Protein AF-A0AAW2BG87-F1 (afdb_monomer_lite)

Foldseek 3Di:
DVVVVVVVVDVVPDPQEEEEQADDDLVPLDQNHQEYEYAYEPPGDADPAAHQHPNHAYYHYHEEDQDDDLRHCQNVLNYAYYHYHYENHAEDHQSVCNNCNHQYYAYHYARHAYYYAVQSNLNHAEYHDNYANHQDPDHRLLNNLNHAYDECQRVPPNPQDDDAPSLVSNPNHNYYHYHPPHADYANLLVVLCVVCQVCCVVLFDLLAQPPRPPRDVVLNVLVVLLLVLLLVVDDDPDHWFKDFADDDLLQQPAALVLLLVLCVVSVPDPVSSVNVSRNAQVDWDWDQDPNDTDDTDRRRDGGDPPRNNSRVSSRSSVRVVVVVVVVCVVVVVDPFGASDPPADTHQRQYRPGGGMDIHHDDDDDDDDDDDDDDDPPDDDPVQQCDPVVSNHVVNHDPVVVLLVVLLVVLVCLVVVCPRNSSSRCCNNQVDPVQVPDPDNPPDDDGPSVVSNVSSVVVNQVVDADDDDPPDPDDQQQGRHDPVGRVVVVD

InterPro domains:
  IPR000477 Reverse transcriptase domain [PF00078] (190-329)
  IPR032675 Leucine-rich repeat domain superfamily [G3DSA:3.80.10.10] (19-191)

Sequence (490 aa):
MHDLIRDMALQIAGAKFLVLEDVPNEEEWGNDVEKVSLMFEYNSKFPNVSPKCPKLSTLLLRGYVNIILDSFFVHLHGLTVLHVDCREFESLPNSVSDLKHLTSLRLNNYDLKCVPSLAKLTALRSSDLSVYSLKEIRHGLEMLVNLKYLNVDSFIMDQEKMPPGILPKLCQLQVLKLPFFLLDVNGEEMVLVARIRPFLDKLVSPLQTTFVLGRKGIDNAIIVQEIVHSISKARGIEGFMAIKIDLEKAYDKLEWGFIRERLLGFKFPMDLVEIIMSCISTVSTSILFNGGMLEPINPSRGIRQRDPLSPYIFILCMEFLGQLIEGKCSKKLWNLVKASRTGPSFFIFSSQMTSCCLLKPIKLIALPSVRTSRKMHWVDWQKVTRPRKEGGLGLQSARGRNSFLLAKLNWRFHSEKETLWARVLRNKYCNLRRPNSVNSDKLPCSRVWKGMRKGQEVFNAGTKWAIGTDSNLSFWTDNWSPQGPIRDLV

Radius of gyration: 33.9 Å; chains: 1; bounding box: 80×73×97 Å

pLDDT: mean 74.14, std 14.93, range [26.0, 95.31]

Organism: NCBI:txid425828

Structure (mmCIF, N/CA/C/O backbone):
data_AF-A0AAW2BG87-F1
#
_entry.id   AF-A0AAW2BG87-F1
#
loop_
_atom_site.group_PDB
_atom_site.id
_atom_site.type_symbol
_atom_site.label_atom_id
_atom_site.label_alt_id
_atom_site.label_comp_id
_atom_site.label_asym_id
_atom_site.label_entity_id
_atom_site.label_seq_id
_atom_site.pdbx_PDB_ins_code
_atom_site.Cartn_x
_atom_site.Cartn_y
_atom_site.Cartn_z
_atom_site.occupancy
_atom_site.B_iso_or_equiv
_atom_site.auth_seq_id
_atom_site.auth_comp_id
_atom_site.auth_asym_id
_atom_site.auth_atom_id
_atom_site.pdbx_PDB_model_num
ATOM 1 N N . MET A 1 1 ? 36.417 -24.965 -32.673 1.00 35.06 1 MET A N 1
ATOM 2 C CA . MET A 1 1 ? 35.495 -25.595 -31.690 1.00 35.06 1 MET A CA 1
ATOM 3 C C . MET A 1 1 ? 34.056 -25.157 -31.933 1.00 35.06 1 MET A C 1
ATOM 5 O O . MET A 1 1 ? 33.209 -26.029 -32.044 1.00 35.06 1 MET A O 1
ATOM 9 N N . HIS A 1 2 ? 33.782 -23.852 -32.062 1.00 35.41 2 HIS A N 1
ATOM 10 C CA . HIS A 1 2 ? 32.441 -23.337 -32.374 1.00 35.41 2 HIS A CA 1
ATOM 11 C C . HIS A 1 2 ? 31.862 -23.939 -33.672 1.00 35.41 2 HIS A C 1
ATOM 13 O O . HIS A 1 2 ? 30.740 -24.432 -33.667 1.00 35.41 2 HIS A O 1
ATOM 19 N N . ASP A 1 3 ? 32.666 -24.016 -34.735 1.00 38.78 3 ASP A N 1
ATOM 20 C CA . ASP A 1 3 ? 32.246 -24.540 -36.049 1.00 38.78 3 ASP A CA 1
ATOM 21 C C . ASP A 1 3 ? 32.020 -26.057 -36.034 1.00 38.78 3 ASP A C 1
ATOM 23 O O . ASP A 1 3 ? 31.066 -26.567 -36.598 1.00 38.78 3 ASP A O 1
ATOM 27 N N . LEU A 1 4 ? 32.808 -26.789 -35.247 1.00 41.47 4 LEU A N 1
ATOM 28 C CA . LEU A 1 4 ? 32.642 -28.236 -35.083 1.00 41.47 4 LEU A CA 1
ATOM 29 C C . LEU A 1 4 ? 31.333 -28.577 -34.335 1.00 41.47 4 LEU A C 1
ATOM 31 O O . LEU A 1 4 ? 30.666 -29.555 -34.656 1.00 41.47 4 LEU A O 1
ATOM 35 N N . ILE A 1 5 ? 30.921 -27.731 -33.381 1.00 47.94 5 ILE A N 1
ATOM 36 C CA . ILE A 1 5 ? 29.623 -27.842 -32.690 1.00 47.94 5 ILE A CA 1
ATOM 37 C C . ILE A 1 5 ? 28.468 -27.403 -33.610 1.00 47.94 5 ILE A C 1
ATOM 39 O O . ILE A 1 5 ? 27.408 -28.028 -33.592 1.00 47.94 5 ILE A O 1
ATOM 43 N N . ARG A 1 6 ? 28.672 -26.360 -34.426 1.00 51.56 6 ARG A N 1
ATOM 44 C CA . ARG A 1 6 ? 27.742 -25.886 -35.468 1.00 51.56 6 ARG A CA 1
ATOM 45 C C . ARG A 1 6 ? 27.433 -26.993 -36.475 1.00 51.56 6 ARG A C 1
ATOM 47 O O . ARG A 1 6 ? 26.264 -27.302 -36.690 1.00 51.56 6 ARG A O 1
ATOM 54 N N . ASP A 1 7 ? 28.460 -27.637 -37.013 1.00 48.69 7 ASP A N 1
ATOM 55 C CA . ASP A 1 7 ? 28.320 -28.645 -38.062 1.00 48.69 7 ASP A CA 1
ATOM 56 C C . ASP A 1 7 ? 27.701 -29.947 -37.514 1.00 48.69 7 ASP A C 1
ATOM 58 O O . ASP A 1 7 ? 26.828 -30.539 -38.152 1.00 48.69 7 ASP A O 1
ATOM 62 N N . MET A 1 8 ? 28.033 -30.337 -36.274 1.00 50.31 8 MET A N 1
ATOM 63 C CA . MET A 1 8 ? 27.322 -31.412 -35.564 1.00 50.31 8 MET A CA 1
ATOM 64 C C . MET A 1 8 ? 25.843 -31.071 -35.314 1.00 50.31 8 MET A C 1
ATOM 66 O O . MET A 1 8 ? 24.976 -31.927 -35.489 1.00 50.31 8 MET A O 1
ATOM 70 N N . ALA A 1 9 ? 25.523 -29.831 -34.928 1.00 51.03 9 ALA A N 1
ATOM 71 C CA . ALA A 1 9 ? 24.139 -29.405 -34.722 1.00 51.03 9 ALA A CA 1
ATOM 72 C C . ALA A 1 9 ? 23.332 -29.395 -36.033 1.00 51.03 9 ALA A C 1
ATOM 74 O O . ALA A 1 9 ? 22.166 -29.787 -36.025 1.00 51.03 9 ALA A O 1
ATOM 75 N N . LEU A 1 10 ? 23.951 -29.015 -37.155 1.00 55.44 10 LEU A N 1
ATOM 76 C CA . LEU A 1 10 ? 23.355 -29.082 -38.494 1.00 55.44 10 LEU A CA 1
ATOM 77 C C . LEU A 1 10 ? 23.057 -30.527 -38.919 1.00 55.44 10 LEU A C 1
ATOM 79 O O . LEU A 1 10 ? 21.939 -30.813 -39.351 1.00 55.44 10 LEU A O 1
ATOM 83 N N . GLN A 1 11 ? 24.002 -31.455 -38.724 1.00 55.38 11 GLN A N 1
ATOM 84 C CA . GLN A 1 11 ? 23.784 -32.881 -39.013 1.00 55.38 11 GLN A CA 1
ATOM 85 C C . GLN A 1 11 ? 22.639 -33.491 -38.187 1.00 55.38 11 GLN A C 1
ATOM 87 O O . GLN A 1 11 ? 21.894 -34.325 -38.697 1.00 55.38 11 GLN A O 1
ATOM 92 N N . ILE A 1 12 ? 22.465 -33.061 -36.933 1.00 53.78 12 ILE A N 1
ATOM 93 C CA . ILE A 1 12 ? 21.375 -33.522 -36.056 1.00 53.78 12 ILE A CA 1
ATOM 94 C C . ILE A 1 12 ? 20.021 -32.896 -36.444 1.00 53.78 12 ILE A C 1
ATOM 96 O O . ILE A 1 12 ? 18.975 -33.514 -36.246 1.00 53.78 12 ILE A O 1
ATOM 100 N N . ALA A 1 13 ? 20.019 -31.671 -36.976 1.00 55.84 13 ALA A N 1
ATOM 101 C CA . ALA A 1 13 ? 18.804 -30.894 -37.217 1.00 55.84 13 ALA A CA 1
ATOM 102 C C . ALA A 1 13 ? 18.203 -31.052 -38.632 1.00 55.84 13 ALA A C 1
ATOM 104 O O . ALA A 1 13 ? 17.005 -30.810 -38.818 1.00 55.84 13 ALA A O 1
ATOM 105 N N . GLY A 1 14 ? 19.006 -31.477 -39.613 1.00 60.50 14 GLY A N 1
ATOM 106 C CA . GLY A 1 14 ? 18.575 -31.744 -40.989 1.00 60.50 14 GLY A CA 1
ATOM 107 C C . GLY A 1 14 ? 18.039 -30.512 -41.734 1.00 60.50 14 GLY A C 1
ATOM 108 O O . GLY A 1 14 ? 18.256 -29.372 -41.330 1.00 60.50 14 GLY A O 1
ATOM 109 N N . ALA A 1 15 ? 17.274 -30.740 -42.809 1.00 58.34 15 ALA A N 1
ATOM 110 C CA . ALA A 1 15 ? 16.773 -29.707 -43.736 1.00 58.34 15 ALA A CA 1
ATOM 111 C C . ALA A 1 15 ? 15.856 -28.620 -43.119 1.00 58.34 15 ALA A C 1
ATOM 113 O O . ALA A 1 15 ? 15.406 -27.712 -43.815 1.00 58.34 15 ALA A O 1
ATOM 114 N N . LYS A 1 16 ? 15.573 -28.693 -41.814 1.00 66.50 16 LYS A N 1
ATOM 115 C CA . LYS A 1 16 ? 14.814 -27.687 -41.061 1.00 66.50 16 LYS A CA 1
ATOM 116 C C . LYS A 1 16 ? 15.665 -26.494 -40.619 1.00 66.50 16 LYS A C 1
ATOM 118 O O . LYS A 1 16 ? 15.099 -25.467 -40.246 1.00 66.50 16 LYS A O 1
ATOM 123 N N . PHE A 1 17 ? 16.992 -26.631 -40.609 1.00 69.25 17 PHE A N 1
ATOM 124 C CA . PHE A 1 17 ? 17.923 -25.613 -40.128 1.00 69.25 17 PHE A CA 1
ATOM 125 C C . PHE A 1 17 ? 18.980 -25.332 -41.197 1.00 69.25 17 PHE A C 1
ATOM 127 O O . PHE A 1 17 ? 19.719 -26.232 -41.584 1.00 69.25 17 PHE A O 1
ATOM 134 N N . LEU A 1 18 ? 19.082 -24.077 -41.636 1.00 71.06 18 LEU A N 1
ATOM 135 C CA . LEU A 1 18 ? 20.166 -23.610 -42.503 1.00 71.06 18 LEU A CA 1
ATOM 136 C C . LEU A 1 18 ? 21.077 -22.659 -41.725 1.00 71.06 18 LEU A C 1
ATOM 138 O O . LEU A 1 18 ? 20.605 -21.724 -41.077 1.00 71.06 18 LEU A O 1
ATOM 142 N N . VAL A 1 19 ? 22.386 -22.881 -41.809 1.00 67.31 19 VAL A N 1
ATOM 143 C CA . VAL A 1 19 ? 23.411 -21.913 -41.404 1.00 67.31 19 VAL A CA 1
ATOM 144 C C . VAL A 1 19 ? 24.293 -21.701 -42.621 1.00 67.31 19 VAL A C 1
ATOM 146 O O . VAL A 1 19 ? 24.824 -22.675 -43.147 1.00 67.31 19 VAL A O 1
ATOM 149 N N . LEU A 1 20 ? 24.389 -20.462 -43.095 1.00 69.69 20 LEU A N 1
ATOM 150 C CA . LEU A 1 20 ? 25.066 -20.127 -44.345 1.00 69.69 20 LEU A CA 1
ATOM 151 C C . LEU A 1 20 ? 25.922 -18.871 -44.158 1.00 69.69 20 LEU A C 1
ATOM 153 O O . LEU A 1 20 ? 25.544 -17.952 -43.426 1.00 69.69 20 LEU A O 1
ATOM 157 N N . GLU A 1 21 ? 27.078 -18.867 -44.812 1.00 61.84 21 GLU A N 1
ATOM 158 C CA . GLU A 1 21 ? 28.066 -17.776 -44.788 1.00 61.84 21 GLU A CA 1
ATOM 159 C C . GLU A 1 21 ? 27.736 -16.689 -45.842 1.00 61.84 21 GLU A C 1
ATOM 161 O O . GLU A 1 21 ? 28.238 -15.574 -45.778 1.00 61.84 21 GLU A O 1
ATOM 166 N N . ASP A 1 22 ? 26.779 -16.970 -46.733 1.00 59.66 22 ASP A N 1
ATOM 167 C CA . ASP A 1 22 ? 26.162 -16.019 -47.663 1.00 59.66 22 ASP A CA 1
ATOM 168 C C . ASP A 1 22 ? 24.656 -16.310 -47.812 1.00 59.66 22 ASP A C 1
ATOM 170 O O . ASP A 1 22 ? 24.156 -17.343 -47.353 1.00 59.66 22 ASP A O 1
ATOM 174 N N . VAL A 1 23 ? 23.901 -15.406 -48.449 1.00 60.41 23 VAL A N 1
ATOM 175 C CA . VAL A 1 23 ? 22.483 -15.672 -48.749 1.00 60.41 23 VAL A CA 1
ATOM 176 C C . VAL A 1 23 ? 22.335 -16.550 -49.994 1.00 60.41 23 VAL A C 1
ATOM 178 O O . VAL A 1 23 ? 22.821 -16.164 -51.056 1.00 60.41 23 VAL A O 1
ATOM 181 N N . PRO A 1 24 ? 21.592 -17.670 -49.900 1.00 62.31 24 PRO A N 1
ATOM 182 C CA . PRO A 1 24 ? 21.330 -18.530 -51.043 1.00 62.31 24 PRO A CA 1
ATOM 183 C C . PRO A 1 24 ? 20.380 -17.869 -52.056 1.00 62.31 24 PRO A C 1
ATOM 185 O O . PRO A 1 24 ? 19.548 -17.022 -51.698 1.00 62.31 24 PRO A O 1
ATOM 188 N N . ASN A 1 25 ? 20.478 -18.277 -53.324 1.00 59.84 25 ASN A N 1
ATOM 189 C CA . ASN A 1 25 ? 19.586 -17.810 -54.397 1.00 59.84 25 ASN A CA 1
ATOM 190 C C . ASN A 1 25 ? 18.133 -18.261 -54.145 1.00 59.84 25 ASN A C 1
ATOM 192 O O . ASN A 1 25 ? 17.908 -19.209 -53.396 1.00 59.84 25 ASN A O 1
ATOM 196 N N . GLU A 1 26 ? 17.125 -17.632 -54.779 1.00 57.22 26 GLU A N 1
ATOM 197 C CA . GLU A 1 26 ? 15.695 -17.961 -54.544 1.00 57.22 26 GLU A CA 1
ATOM 198 C C . GLU A 1 26 ? 15.377 -19.470 -54.637 1.00 57.22 26 GLU A C 1
ATOM 200 O O . GLU A 1 26 ? 14.505 -19.947 -53.915 1.00 57.22 26 GLU A O 1
ATOM 205 N N . GLU A 1 27 ? 16.091 -20.215 -55.485 1.00 54.69 27 GLU A N 1
ATOM 206 C CA . GLU A 1 27 ? 15.895 -21.653 -55.733 1.00 54.69 27 GLU A CA 1
ATOM 207 C C . GLU A 1 27 ? 16.450 -22.573 -54.625 1.00 54.69 27 GLU A C 1
ATOM 209 O O . GLU A 1 27 ? 16.054 -23.732 -54.522 1.00 54.69 27 GLU A O 1
ATOM 214 N N . GLU A 1 28 ? 17.341 -22.068 -53.770 1.00 58.22 28 GLU A N 1
ATOM 215 C CA . GLU A 1 28 ? 18.035 -22.824 -52.713 1.00 58.22 28 GLU A CA 1
ATOM 216 C C . GLU A 1 28 ? 17.338 -22.714 -51.338 1.00 58.22 28 GLU A C 1
ATOM 218 O O . GLU A 1 28 ? 17.640 -23.462 -50.403 1.00 58.22 28 GLU A O 1
ATOM 223 N N . TRP A 1 29 ? 16.360 -21.813 -51.198 1.00 66.25 29 TRP A N 1
ATOM 224 C CA . TRP A 1 29 ? 15.546 -21.668 -49.988 1.00 66.25 29 TRP A CA 1
ATOM 225 C C . TRP A 1 29 ? 14.469 -22.767 -49.910 1.00 66.25 29 TRP A C 1
ATOM 227 O O . TRP A 1 29 ? 13.334 -22.599 -50.353 1.00 66.25 29 TRP A O 1
ATOM 237 N N . GLY A 1 30 ? 14.824 -23.915 -49.328 1.00 64.56 30 GLY A N 1
ATOM 238 C CA . GLY A 1 30 ? 13.937 -25.080 -49.230 1.00 64.56 30 GLY A CA 1
ATOM 239 C C . GLY A 1 30 ? 12.599 -24.828 -48.506 1.00 64.56 30 GLY A C 1
ATOM 240 O O . GLY A 1 30 ? 12.542 -24.211 -47.441 1.00 64.56 30 GLY A O 1
ATOM 241 N N . ASN A 1 31 ? 11.514 -25.406 -49.035 1.00 68.06 31 ASN A N 1
ATOM 242 C CA . ASN A 1 31 ? 10.141 -25.258 -48.512 1.00 68.06 31 ASN A CA 1
ATOM 243 C C . ASN A 1 31 ? 9.938 -25.732 -47.054 1.00 68.06 31 ASN A C 1
ATOM 245 O O . ASN A 1 31 ? 8.962 -25.341 -46.407 1.00 68.06 31 ASN A O 1
ATOM 249 N N . ASP A 1 32 ? 10.831 -26.588 -46.545 1.00 75.81 32 ASP A N 1
ATOM 250 C CA . ASP A 1 32 ? 10.759 -27.204 -45.213 1.00 75.81 32 ASP A CA 1
ATOM 251 C C . ASP A 1 32 ? 11.631 -26.526 -44.141 1.00 75.81 32 ASP A C 1
ATOM 253 O O . ASP A 1 32 ? 11.670 -26.980 -42.995 1.00 75.81 32 ASP A O 1
ATOM 257 N N . VAL A 1 33 ? 12.299 -25.422 -44.484 1.00 78.75 33 VAL A N 1
ATOM 258 C CA . VAL A 1 33 ? 13.199 -24.709 -43.572 1.00 78.75 33 VAL A CA 1
ATOM 259 C C . VAL A 1 33 ? 12.407 -23.979 -42.478 1.00 78.75 33 VAL A C 1
ATOM 261 O O . VAL A 1 33 ? 11.607 -23.082 -42.746 1.00 78.75 33 VAL A O 1
ATOM 264 N N . GLU A 1 34 ? 12.669 -24.336 -41.218 1.00 82.25 34 GLU A N 1
ATOM 265 C CA . GLU A 1 34 ? 12.030 -23.756 -40.031 1.00 82.25 34 GLU A CA 1
ATOM 266 C C . GLU A 1 34 ? 12.879 -22.660 -39.372 1.00 82.25 34 GLU A C 1
ATOM 268 O O . GLU A 1 34 ? 12.316 -21.751 -38.748 1.00 82.25 34 GLU A O 1
ATOM 273 N N . LYS A 1 35 ? 14.217 -22.739 -39.469 1.00 82.31 35 LYS A N 1
ATOM 274 C CA . LYS A 1 35 ? 15.156 -21.778 -38.861 1.00 82.31 35 LYS A CA 1
ATOM 275 C C . LYS A 1 35 ? 16.377 -21.513 -39.742 1.00 82.31 35 LYS A C 1
ATOM 277 O O . LYS A 1 35 ? 16.942 -22.439 -40.314 1.00 82.31 35 LYS A O 1
ATOM 282 N N . VAL A 1 36 ? 16.810 -20.256 -39.802 1.00 84.19 36 VAL A N 1
ATOM 283 C CA . VAL A 1 36 ? 17.936 -19.806 -40.637 1.00 84.19 36 VAL A CA 1
ATOM 284 C C . VAL A 1 36 ? 18.891 -18.932 -39.826 1.00 84.19 36 VAL A C 1
ATOM 286 O O . VAL A 1 36 ? 18.448 -18.083 -39.052 1.00 84.19 36 VAL A O 1
ATOM 289 N N . SER A 1 37 ? 20.195 -19.116 -40.027 1.00 82.56 37 SER A N 1
ATOM 290 C CA . SER A 1 37 ? 21.252 -18.217 -39.563 1.00 82.56 37 SER A CA 1
ATOM 291 C C . SER A 1 37 ? 22.141 -17.816 -40.736 1.00 82.56 37 SER A C 1
ATOM 293 O O . SER A 1 37 ? 22.777 -18.673 -41.338 1.00 82.56 37 SER A O 1
ATOM 295 N N . LEU A 1 38 ? 22.221 -16.522 -41.024 1.00 81.75 38 LEU A N 1
ATOM 296 C CA . LEU A 1 38 ? 23.085 -15.953 -42.058 1.00 81.75 38 LEU A CA 1
ATOM 297 C C . LEU A 1 38 ? 24.262 -15.249 -41.376 1.00 81.75 38 LEU A C 1
ATOM 299 O O . LEU A 1 38 ? 24.041 -14.463 -40.450 1.00 81.75 38 LEU A O 1
ATOM 303 N N . MET A 1 39 ? 25.491 -15.562 -41.784 1.00 79.50 39 MET A N 1
ATOM 304 C CA . MET A 1 39 ? 26.729 -15.021 -41.210 1.00 79.50 39 MET A CA 1
ATOM 305 C C . MET A 1 39 ? 27.550 -14.309 -42.287 1.00 79.50 39 MET A C 1
ATOM 307 O O . MET A 1 39 ? 28.399 -14.922 -42.912 1.00 79.50 39 MET A O 1
ATOM 311 N N . PHE A 1 40 ? 27.296 -13.017 -42.487 1.00 75.81 40 PHE A N 1
ATOM 312 C CA . PHE A 1 40 ? 27.909 -12.223 -43.551 1.00 75.81 40 PHE A CA 1
ATOM 313 C C . PHE A 1 40 ? 29.355 -11.824 -43.228 1.00 75.81 40 PHE A C 1
ATOM 315 O O . PHE A 1 40 ? 29.617 -11.151 -42.224 1.00 75.81 40 PHE A O 1
ATOM 322 N N . GLU A 1 41 ? 30.288 -12.164 -44.113 1.00 75.00 41 GLU A N 1
ATOM 323 C CA . GLU A 1 41 ? 31.662 -11.660 -44.059 1.00 75.00 41 GLU A CA 1
ATOM 324 C C . GLU A 1 41 ? 31.774 -10.208 -44.563 1.00 75.00 41 GLU A C 1
ATOM 326 O O . GLU A 1 41 ? 30.844 -9.636 -45.141 1.00 75.00 41 GLU A O 1
ATOM 331 N N . TYR A 1 42 ? 32.932 -9.586 -44.348 1.00 65.25 42 TYR A N 1
ATOM 332 C CA . TYR A 1 42 ? 33.195 -8.208 -44.762 1.00 65.25 42 TYR A CA 1
ATOM 333 C C . TYR A 1 42 ? 33.137 -8.056 -46.298 1.00 65.25 42 TYR A C 1
ATOM 335 O O . TYR A 1 42 ? 33.801 -8.793 -47.022 1.00 65.25 42 TYR A O 1
ATOM 343 N N . ASN A 1 43 ? 32.378 -7.068 -46.792 1.00 64.31 43 ASN A N 1
ATOM 344 C CA . ASN A 1 43 ? 32.010 -6.845 -48.207 1.00 64.31 43 ASN A CA 1
ATOM 345 C C . ASN A 1 43 ? 30.994 -7.827 -48.840 1.00 64.31 43 ASN A C 1
ATOM 347 O O . ASN A 1 43 ? 30.766 -7.745 -50.052 1.00 64.31 43 ASN A O 1
ATOM 351 N N . SER A 1 44 ? 30.342 -8.707 -48.071 1.00 66.94 44 SER A N 1
ATOM 352 C CA . SER A 1 44 ? 29.283 -9.586 -48.606 1.00 66.94 44 SER A CA 1
ATOM 353 C C . SER A 1 44 ? 28.087 -8.777 -49.129 1.00 66.94 44 SER A C 1
ATOM 355 O O . SER A 1 44 ? 27.684 -7.771 -48.536 1.00 66.94 44 SER A O 1
ATOM 357 N N . LYS A 1 45 ? 27.484 -9.204 -50.245 1.00 63.72 45 LYS A N 1
ATOM 358 C CA . LYS A 1 45 ? 26.314 -8.518 -50.819 1.00 63.72 45 LYS A CA 1
ATOM 359 C C . LYS A 1 45 ? 25.032 -9.007 -50.154 1.00 63.72 45 LYS A C 1
ATOM 361 O O . LYS A 1 45 ? 24.641 -10.156 -50.326 1.00 63.72 45 LYS A O 1
ATOM 366 N N . PHE A 1 46 ? 24.330 -8.110 -49.465 1.00 70.38 46 PHE A N 1
ATOM 367 C CA . PHE A 1 46 ? 22.999 -8.422 -48.950 1.00 70.38 46 PHE A CA 1
ATOM 368 C C . PHE A 1 46 ? 22.005 -8.657 -50.113 1.00 70.38 46 PHE A C 1
ATOM 370 O O . PHE A 1 46 ? 22.051 -7.923 -51.104 1.00 70.38 46 PHE A O 1
ATOM 377 N 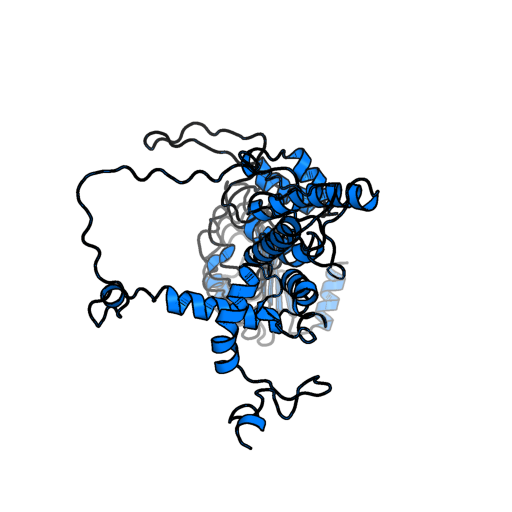N . PRO A 1 47 ? 21.108 -9.658 -50.032 1.00 67.81 47 PRO A N 1
ATOM 378 C CA . PRO A 1 47 ? 20.146 -9.980 -51.088 1.00 67.81 47 PRO A CA 1
ATOM 379 C C . PRO A 1 47 ? 19.126 -8.865 -51.345 1.00 67.81 47 PRO A C 1
ATOM 381 O O . PRO A 1 47 ? 18.571 -8.263 -50.425 1.00 67.81 47 PRO A O 1
ATOM 384 N N . ASN A 1 48 ? 18.772 -8.685 -52.618 1.00 65.44 48 ASN A N 1
ATOM 385 C CA . ASN A 1 48 ? 17.724 -7.744 -53.031 1.00 65.44 48 ASN A CA 1
ATOM 386 C C . ASN A 1 48 ? 16.306 -8.347 -52.994 1.00 65.44 48 ASN A C 1
ATOM 388 O O . ASN A 1 48 ? 15.323 -7.610 -53.111 1.00 65.44 48 ASN A O 1
ATOM 392 N N . VAL A 1 49 ? 16.187 -9.672 -52.857 1.00 69.06 49 VAL A N 1
ATOM 393 C CA . VAL A 1 49 ? 14.936 -10.433 -53.008 1.00 69.06 49 VAL A CA 1
ATOM 394 C C . VAL A 1 49 ? 14.556 -11.128 -51.697 1.00 69.06 49 VAL A C 1
ATOM 396 O O . VAL A 1 49 ? 15.418 -11.553 -50.931 1.00 69.06 49 VAL A O 1
ATOM 399 N N . SER A 1 50 ? 13.252 -11.215 -51.424 1.00 75.75 50 SER A N 1
ATOM 400 C CA . SER A 1 50 ? 12.699 -11.799 -50.198 1.00 75.75 50 SER A CA 1
ATOM 401 C C . SER A 1 50 ? 12.458 -13.303 -50.331 1.00 75.75 50 SER A C 1
ATOM 403 O O . SER A 1 50 ? 11.681 -13.694 -51.210 1.00 75.75 50 SER A O 1
ATOM 405 N N . PRO A 1 51 ? 13.036 -14.137 -49.450 1.00 76.00 51 PRO A N 1
ATOM 406 C CA . PRO A 1 51 ? 12.917 -15.586 -49.541 1.00 76.00 51 PRO A CA 1
ATOM 407 C C . PRO A 1 51 ? 11.499 -16.080 -49.241 1.00 76.00 51 PRO A C 1
ATOM 409 O O . PRO A 1 51 ? 10.865 -15.692 -48.257 1.00 76.00 51 PRO A O 1
ATOM 412 N N . LYS A 1 52 ? 11.002 -16.983 -50.089 1.00 75.50 52 LYS A N 1
ATOM 413 C CA . LYS A 1 52 ? 9.633 -17.517 -50.035 1.00 75.50 52 LYS A CA 1
ATOM 414 C C . LYS A 1 52 ? 9.548 -18.772 -49.155 1.00 75.50 52 LYS A C 1
ATOM 416 O O . LYS A 1 52 ? 9.177 -19.840 -49.626 1.00 75.50 52 LYS A O 1
ATOM 421 N N . CYS A 1 53 ? 9.866 -18.637 -47.866 1.00 78.25 53 CYS A N 1
ATOM 422 C CA . CYS A 1 53 ? 9.863 -19.754 -46.909 1.00 78.25 53 CYS A CA 1
ATOM 423 C C . CYS A 1 53 ? 8.617 -19.756 -46.006 1.00 78.25 53 CYS A C 1
ATOM 425 O O . CYS A 1 53 ? 8.636 -19.119 -44.949 1.00 78.25 53 CYS A O 1
ATOM 427 N N . PRO A 1 54 ? 7.542 -20.500 -46.338 1.00 76.12 54 PRO A N 1
ATOM 428 C CA . PRO A 1 54 ? 6.286 -20.449 -45.582 1.00 76.12 54 PRO A CA 1
ATOM 429 C C . PRO A 1 54 ? 6.390 -21.017 -44.156 1.00 76.12 54 PRO A C 1
ATOM 431 O O . PRO A 1 54 ? 5.557 -20.692 -43.312 1.00 76.12 54 PRO A O 1
ATOM 434 N N . LYS A 1 55 ? 7.395 -21.860 -43.874 1.00 81.62 55 LYS A N 1
ATOM 435 C CA . LYS A 1 55 ? 7.631 -22.475 -42.554 1.00 81.62 55 LYS A CA 1
ATOM 436 C C . LYS A 1 55 ? 8.691 -21.757 -41.708 1.00 81.62 55 LYS A C 1
ATOM 438 O O . LYS A 1 55 ? 8.918 -22.163 -40.567 1.00 81.62 55 LYS A O 1
ATOM 443 N N . LEU A 1 56 ? 9.320 -20.692 -42.220 1.00 84.81 56 LEU A N 1
ATOM 444 C CA . LEU A 1 56 ? 10.411 -20.019 -41.514 1.00 84.81 56 LEU A CA 1
ATOM 445 C C . LEU A 1 56 ? 9.896 -19.301 -40.261 1.00 84.81 56 LEU A C 1
ATOM 447 O O . LEU A 1 56 ? 9.188 -18.300 -40.331 1.00 84.81 56 LEU A O 1
ATOM 451 N N . SER A 1 57 ? 10.306 -19.808 -39.102 1.00 88.25 57 SER A N 1
ATOM 452 C CA . SER A 1 57 ? 9.887 -19.328 -37.782 1.00 88.25 57 SE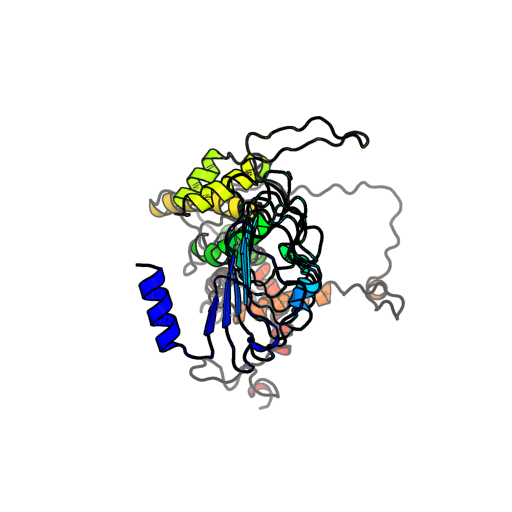R A CA 1
ATOM 453 C C . SER A 1 57 ? 10.953 -18.497 -37.065 1.00 88.25 57 SER A C 1
ATOM 455 O O . SER A 1 57 ? 10.610 -17.662 -36.228 1.00 88.25 57 SER A O 1
ATOM 457 N N . THR A 1 58 ? 12.235 -18.732 -37.364 1.00 86.38 58 THR A N 1
ATOM 458 C CA . THR A 1 58 ? 13.391 -18.098 -36.712 1.00 86.38 58 THR A CA 1
ATOM 459 C C . THR A 1 58 ? 14.409 -17.658 -37.756 1.00 86.38 58 THR A C 1
ATOM 461 O O . THR A 1 58 ? 14.846 -18.478 -38.559 1.00 86.38 58 THR A O 1
ATOM 464 N N . LEU A 1 59 ? 14.836 -16.399 -37.696 1.00 87.88 59 LEU A N 1
ATOM 465 C CA . LEU A 1 59 ? 15.892 -15.849 -38.542 1.00 87.88 59 LEU A CA 1
ATOM 466 C C . LEU A 1 59 ? 16.931 -15.133 -37.676 1.00 87.88 59 LEU A C 1
ATOM 468 O O . LEU A 1 59 ? 16.590 -14.261 -36.873 1.00 87.88 59 LEU A O 1
ATOM 472 N N . LEU A 1 60 ? 18.194 -15.511 -37.846 1.00 85.62 60 LEU A N 1
ATOM 473 C CA . LEU A 1 60 ? 19.352 -14.881 -37.222 1.00 85.62 60 LEU A CA 1
ATOM 474 C C . LEU A 1 60 ? 20.211 -14.260 -38.333 1.00 85.62 60 LEU A C 1
ATOM 476 O O . LEU A 1 60 ? 20.610 -14.960 -39.259 1.00 85.62 60 LEU A O 1
ATOM 480 N N . LEU A 1 61 ? 20.492 -12.963 -38.246 1.00 84.88 61 LEU A N 1
ATOM 481 C CA . LEU A 1 61 ? 21.409 -12.242 -39.129 1.00 84.88 61 LEU A CA 1
ATOM 482 C C . LEU A 1 61 ? 22.628 -11.830 -38.304 1.00 84.88 61 LEU A C 1
ATOM 484 O O . LEU A 1 61 ? 22.464 -11.232 -37.239 1.00 84.88 61 LEU A O 1
ATOM 488 N N . ARG A 1 62 ? 23.830 -12.164 -38.770 1.00 82.75 62 ARG A N 1
ATOM 489 C CA . ARG A 1 62 ? 25.106 -11.887 -38.099 1.00 82.75 62 ARG A CA 1
ATOM 490 C C . ARG A 1 62 ? 26.157 -11.397 -39.080 1.00 82.75 62 ARG A C 1
ATOM 492 O O . ARG A 1 62 ? 26.106 -11.764 -40.246 1.00 82.75 62 ARG A O 1
ATOM 499 N N . GLY A 1 63 ? 27.142 -10.649 -38.583 1.00 80.62 63 GLY A N 1
ATOM 500 C CA . GLY A 1 63 ? 28.343 -10.295 -39.347 1.00 80.62 63 GLY A CA 1
ATOM 501 C C . GLY A 1 63 ? 28.377 -8.836 -39.800 1.00 80.62 63 GLY A C 1
ATOM 502 O O . GLY A 1 63 ? 28.066 -7.947 -39.011 1.00 80.62 63 GLY A O 1
ATOM 503 N N . TYR A 1 64 ? 28.783 -8.577 -41.040 1.00 75.44 64 TYR A N 1
ATOM 504 C CA . TYR A 1 64 ? 29.000 -7.227 -41.575 1.00 75.44 64 TYR A CA 1
ATOM 505 C C . TYR A 1 64 ? 28.020 -6.951 -42.718 1.00 75.44 64 TYR A C 1
ATOM 507 O O . TYR A 1 64 ? 28.055 -7.626 -43.743 1.00 75.44 64 TYR A O 1
ATOM 515 N N . VAL A 1 65 ? 27.107 -5.992 -42.532 1.00 75.25 65 VAL A N 1
ATOM 516 C CA . VAL A 1 65 ? 26.062 -5.663 -43.516 1.00 75.25 65 VAL A CA 1
ATOM 517 C C . VAL A 1 65 ? 25.795 -4.168 -43.468 1.00 75.25 65 VAL A C 1
ATOM 519 O O . VAL A 1 65 ? 25.371 -3.672 -42.437 1.00 75.25 65 VAL A O 1
ATOM 522 N N . ASN A 1 66 ? 25.943 -3.464 -44.589 1.00 73.25 66 ASN A N 1
ATOM 523 C CA . ASN A 1 66 ? 25.768 -2.005 -44.610 1.00 73.25 66 ASN A CA 1
ATOM 524 C C . ASN A 1 66 ? 24.295 -1.600 -44.803 1.00 73.25 66 ASN A C 1
ATOM 526 O O . ASN A 1 66 ? 23.827 -0.612 -44.239 1.00 73.25 66 ASN A O 1
ATOM 530 N N . ILE A 1 67 ? 23.546 -2.361 -45.611 1.00 75.50 67 ILE A N 1
ATOM 531 C CA . ILE A 1 67 ? 22.147 -2.078 -45.962 1.00 75.50 67 ILE A CA 1
ATOM 532 C C . ILE A 1 67 ? 21.355 -3.386 -45.974 1.00 75.50 67 ILE A C 1
ATOM 534 O O . ILE A 1 67 ? 21.729 -4.336 -46.658 1.00 75.50 67 ILE A O 1
ATOM 538 N N . ILE A 1 68 ? 20.225 -3.402 -45.264 1.00 79.19 68 ILE A N 1
ATOM 539 C CA . ILE A 1 68 ? 19.198 -4.445 -45.364 1.00 79.19 68 ILE A CA 1
ATOM 540 C C . ILE A 1 68 ? 18.027 -3.836 -46.136 1.00 79.19 68 ILE A C 1
ATOM 542 O O . ILE A 1 68 ? 17.430 -2.859 -45.686 1.00 79.19 68 ILE A O 1
ATOM 546 N N . LEU A 1 69 ? 17.712 -4.379 -47.311 1.00 80.06 69 LEU A N 1
ATOM 547 C CA . LEU A 1 69 ? 16.693 -3.802 -48.189 1.00 80.06 69 LEU A CA 1
ATOM 548 C C . LEU A 1 69 ? 15.268 -4.059 -47.686 1.00 80.06 69 LEU A C 1
ATOM 550 O O . LEU A 1 69 ? 14.949 -5.138 -47.186 1.00 80.06 69 LEU A O 1
ATOM 554 N N . ASP A 1 70 ? 14.389 -3.074 -47.891 1.00 80.38 70 ASP A N 1
ATOM 555 C CA . ASP A 1 70 ? 12.992 -3.122 -47.437 1.00 80.38 70 ASP A CA 1
ATOM 556 C C . ASP A 1 70 ? 12.206 -4.288 -48.053 1.00 80.38 70 ASP A C 1
ATOM 558 O O . ASP A 1 70 ? 11.342 -4.871 -47.398 1.00 80.38 70 ASP A O 1
ATOM 562 N N . SER A 1 71 ? 12.577 -4.708 -49.267 1.00 81.56 71 SER A N 1
ATOM 563 C CA . SER A 1 71 ? 12.025 -5.891 -49.926 1.00 81.56 71 SER A CA 1
ATOM 564 C C . SER A 1 71 ? 12.194 -7.167 -49.097 1.00 81.56 71 SER A C 1
ATOM 566 O O . SER A 1 71 ? 11.290 -7.993 -49.107 1.00 81.56 71 SER A O 1
ATOM 568 N N . PHE A 1 72 ? 13.295 -7.342 -48.355 1.00 84.12 72 PHE A N 1
ATOM 569 C CA . PHE A 1 72 ? 13.742 -8.649 -47.853 1.00 84.12 72 PHE A CA 1
ATOM 570 C C . PHE A 1 72 ? 12.758 -9.367 -46.911 1.00 84.12 72 PHE A C 1
ATOM 572 O O . PHE A 1 72 ? 12.618 -10.588 -46.997 1.00 84.12 72 PHE A O 1
ATOM 579 N N . PHE A 1 73 ? 12.025 -8.653 -46.051 1.00 86.25 73 PHE A N 1
ATOM 580 C CA . PHE A 1 73 ? 11.089 -9.286 -45.104 1.00 86.25 73 PHE A CA 1
ATOM 581 C C . PHE A 1 73 ? 9.665 -9.485 -45.652 1.00 86.25 73 PHE A C 1
ATOM 583 O O . PHE A 1 73 ? 8.830 -10.060 -44.954 1.00 86.25 73 PHE A O 1
ATOM 590 N N . VAL A 1 74 ? 9.372 -9.043 -46.882 1.00 84.69 74 VAL A N 1
ATOM 591 C CA . VAL A 1 74 ? 7.998 -8.971 -47.418 1.00 84.69 74 VAL A CA 1
ATOM 592 C C . VAL A 1 74 ? 7.274 -10.322 -47.425 1.00 84.69 74 VAL A C 1
ATOM 594 O O . VAL A 1 74 ? 6.100 -10.354 -47.078 1.00 84.69 74 VAL A O 1
ATOM 597 N N . HIS A 1 75 ? 7.940 -11.437 -47.743 1.00 84.19 75 HIS A N 1
ATOM 598 C CA . HIS A 1 75 ? 7.306 -12.767 -47.758 1.00 84.19 75 HIS A CA 1
ATOM 599 C C . HIS A 1 75 ? 7.390 -13.531 -46.420 1.00 84.19 75 HIS A C 1
ATOM 601 O O . HIS A 1 75 ? 6.839 -14.625 -46.300 1.00 84.19 75 HIS A O 1
ATOM 607 N N . LEU A 1 76 ? 8.038 -12.976 -45.388 1.00 84.00 76 LEU A N 1
ATOM 608 C CA . LEU A 1 76 ? 8.381 -13.691 -44.147 1.00 84.00 76 LEU A CA 1
ATOM 609 C C . LEU A 1 76 ? 7.313 -13.603 -43.040 1.00 84.00 76 LEU A C 1
ATOM 611 O O . LEU A 1 76 ? 7.629 -13.616 -41.853 1.00 84.00 76 LEU A O 1
ATOM 615 N N . HIS A 1 77 ? 6.028 -13.547 -43.398 1.00 83.00 77 HIS A N 1
ATOM 616 C CA . HIS A 1 77 ? 4.931 -13.326 -42.441 1.00 83.00 77 HIS A CA 1
ATOM 617 C C . HIS A 1 77 ? 4.828 -14.366 -41.304 1.00 83.00 77 HIS A C 1
ATOM 619 O O . HIS A 1 77 ? 4.281 -14.049 -40.248 1.00 83.00 77 HIS A O 1
ATOM 625 N N . GLY A 1 78 ? 5.348 -15.585 -41.497 1.00 83.31 78 GLY A N 1
ATOM 626 C CA . GLY A 1 78 ? 5.383 -16.645 -40.479 1.00 83.31 78 GLY A CA 1
ATOM 627 C C . GLY A 1 78 ? 6.442 -16.464 -39.381 1.00 83.31 78 GLY A C 1
ATOM 628 O O . GLY A 1 78 ? 6.471 -17.250 -38.433 1.00 83.31 78 GLY A O 1
ATOM 629 N N . LEU A 1 79 ? 7.307 -15.447 -39.481 1.00 89.62 79 LEU A N 1
ATOM 630 C CA . LEU A 1 79 ? 8.454 -15.291 -38.592 1.00 89.62 79 LEU A CA 1
ATOM 631 C C . LEU A 1 79 ? 8.037 -14.965 -37.146 1.00 89.62 79 LEU A C 1
ATOM 633 O O . LEU A 1 79 ? 7.310 -14.009 -36.879 1.00 89.62 79 LEU A O 1
ATOM 637 N N . THR A 1 80 ? 8.558 -15.743 -36.194 1.00 89.69 80 THR A N 1
ATOM 638 C CA . THR A 1 80 ? 8.268 -15.622 -34.752 1.00 89.69 80 THR A CA 1
ATOM 639 C C . THR A 1 80 ? 9.456 -15.130 -33.924 1.00 89.69 80 THR A C 1
ATOM 641 O O . THR A 1 80 ? 9.251 -14.593 -32.830 1.00 89.69 80 THR A O 1
ATOM 644 N N . VAL A 1 81 ? 10.681 -15.284 -34.432 1.00 88.62 81 VAL A N 1
ATOM 645 C CA . VAL A 1 81 ? 11.933 -14.859 -33.793 1.00 88.62 81 VAL A CA 1
ATOM 646 C C . VAL A 1 81 ? 12.834 -14.204 -34.839 1.00 88.62 81 VAL A C 1
ATOM 648 O O . VAL A 1 81 ? 13.161 -14.829 -35.847 1.00 88.62 81 VAL A O 1
ATOM 651 N N . LEU A 1 82 ? 13.263 -12.970 -34.572 1.00 91.06 82 LEU A N 1
ATOM 652 C CA . LEU A 1 82 ? 14.231 -12.232 -35.381 1.00 91.06 82 LEU A CA 1
ATOM 653 C C . LEU A 1 82 ? 15.376 -11.750 -34.488 1.00 91.06 82 LEU A C 1
ATOM 655 O O . LEU A 1 82 ? 15.151 -11.048 -33.501 1.00 91.06 82 LEU A O 1
ATOM 659 N N . HIS A 1 83 ? 16.601 -12.115 -34.849 1.00 88.44 83 HIS A N 1
ATOM 660 C CA . HIS A 1 83 ? 17.822 -11.625 -34.220 1.00 88.44 83 HIS A CA 1
ATOM 661 C C . HIS A 1 83 ? 18.688 -10.962 -35.289 1.00 88.44 83 HIS A C 1
ATOM 663 O O . HIS A 1 83 ? 19.012 -11.603 -36.284 1.00 88.44 83 HIS A O 1
ATOM 669 N N . VAL A 1 84 ? 19.058 -9.700 -35.086 1.00 85.69 84 VAL A N 1
ATOM 670 C CA . VAL A 1 84 ? 19.991 -8.965 -35.945 1.00 85.69 84 VAL A CA 1
ATOM 671 C C . VAL A 1 84 ? 21.179 -8.536 -35.093 1.00 85.69 84 VAL A C 1
ATOM 673 O O . VAL A 1 84 ? 21.021 -7.797 -34.124 1.00 85.69 84 VAL A O 1
ATOM 676 N N . ASP A 1 85 ? 22.347 -9.050 -35.450 1.00 82.62 85 ASP A N 1
ATOM 677 C CA . ASP A 1 85 ? 23.628 -8.963 -34.741 1.00 82.62 85 ASP A CA 1
ATOM 678 C C . ASP A 1 85 ? 24.721 -8.656 -35.785 1.00 82.62 85 ASP A C 1
ATOM 680 O O . ASP A 1 85 ? 25.712 -9.372 -35.949 1.00 82.62 85 ASP A O 1
ATOM 684 N N . CYS A 1 86 ? 24.440 -7.626 -36.591 1.00 77.75 86 CYS A N 1
ATOM 685 C CA . CYS A 1 86 ? 25.290 -7.135 -37.674 1.00 77.75 86 CYS A CA 1
ATOM 686 C C . CYS A 1 86 ? 26.053 -5.876 -37.235 1.00 77.75 86 CYS A C 1
ATOM 688 O O . CYS A 1 86 ? 25.622 -5.179 -36.318 1.00 77.75 86 CYS A O 1
ATOM 690 N N . ARG A 1 87 ? 27.141 -5.534 -37.925 1.00 74.12 87 ARG A N 1
ATOM 691 C CA . ARG A 1 87 ? 27.888 -4.264 -37.810 1.00 74.12 87 ARG A CA 1
ATOM 692 C C . ARG A 1 87 ? 27.694 -3.414 -39.069 1.00 74.12 87 ARG A C 1
ATOM 694 O O . ARG A 1 87 ? 27.312 -3.972 -40.094 1.00 74.12 87 ARG A O 1
ATOM 701 N N . GLU A 1 88 ? 27.938 -2.104 -38.976 1.00 72.62 88 GLU A N 1
ATOM 702 C CA . GLU A 1 88 ? 27.919 -1.130 -40.094 1.00 72.62 88 GLU A CA 1
ATOM 703 C C . GLU A 1 88 ? 26.533 -0.821 -40.707 1.00 72.62 88 GLU A C 1
ATOM 705 O O . GLU A 1 88 ? 26.406 0.056 -41.562 1.00 72.62 88 GLU A O 1
ATOM 710 N N . PHE A 1 89 ? 25.464 -1.465 -40.228 1.00 78.75 89 PHE A N 1
ATOM 711 C CA . PHE A 1 89 ? 24.088 -1.236 -40.687 1.00 78.75 89 PHE A CA 1
ATOM 712 C C . PHE A 1 89 ? 23.385 -0.098 -39.925 1.00 78.75 89 PHE A C 1
ATOM 714 O O . PHE A 1 89 ? 23.241 -0.147 -38.703 1.00 78.75 89 PHE A O 1
ATOM 721 N N . GLU A 1 90 ? 22.907 0.919 -40.653 1.00 73.50 90 GLU A N 1
ATOM 722 C CA . GLU A 1 90 ? 22.380 2.155 -40.045 1.00 73.50 90 GLU A CA 1
ATOM 723 C C . GLU A 1 90 ? 20.859 2.187 -39.795 1.00 73.50 90 GLU A C 1
ATOM 725 O O . GLU A 1 90 ? 20.393 3.003 -38.994 1.00 73.50 90 GLU A O 1
ATOM 730 N N . SER A 1 91 ? 20.050 1.372 -40.485 1.00 78.25 91 SER A N 1
ATOM 731 C CA . SER A 1 91 ? 18.578 1.441 -40.381 1.00 78.25 91 SER A CA 1
ATOM 732 C C . SER A 1 91 ? 17.871 0.113 -40.662 1.00 78.25 91 SER A C 1
ATOM 734 O O . SER A 1 91 ? 18.086 -0.510 -41.699 1.00 78.25 91 SER A O 1
ATOM 736 N N . LEU A 1 92 ? 16.993 -0.310 -39.742 1.00 84.94 92 LEU A N 1
ATOM 737 C CA . LEU A 1 92 ? 16.162 -1.509 -39.904 1.00 84.94 92 LEU A CA 1
ATOM 738 C C . LEU A 1 92 ? 14.969 -1.210 -40.840 1.00 84.94 92 LEU A C 1
ATOM 740 O O . LEU A 1 92 ? 14.290 -0.203 -40.628 1.00 84.94 92 LEU A O 1
ATOM 744 N N . PRO A 1 93 ? 14.681 -2.057 -41.848 1.00 85.00 93 PRO A N 1
ATOM 745 C CA . PRO A 1 93 ? 13.627 -1.791 -42.826 1.00 85.00 93 PRO A CA 1
ATOM 746 C C . PRO A 1 93 ? 12.208 -1.833 -42.247 1.00 85.00 93 PRO A C 1
ATOM 748 O O . PRO A 1 93 ? 11.895 -2.603 -41.335 1.00 85.00 93 PRO A O 1
ATOM 751 N N . ASN A 1 94 ? 11.315 -1.050 -42.849 1.00 84.38 94 ASN A N 1
ATOM 752 C CA . ASN A 1 94 ? 9.920 -0.885 -42.446 1.00 84.38 94 ASN A CA 1
ATOM 753 C C . ASN A 1 94 ? 9.104 -2.174 -42.547 1.00 84.38 94 ASN A C 1
ATOM 755 O O . ASN A 1 94 ? 8.210 -2.374 -41.719 1.00 84.38 94 ASN A O 1
ATOM 759 N N . SER A 1 95 ? 9.437 -3.058 -43.490 1.00 86.12 95 SER A N 1
ATOM 760 C CA . SER A 1 95 ? 8.793 -4.365 -43.675 1.00 86.12 95 SER A CA 1
ATOM 761 C C . SER A 1 95 ? 8.851 -5.275 -42.438 1.00 86.12 95 SER A C 1
ATOM 763 O O . SER A 1 95 ? 7.950 -6.095 -42.247 1.00 86.12 95 SER A O 1
ATOM 765 N N . VAL A 1 96 ? 9.805 -5.070 -41.517 1.00 86.81 96 VAL A N 1
ATOM 766 C CA . VAL A 1 96 ? 9.824 -5.744 -40.200 1.00 86.81 96 VAL A CA 1
ATOM 767 C C . VAL A 1 96 ? 8.562 -5.437 -39.381 1.00 86.81 96 VAL A C 1
ATOM 769 O O . VAL A 1 96 ? 8.098 -6.288 -38.624 1.00 86.81 96 VAL A O 1
ATOM 772 N N . SER A 1 97 ? 7.949 -4.263 -39.560 1.00 86.25 97 SER A N 1
ATOM 773 C CA . SER A 1 97 ? 6.713 -3.877 -38.858 1.00 86.25 97 SER A CA 1
ATOM 774 C C . SER A 1 97 ? 5.513 -4.750 -39.232 1.00 86.25 97 SER A C 1
ATOM 776 O O . SER A 1 97 ? 4.553 -4.824 -38.470 1.00 86.25 97 SER A O 1
ATOM 778 N N . ASP A 1 98 ? 5.523 -5.401 -40.397 1.00 87.44 98 ASP A N 1
ATOM 779 C CA . ASP A 1 98 ? 4.408 -6.232 -40.863 1.00 87.44 98 ASP A CA 1
ATOM 780 C C . ASP A 1 98 ? 4.507 -7.703 -40.415 1.00 87.44 98 ASP A C 1
ATOM 782 O O . ASP A 1 98 ? 3.587 -8.493 -40.649 1.00 87.44 98 ASP A O 1
ATOM 786 N N . LEU A 1 99 ? 5.555 -8.058 -39.662 1.00 89.06 99 LEU A N 1
ATOM 787 C CA . LEU A 1 99 ? 5.773 -9.377 -39.055 1.00 89.06 99 LEU A CA 1
ATOM 788 C C . LEU A 1 99 ? 4.897 -9.591 -37.802 1.00 89.06 99 LEU A C 1
ATOM 790 O O . LEU A 1 99 ? 5.383 -9.784 -36.691 1.00 89.06 99 LEU A O 1
ATOM 794 N N . LYS A 1 100 ? 3.570 -9.563 -37.962 1.00 88.31 100 LYS A N 1
ATOM 795 C CA . LYS A 1 100 ? 2.581 -9.589 -36.857 1.00 88.31 100 LYS A CA 1
ATOM 796 C C . LYS A 1 100 ? 2.694 -10.787 -35.899 1.00 88.31 100 LYS A C 1
ATOM 798 O O . LYS A 1 100 ? 2.205 -10.702 -34.773 1.00 88.31 100 LYS A O 1
ATOM 803 N N . HIS A 1 101 ? 3.317 -11.886 -36.329 1.00 89.69 101 HIS A N 1
ATOM 804 C CA . HIS A 1 101 ? 3.543 -13.092 -35.525 1.00 89.69 101 HIS A CA 1
ATOM 805 C C . HIS A 1 101 ? 4.850 -13.069 -34.712 1.00 89.69 101 HIS A C 1
ATOM 807 O O . HIS A 1 101 ? 5.109 -14.005 -33.951 1.00 89.69 101 HIS A O 1
ATOM 813 N N . LEU A 1 102 ? 5.648 -12.000 -34.814 1.00 91.06 102 LEU A N 1
ATOM 814 C CA . LEU A 1 102 ? 6.923 -11.877 -34.119 1.00 91.06 102 LEU A CA 1
ATOM 815 C C . LEU A 1 102 ? 6.724 -11.839 -32.595 1.00 91.06 102 LEU A C 1
ATOM 817 O O . LEU A 1 102 ? 6.056 -10.963 -32.048 1.00 91.06 102 LEU A O 1
ATOM 821 N N . THR A 1 103 ? 7.332 -12.801 -31.901 1.00 90.75 103 THR A N 1
ATOM 822 C CA . THR A 1 103 ? 7.290 -12.946 -30.436 1.00 90.75 103 THR A CA 1
ATOM 823 C C . THR A 1 103 ? 8.588 -12.505 -29.763 1.00 90.75 103 THR A C 1
ATOM 825 O O . THR A 1 103 ? 8.561 -12.088 -28.601 1.00 90.75 103 THR A O 1
ATOM 828 N N . SER A 1 104 ? 9.710 -12.562 -30.486 1.00 90.38 104 SER A N 1
ATOM 829 C CA . SER A 1 104 ? 11.021 -12.125 -30.014 1.00 90.38 104 SER A CA 1
ATOM 830 C C . SER A 1 104 ? 11.750 -11.324 -31.091 1.00 90.38 104 SER A C 1
ATOM 832 O O . SER A 1 104 ? 11.904 -11.792 -32.218 1.00 90.38 104 SER A O 1
ATOM 834 N N . LEU A 1 105 ? 12.197 -10.126 -30.715 1.00 90.50 105 LEU A N 1
ATOM 835 C CA . LEU A 1 105 ? 13.054 -9.255 -31.511 1.00 90.50 105 LEU A CA 1
ATOM 836 C C . LEU A 1 105 ? 14.307 -8.942 -30.691 1.00 90.50 105 LEU A C 1
ATOM 838 O O . LEU A 1 105 ? 14.190 -8.414 -29.585 1.00 90.50 105 LEU A O 1
ATOM 842 N N . ARG A 1 106 ? 15.490 -9.243 -31.228 1.00 86.31 106 ARG A N 1
ATOM 843 C CA . ARG A 1 106 ? 16.772 -8.808 -30.661 1.00 86.31 106 ARG A CA 1
ATOM 844 C C . ARG A 1 106 ? 17.575 -8.050 -31.706 1.00 86.31 106 ARG A C 1
ATOM 846 O O . ARG A 1 106 ? 17.801 -8.573 -32.793 1.00 86.31 106 ARG A O 1
ATOM 853 N N . LEU A 1 107 ? 18.018 -6.853 -31.346 1.00 84.38 107 LEU A N 1
ATOM 854 C CA . LEU A 1 107 ? 18.894 -5.992 -32.127 1.00 84.38 107 LEU A CA 1
ATOM 855 C C . LEU A 1 107 ? 20.148 -5.713 -31.292 1.00 84.38 107 LEU A C 1
ATOM 857 O O . LEU A 1 107 ? 20.055 -5.098 -30.232 1.00 84.38 107 LEU A O 1
ATOM 861 N N . ASN A 1 108 ? 21.299 -6.172 -31.776 1.00 76.19 108 ASN A N 1
ATOM 862 C CA . ASN A 1 108 ? 22.613 -5.888 -31.213 1.00 76.19 108 ASN A CA 1
ATOM 863 C C . ASN A 1 108 ? 23.477 -5.247 -32.301 1.00 76.19 108 ASN A C 1
ATOM 865 O O . ASN A 1 108 ? 23.946 -5.930 -33.206 1.00 76.19 108 ASN A O 1
ATOM 869 N N . ASN A 1 109 ? 23.628 -3.926 -32.263 1.00 72.38 109 ASN A N 1
ATOM 870 C CA . ASN A 1 109 ? 24.391 -3.187 -33.266 1.00 72.38 109 ASN A CA 1
ATOM 871 C C . ASN A 1 109 ? 24.849 -1.830 -32.691 1.00 72.38 109 ASN A C 1
ATOM 873 O O . ASN A 1 109 ? 24.140 -1.203 -31.901 1.00 72.38 109 ASN A O 1
ATOM 877 N N . TYR A 1 110 ? 26.043 -1.379 -33.076 1.00 68.81 110 TYR A N 1
ATOM 878 C CA . TYR A 1 110 ? 26.644 -0.144 -32.563 1.00 68.81 110 TYR A CA 1
ATOM 879 C C . TYR A 1 110 ? 26.241 1.118 -33.351 1.00 68.81 110 TYR A C 1
ATOM 881 O O . TYR A 1 110 ? 26.135 2.186 -32.754 1.00 68.81 110 TYR A O 1
ATOM 889 N N . ASP A 1 111 ? 25.938 0.988 -34.644 1.00 71.00 111 ASP A N 1
ATOM 890 C CA . ASP A 1 111 ? 25.810 2.062 -35.647 1.00 71.00 111 ASP A CA 1
ATOM 891 C C . ASP A 1 111 ? 24.356 2.376 -36.069 1.00 71.00 111 ASP A C 1
ATOM 893 O O . ASP A 1 111 ? 24.101 3.336 -36.796 1.00 71.00 111 ASP A O 1
ATOM 897 N N . LEU A 1 112 ? 23.389 1.572 -35.623 1.00 75.06 112 LEU A N 1
ATOM 898 C CA . LEU A 1 112 ? 21.987 1.590 -36.029 1.00 75.06 112 LEU A CA 1
ATOM 899 C C . LEU A 1 112 ? 21.288 2.825 -35.451 1.00 75.06 112 LEU A C 1
ATOM 901 O O . LEU A 1 112 ? 21.101 2.950 -34.243 1.00 75.06 112 LEU A O 1
ATOM 905 N N . LYS A 1 113 ? 20.876 3.731 -36.340 1.00 72.38 113 LYS A N 1
ATOM 906 C CA . LYS A 1 113 ? 20.286 5.044 -36.031 1.00 72.38 113 LYS A CA 1
ATOM 907 C C . LYS A 1 113 ? 18.760 5.009 -35.990 1.00 72.38 113 LYS A C 1
ATOM 909 O O . LYS A 1 113 ? 18.160 5.750 -35.208 1.00 72.38 113 LYS A O 1
ATOM 914 N N . CYS A 1 114 ? 18.134 4.145 -36.800 1.00 72.31 114 CYS A N 1
ATOM 915 C CA . CYS A 1 114 ? 16.679 4.090 -36.982 1.00 72.31 114 CYS A CA 1
ATOM 916 C C . CYS A 1 114 ? 16.095 2.666 -36.915 1.00 72.31 114 CYS A C 1
ATOM 918 O O . CYS A 1 114 ? 16.591 1.740 -37.554 1.00 72.31 114 CYS A O 1
ATOM 920 N N . VAL A 1 115 ? 14.979 2.517 -36.195 1.00 77.81 115 VAL A N 1
ATOM 921 C CA . VAL A 1 115 ? 14.166 1.291 -36.086 1.00 77.81 115 VAL A CA 1
ATOM 922 C C . VAL A 1 115 ? 12.720 1.645 -36.469 1.00 77.81 115 VAL A C 1
ATOM 924 O O . VAL A 1 115 ? 12.244 2.715 -36.081 1.00 77.81 115 VAL A O 1
ATOM 927 N N . PRO A 1 116 ? 12.012 0.794 -37.232 1.00 80.94 116 PRO A N 1
ATOM 928 C CA . PRO A 1 116 ? 10.666 1.075 -37.718 1.00 80.94 116 PRO A CA 1
ATOM 929 C C . PRO A 1 116 ? 9.619 0.951 -36.599 1.00 80.94 116 PRO A C 1
ATOM 931 O O . PRO A 1 116 ? 9.898 0.468 -35.499 1.00 80.94 116 PRO A O 1
ATOM 934 N N . SER A 1 117 ? 8.380 1.382 -36.859 1.00 82.56 117 SER A N 1
ATOM 935 C CA . SER A 1 117 ? 7.355 1.396 -35.810 1.00 82.56 117 SER A CA 1
ATOM 936 C C . SER A 1 117 ? 6.917 -0.009 -35.390 1.00 82.56 117 SER A C 1
ATOM 938 O O . SER A 1 117 ? 6.241 -0.734 -36.118 1.00 82.56 117 SER A O 1
ATOM 940 N N . LEU A 1 118 ? 7.192 -0.343 -34.130 1.00 84.56 118 LEU A N 1
ATOM 941 C CA . LEU A 1 118 ? 6.828 -1.627 -33.528 1.00 84.56 118 LEU A CA 1
ATOM 942 C C . LEU A 1 118 ? 5.322 -1.741 -33.196 1.00 84.56 118 LEU A C 1
ATOM 944 O O . LEU A 1 118 ? 4.884 -2.770 -32.691 1.00 84.56 118 LEU A O 1
ATOM 948 N N . ALA A 1 119 ? 4.505 -0.719 -33.492 1.00 83.75 119 ALA A N 1
ATOM 949 C CA . ALA A 1 119 ? 3.091 -0.633 -33.099 1.00 83.75 119 ALA A CA 1
ATOM 950 C C . ALA A 1 119 ? 2.220 -1.812 -33.581 1.00 83.75 119 ALA A C 1
ATOM 952 O O . ALA A 1 119 ? 1.253 -2.186 -32.917 1.00 83.75 119 ALA A O 1
ATOM 953 N N . LYS A 1 120 ? 2.562 -2.393 -34.737 1.00 86.06 120 LYS A N 1
ATOM 954 C CA . LYS A 1 120 ? 1.872 -3.539 -35.353 1.00 86.06 120 LYS A CA 1
ATOM 955 C C . LYS A 1 120 ? 2.241 -4.892 -34.714 1.00 86.06 120 LYS A C 1
ATOM 957 O O . LYS A 1 120 ? 1.523 -5.870 -34.916 1.00 86.06 120 LYS A O 1
ATOM 962 N N . LEU A 1 121 ? 3.334 -4.972 -33.948 1.00 86.94 121 LEU A N 1
ATOM 963 C CA . LEU A 1 121 ? 3.924 -6.221 -33.443 1.00 86.94 121 LEU A CA 1
ATOM 964 C C . LEU A 1 121 ? 3.299 -6.671 -32.110 1.00 86.94 121 LEU A C 1
ATOM 966 O O . LEU A 1 121 ? 3.991 -7.013 -31.155 1.00 86.94 121 LEU A O 1
ATOM 970 N N . THR A 1 122 ? 1.970 -6.685 -32.009 1.00 86.94 122 THR A N 1
ATOM 971 C CA . THR A 1 122 ? 1.251 -6.919 -30.738 1.00 86.94 122 THR A CA 1
ATOM 972 C C . THR A 1 122 ? 1.457 -8.315 -30.123 1.00 86.94 122 THR A C 1
ATOM 974 O O . THR A 1 122 ? 1.069 -8.543 -28.974 1.00 86.94 122 THR A O 1
ATOM 977 N N . ALA A 1 123 ? 2.055 -9.255 -30.864 1.00 88.69 123 ALA A N 1
ATOM 978 C CA . ALA A 1 123 ? 2.454 -10.578 -30.381 1.00 88.69 123 ALA A CA 1
ATOM 979 C C . ALA A 1 123 ? 3.794 -10.589 -29.611 1.00 88.69 123 ALA A C 1
ATOM 981 O O . ALA A 1 123 ? 4.119 -11.605 -28.987 1.00 88.69 123 ALA A O 1
ATOM 982 N N . LEU A 1 124 ? 4.556 -9.485 -29.626 1.00 88.62 124 LEU A N 1
ATOM 983 C CA . LEU A 1 124 ? 5.904 -9.420 -29.065 1.00 88.62 124 LEU A CA 1
ATOM 984 C C . LEU A 1 124 ? 5.898 -9.636 -27.543 1.00 88.62 124 LEU A C 1
ATOM 986 O O . LEU A 1 124 ? 5.174 -8.978 -26.796 1.00 88.62 124 LEU A O 1
ATOM 990 N N . ARG A 1 125 ? 6.735 -10.572 -27.083 1.00 87.00 125 ARG A N 1
ATOM 991 C CA . ARG A 1 125 ? 6.914 -10.951 -25.669 1.00 87.00 125 ARG A CA 1
ATOM 992 C C . ARG A 1 125 ? 8.298 -10.594 -25.141 1.00 87.00 125 ARG A C 1
ATOM 994 O O . ARG A 1 125 ? 8.443 -10.362 -23.942 1.00 87.00 125 ARG A O 1
ATOM 1001 N N . SER A 1 126 ? 9.300 -10.546 -26.013 1.00 83.94 126 SER A N 1
ATOM 1002 C CA . SER A 1 126 ? 10.670 -10.163 -25.682 1.00 83.94 126 SER A CA 1
ATOM 1003 C C . SER A 1 126 ? 11.206 -9.206 -26.743 1.00 83.94 126 SER A C 1
ATOM 1005 O O . SER A 1 126 ? 11.221 -9.544 -27.924 1.00 83.94 126 SER A O 1
ATOM 1007 N N . SER A 1 127 ? 11.622 -8.019 -26.310 1.00 84.31 127 SER A N 1
ATOM 1008 C CA . SER A 1 127 ? 12.301 -7.030 -27.142 1.00 84.31 127 SER A CA 1
ATOM 1009 C C . SER A 1 127 ? 13.633 -6.684 -26.498 1.00 84.31 127 SER A C 1
ATOM 1011 O O . SER A 1 127 ? 13.685 -6.298 -25.331 1.00 84.31 127 SER A O 1
ATOM 1013 N N . ASP A 1 128 ? 14.702 -6.819 -27.260 1.00 80.94 128 ASP A N 1
ATOM 1014 C CA . ASP A 1 128 ? 16.065 -6.558 -26.825 1.00 80.94 128 ASP A CA 1
ATOM 1015 C C . ASP A 1 128 ? 16.661 -5.547 -27.806 1.00 80.94 128 ASP A C 1
ATOM 1017 O O . ASP A 1 128 ? 16.911 -5.875 -28.963 1.00 80.94 128 ASP A O 1
ATOM 1021 N N . LEU A 1 129 ? 16.731 -4.285 -27.383 1.00 76.19 129 LEU A N 1
ATOM 1022 C CA . LEU A 1 129 ? 17.110 -3.128 -28.197 1.00 76.19 129 LEU A CA 1
ATOM 1023 C C . LEU A 1 129 ? 18.440 -2.562 -27.679 1.00 76.19 129 LEU A C 1
ATOM 1025 O O . LEU A 1 129 ? 18.551 -1.368 -27.395 1.00 76.19 129 LEU A O 1
ATOM 1029 N N . SER A 1 130 ? 19.438 -3.435 -27.516 1.00 67.25 130 SER A N 1
ATOM 1030 C CA . SER A 1 130 ? 20.807 -3.062 -27.154 1.00 67.25 130 SER A CA 1
ATOM 1031 C C . SER A 1 130 ? 21.532 -2.459 -28.365 1.00 67.25 130 SER A C 1
ATOM 1033 O O . SER A 1 130 ? 22.418 -3.066 -28.967 1.00 67.25 130 SER A O 1
ATOM 1035 N N . VAL A 1 131 ? 21.085 -1.264 -28.748 1.00 66.50 131 VAL A N 1
ATOM 1036 C CA . VAL A 1 131 ? 21.636 -0.441 -29.823 1.00 66.50 131 VAL A CA 1
ATOM 1037 C C . VAL A 1 131 ? 22.259 0.818 -29.224 1.00 66.50 131 VAL A C 1
ATOM 1039 O O . VAL A 1 131 ? 21.659 1.394 -28.319 1.00 66.50 131 VAL A O 1
ATOM 1042 N N . TYR A 1 132 ? 23.442 1.234 -29.685 1.00 62.22 132 TYR A N 1
ATOM 1043 C CA . TYR A 1 132 ? 24.190 2.354 -29.079 1.00 62.22 132 TYR A CA 1
ATOM 1044 C C . TYR A 1 132 ? 23.971 3.713 -29.773 1.00 62.22 132 TYR A C 1
ATOM 1046 O O . TYR A 1 132 ? 23.989 4.736 -29.099 1.00 62.22 132 TYR A O 1
ATOM 1054 N N . SER A 1 133 ? 23.729 3.733 -31.092 1.00 61.72 133 SER A N 1
ATOM 1055 C CA . SER A 1 133 ? 23.581 4.969 -31.896 1.00 61.72 133 SER A CA 1
ATOM 1056 C C . SER A 1 133 ? 22.132 5.354 -32.236 1.00 61.72 133 SER A C 1
ATOM 1058 O O . SER A 1 133 ? 21.895 6.276 -33.025 1.00 61.72 133 SER A O 1
ATOM 1060 N N . LEU A 1 134 ? 21.143 4.643 -31.690 1.00 65.25 134 LEU A N 1
ATOM 1061 C CA . LEU A 1 134 ? 19.738 4.853 -32.034 1.00 65.25 134 LEU A CA 1
ATOM 1062 C C . LEU A 1 134 ? 19.251 6.142 -31.365 1.00 65.25 134 LEU A C 1
ATOM 1064 O O . LEU A 1 134 ? 19.283 6.265 -30.146 1.00 65.25 134 LEU A O 1
ATOM 1068 N N . LYS A 1 135 ? 18.777 7.113 -32.150 1.00 57.81 135 LYS A N 1
ATOM 1069 C CA . LYS A 1 135 ? 18.458 8.454 -31.617 1.00 57.81 135 LYS A CA 1
ATOM 1070 C C . LYS A 1 135 ? 17.032 8.587 -31.089 1.00 57.81 135 LYS A C 1
ATOM 1072 O O . LYS A 1 135 ? 16.706 9.569 -30.427 1.00 57.81 135 LYS A O 1
ATOM 1077 N N . GLU A 1 136 ? 16.158 7.636 -31.424 1.00 57.88 136 GLU A N 1
ATOM 1078 C CA . GLU A 1 136 ? 14.719 7.847 -31.306 1.00 57.88 136 GLU A CA 1
ATOM 1079 C C . GLU A 1 136 ? 13.903 6.539 -31.236 1.00 57.88 136 GLU A C 1
ATOM 1081 O O . GLU A 1 136 ? 13.681 5.877 -32.246 1.00 57.88 136 GLU A O 1
ATOM 1086 N N . ILE A 1 137 ? 13.344 6.210 -30.062 1.00 59.78 137 ILE A N 1
ATOM 1087 C CA . ILE A 1 137 ? 12.204 5.281 -29.936 1.00 59.78 137 ILE A CA 1
ATOM 1088 C C . ILE A 1 137 ? 10.926 6.129 -29.887 1.00 59.78 137 ILE A C 1
ATOM 1090 O O . ILE A 1 137 ? 10.278 6.279 -28.852 1.00 59.78 137 ILE A O 1
ATOM 1094 N N . ARG A 1 138 ? 10.609 6.734 -31.040 1.00 51.72 138 ARG A N 1
ATOM 1095 C CA . ARG A 1 138 ? 9.408 7.541 -31.329 1.00 51.72 138 ARG A CA 1
ATOM 1096 C C . ARG A 1 138 ? 8.097 6.921 -30.834 1.00 51.72 138 ARG A C 1
ATOM 1098 O O . ARG A 1 138 ? 7.427 7.430 -29.941 1.00 51.72 138 ARG A O 1
ATOM 1105 N N . HIS A 1 139 ? 7.706 5.828 -31.503 1.00 57.62 139 HIS A N 1
ATOM 1106 C CA . HIS A 1 139 ? 6.302 5.414 -31.596 1.00 57.62 139 HIS A CA 1
ATOM 1107 C C . HIS A 1 139 ? 6.107 3.897 -31.741 1.00 57.62 139 HIS A C 1
ATOM 1109 O O . HIS A 1 139 ? 6.616 3.271 -32.675 1.00 57.62 139 HIS A O 1
ATOM 1115 N N . GLY A 1 140 ? 5.278 3.320 -30.864 1.00 66.44 140 GLY A N 1
ATOM 1116 C CA . GLY A 1 140 ? 4.735 1.965 -31.022 1.00 66.44 140 GLY A CA 1
ATOM 1117 C C . GLY A 1 140 ? 5.008 0.987 -29.879 1.00 66.44 140 GLY A C 1
ATOM 1118 O O . GLY A 1 140 ? 4.202 0.078 -29.697 1.00 66.44 140 GLY A O 1
ATOM 1119 N N . LEU A 1 141 ? 6.048 1.193 -29.053 1.00 73.69 141 LEU A N 1
ATOM 1120 C CA . LEU A 1 141 ? 6.280 0.360 -27.852 1.00 73.69 141 LEU A CA 1
ATOM 1121 C C . LEU A 1 141 ? 5.048 0.317 -26.938 1.00 73.69 141 LEU A C 1
ATOM 1123 O O . LEU A 1 141 ? 4.709 -0.715 -26.375 1.00 73.69 141 LEU A O 1
ATOM 1127 N N . GLU A 1 142 ? 4.342 1.437 -26.842 1.00 71.75 142 GLU A N 1
ATOM 1128 C CA . GLU A 1 142 ? 3.090 1.601 -26.105 1.00 71.75 142 GLU A CA 1
ATOM 1129 C C . GLU A 1 142 ? 1.949 0.644 -26.491 1.00 71.75 142 GLU A C 1
ATOM 1131 O O . GLU A 1 142 ? 1.021 0.473 -25.701 1.00 71.75 142 GLU A O 1
ATOM 1136 N N . MET A 1 143 ? 2.008 0.023 -27.673 1.00 80.06 143 MET A N 1
ATOM 1137 C CA . MET A 1 143 ? 1.020 -0.954 -28.149 1.00 80.06 143 MET A CA 1
ATOM 1138 C C . MET A 1 143 ? 1.386 -2.398 -27.760 1.00 80.06 143 MET A C 1
ATOM 1140 O O . MET A 1 143 ? 0.570 -3.310 -27.908 1.00 80.06 143 MET A O 1
ATOM 1144 N N . LEU A 1 144 ? 2.595 -2.629 -27.236 1.00 82.94 144 LEU A N 1
ATOM 1145 C CA . LEU A 1 144 ? 3.143 -3.953 -26.924 1.00 82.94 144 LEU A CA 1
ATOM 1146 C C . LEU A 1 144 ? 2.675 -4.470 -25.553 1.00 82.94 144 LEU A C 1
ATOM 1148 O O . LEU A 1 144 ? 3.467 -4.858 -24.698 1.00 82.94 144 LEU A O 1
ATOM 1152 N N . VAL A 1 145 ? 1.361 -4.509 -25.331 1.00 82.00 145 VAL A N 1
ATOM 1153 C CA . VAL A 1 145 ? 0.744 -4.882 -24.039 1.00 82.00 145 VAL A CA 1
ATOM 1154 C C . VAL A 1 145 ? 1.092 -6.299 -23.545 1.00 82.00 145 VAL A C 1
ATOM 1156 O O . VAL A 1 145 ? 0.928 -6.595 -22.363 1.00 82.00 145 VAL A O 1
ATOM 1159 N N . ASN A 1 146 ? 1.582 -7.174 -24.432 1.00 82.25 146 ASN A N 1
ATOM 1160 C CA . ASN A 1 146 ? 2.002 -8.551 -24.137 1.00 82.25 146 ASN A CA 1
ATOM 1161 C C . ASN A 1 146 ? 3.508 -8.699 -23.832 1.00 82.25 146 ASN A C 1
ATOM 1163 O O . ASN A 1 146 ? 3.985 -9.817 -23.607 1.00 82.25 146 ASN A O 1
ATOM 1167 N N . LEU A 1 147 ? 4.261 -7.595 -23.831 1.00 81.19 147 LEU A N 1
ATOM 1168 C CA . LEU A 1 147 ? 5.705 -7.604 -23.631 1.00 81.19 147 LEU A CA 1
ATOM 1169 C C . LEU A 1 147 ? 6.053 -7.987 -22.186 1.00 81.19 147 LEU A C 1
ATOM 1171 O O . LEU A 1 147 ? 5.570 -7.372 -21.240 1.00 81.19 147 LEU A O 1
ATOM 1175 N N . LYS A 1 148 ? 6.914 -8.997 -22.019 1.00 77.00 148 LYS A N 1
ATOM 1176 C CA . LYS A 1 148 ? 7.396 -9.503 -20.720 1.00 77.00 148 LYS A CA 1
ATOM 1177 C C . LYS A 1 148 ? 8.845 -9.126 -20.435 1.00 77.00 148 LYS A C 1
ATOM 1179 O O . LYS A 1 148 ? 9.211 -8.979 -19.271 1.00 77.00 148 LYS A O 1
ATOM 1184 N N . TYR A 1 149 ? 9.650 -8.972 -21.481 1.00 76.12 149 TYR A N 1
ATOM 1185 C CA . TYR A 1 149 ? 11.053 -8.582 -21.407 1.00 76.12 149 TYR A CA 1
ATOM 1186 C C . TYR A 1 149 ? 11.304 -7.386 -22.326 1.00 76.12 149 TYR A C 1
ATOM 1188 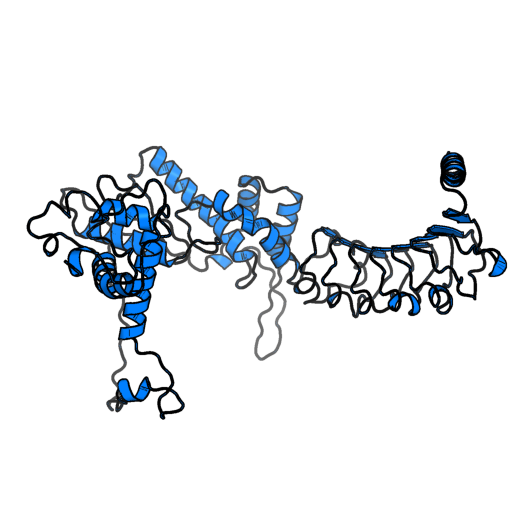O O . TYR A 1 149 ? 11.004 -7.467 -23.519 1.00 76.12 149 TYR A O 1
ATOM 1196 N N . LEU A 1 150 ? 11.877 -6.317 -21.775 1.00 79.81 150 LEU A N 1
ATOM 1197 C CA . LEU A 1 150 ? 12.373 -5.160 -22.515 1.00 79.81 150 LEU A CA 1
ATOM 1198 C C . LEU A 1 150 ? 13.802 -4.841 -22.065 1.00 79.81 150 LEU A C 1
ATOM 1200 O O . LEU A 1 150 ? 14.047 -4.652 -20.873 1.00 79.81 150 LEU A O 1
ATOM 1204 N N . ASN A 1 151 ? 14.729 -4.749 -23.011 1.00 74.56 151 ASN A N 1
ATOM 1205 C CA . ASN A 1 151 ? 16.066 -4.212 -22.781 1.00 74.56 151 ASN A CA 1
ATOM 1206 C C . ASN A 1 151 ? 16.291 -2.974 -23.654 1.00 74.56 151 ASN A C 1
ATOM 1208 O O . ASN A 1 151 ? 16.091 -3.045 -24.865 1.00 74.56 151 ASN A O 1
ATOM 1212 N N . VAL A 1 152 ? 16.683 -1.864 -23.024 1.00 72.00 152 VAL A N 1
ATOM 1213 C CA . VAL A 1 152 ? 17.047 -0.582 -23.659 1.00 72.00 152 VAL A CA 1
ATOM 1214 C C . VAL A 1 152 ? 18.340 -0.002 -23.049 1.00 72.00 152 VAL A C 1
ATOM 1216 O O . VAL A 1 152 ? 18.567 1.201 -23.092 1.00 72.00 152 VAL A O 1
ATOM 1219 N N . ASP A 1 153 ? 19.180 -0.863 -22.463 1.00 63.38 153 ASP A N 1
ATOM 1220 C CA . ASP A 1 153 ? 20.379 -0.536 -21.665 1.00 63.38 153 ASP A CA 1
ATOM 1221 C C . ASP A 1 153 ? 21.390 0.394 -22.366 1.00 63.38 153 ASP A C 1
ATOM 1223 O O . ASP A 1 153 ? 21.973 1.267 -21.736 1.00 63.38 153 ASP A O 1
ATOM 1227 N N . SER A 1 154 ? 21.551 0.283 -23.687 1.00 59.50 154 SER A N 1
ATOM 1228 C CA . SER A 1 154 ? 22.460 1.135 -24.473 1.00 59.50 154 SER A CA 1
ATOM 1229 C C . SER A 1 154 ? 21.768 2.254 -25.258 1.00 59.50 154 SER A C 1
ATOM 1231 O O . SER A 1 154 ? 22.451 3.096 -25.832 1.00 59.50 154 SER A O 1
ATOM 1233 N N . PHE A 1 155 ? 20.429 2.272 -25.305 1.00 53.22 155 PHE A N 1
ATOM 1234 C CA . PHE A 1 155 ? 19.651 3.143 -26.199 1.00 53.22 155 PHE A CA 1
ATOM 1235 C C . PHE A 1 155 ? 19.798 4.644 -25.867 1.00 53.22 155 PHE A C 1
ATOM 1237 O O . PHE A 1 155 ? 19.444 5.507 -26.664 1.00 53.22 155 PHE A O 1
ATOM 1244 N N . ILE A 1 156 ? 20.270 4.975 -24.663 1.00 52.12 156 ILE A N 1
ATOM 1245 C CA . ILE A 1 156 ? 20.073 6.299 -24.071 1.00 52.12 156 ILE A CA 1
ATOM 1246 C C . ILE A 1 156 ? 21.403 6.869 -23.558 1.00 52.12 156 ILE A C 1
ATOM 1248 O O . ILE A 1 156 ? 21.561 7.165 -22.378 1.00 52.12 156 ILE A O 1
ATOM 1252 N N . MET A 1 157 ? 22.372 6.999 -24.473 1.00 45.78 157 MET A N 1
ATOM 1253 C CA . MET A 1 157 ? 23.566 7.841 -24.278 1.00 45.78 157 MET A CA 1
ATOM 1254 C C . MET A 1 157 ? 23.431 9.224 -24.952 1.00 45.78 157 MET A C 1
ATOM 1256 O O . MET A 1 157 ? 23.978 10.195 -24.443 1.00 45.78 157 MET A O 1
ATOM 1260 N N . ASP A 1 158 ? 22.634 9.329 -26.028 1.00 46.25 158 ASP A N 1
ATOM 1261 C CA . ASP A 1 158 ? 22.428 10.551 -26.840 1.00 46.25 158 ASP A CA 1
ATOM 1262 C C . ASP A 1 158 ? 21.068 11.260 -26.597 1.00 46.25 158 ASP A C 1
ATOM 1264 O O . ASP A 1 158 ? 20.730 12.250 -27.254 1.00 46.25 158 ASP A O 1
ATOM 1268 N N . GLN A 1 159 ? 20.236 10.747 -25.687 1.00 47.25 159 GLN A N 1
ATOM 1269 C CA . GLN A 1 159 ? 18.942 11.330 -25.299 1.00 47.25 159 GLN A CA 1
ATOM 1270 C C . GLN A 1 159 ? 18.897 11.455 -23.773 1.00 47.25 159 GLN A C 1
ATOM 1272 O O . GLN A 1 159 ? 19.330 10.549 -23.077 1.00 47.25 159 GLN A O 1
ATOM 1277 N N . GLU A 1 160 ? 18.335 12.531 -23.218 1.00 47.16 160 GLU A N 1
ATOM 1278 C CA . GLU A 1 160 ? 18.308 12.686 -21.752 1.00 47.16 160 GLU A CA 1
ATOM 1279 C C . GLU A 1 160 ? 17.227 11.839 -21.049 1.00 47.16 160 GLU A C 1
ATOM 1281 O O . GLU A 1 160 ? 17.321 11.640 -19.839 1.00 47.16 160 GLU A O 1
ATOM 1286 N N . LYS A 1 161 ? 16.141 11.421 -21.734 1.00 51.03 161 LYS A N 1
ATOM 1287 C CA . LYS A 1 161 ? 14.915 10.901 -21.074 1.00 51.03 161 LYS A CA 1
ATOM 1288 C C . LYS A 1 161 ? 14.156 9.849 -21.891 1.00 51.03 161 LYS A C 1
ATOM 1290 O O . LYS A 1 161 ? 14.002 9.978 -23.104 1.00 51.03 161 LYS A O 1
ATOM 1295 N N . MET A 1 162 ? 13.577 8.860 -21.202 1.00 54.00 162 MET A N 1
ATOM 1296 C CA . MET A 1 162 ? 12.583 7.938 -21.773 1.00 54.00 162 MET A CA 1
ATOM 1297 C C . MET A 1 162 ? 11.220 8.650 -21.957 1.00 54.00 162 MET A C 1
ATOM 1299 O O . MET A 1 162 ? 10.841 9.452 -21.100 1.00 54.00 162 MET A O 1
ATOM 1303 N N . PRO A 1 163 ? 10.430 8.365 -23.018 1.00 55.25 163 PRO A N 1
ATOM 1304 C CA . PRO A 1 163 ? 9.137 9.022 -23.210 1.00 55.25 163 PRO A CA 1
ATOM 1305 C C . PRO A 1 163 ? 8.123 8.684 -22.094 1.00 55.25 163 PRO A C 1
ATOM 1307 O O . PRO A 1 163 ? 7.846 7.501 -21.847 1.00 55.25 163 PRO A O 1
ATOM 1310 N N . PRO A 1 164 ? 7.509 9.688 -21.433 1.00 51.56 164 PRO A N 1
ATOM 1311 C CA . PRO A 1 164 ? 6.527 9.448 -20.381 1.00 51.56 164 PRO A CA 1
ATOM 1312 C C . PRO A 1 164 ? 5.277 8.745 -20.926 1.00 51.56 164 PRO A C 1
ATOM 1314 O O . PRO A 1 164 ? 4.718 9.131 -21.949 1.00 51.56 164 PRO A O 1
ATOM 1317 N N . GLY A 1 165 ? 4.789 7.737 -20.197 1.00 57.34 165 GLY A N 1
ATOM 1318 C CA . GLY A 1 165 ? 3.523 7.058 -20.502 1.00 57.34 165 GLY A CA 1
ATOM 1319 C C . GLY A 1 165 ? 3.624 5.760 -21.313 1.00 57.34 165 GLY A C 1
ATOM 1320 O O . GLY A 1 165 ? 2.600 5.100 -21.486 1.00 57.34 165 GLY A O 1
ATOM 1321 N N . ILE A 1 166 ? 4.823 5.336 -21.739 1.00 64.69 166 ILE A N 1
ATOM 1322 C CA . ILE A 1 166 ? 5.027 4.010 -22.357 1.00 64.69 166 ILE A CA 1
ATOM 1323 C C . ILE A 1 166 ? 4.931 2.897 -21.300 1.00 64.69 166 ILE A C 1
ATOM 1325 O O . ILE A 1 166 ? 4.106 1.994 -21.430 1.00 64.69 166 ILE A O 1
ATOM 1329 N N . LEU A 1 167 ? 5.725 2.977 -20.224 1.00 64.81 167 LEU A N 1
ATOM 1330 C CA . LEU A 1 167 ? 5.816 1.920 -19.202 1.00 64.81 167 LEU A CA 1
ATOM 1331 C C . LEU A 1 167 ? 4.461 1.529 -18.562 1.00 64.81 167 LEU A C 1
ATOM 1333 O O . LEU A 1 167 ? 4.204 0.331 -18.458 1.00 64.81 167 LEU A O 1
ATOM 1337 N N . PRO A 1 168 ? 3.537 2.456 -18.215 1.00 59.53 168 PRO A N 1
ATOM 1338 C CA . PRO A 1 168 ? 2.219 2.090 -17.681 1.00 59.53 168 PRO A CA 1
ATOM 1339 C C . PRO A 1 168 ? 1.329 1.275 -18.634 1.00 59.53 168 PRO A C 1
ATOM 1341 O O . PRO A 1 168 ? 0.402 0.611 -18.172 1.00 59.53 168 PRO A O 1
ATOM 1344 N N . LYS A 1 169 ? 1.583 1.320 -19.951 1.00 67.50 169 LYS A N 1
ATOM 1345 C CA . LYS A 1 169 ? 0.850 0.531 -20.956 1.00 67.50 169 LYS A CA 1
ATOM 1346 C C . LYS A 1 169 ? 1.405 -0.897 -21.097 1.00 67.50 169 LYS A C 1
ATOM 1348 O O . LYS A 1 169 ? 0.678 -1.793 -21.519 1.00 67.50 169 LYS A O 1
ATOM 1353 N N . LEU A 1 170 ? 2.651 -1.140 -20.679 1.00 72.25 170 LEU A N 1
ATOM 1354 C CA . LEU A 1 170 ? 3.317 -2.451 -20.704 1.00 72.25 170 LEU A CA 1
ATOM 1355 C C . LEU A 1 170 ? 2.935 -3.307 -19.480 1.00 72.25 170 LEU A C 1
ATOM 1357 O O . LEU A 1 170 ? 3.777 -3.710 -18.679 1.00 72.25 170 LEU A O 1
ATOM 1361 N N . CYS A 1 171 ? 1.642 -3.584 -19.308 1.00 72.38 171 CYS A N 1
ATOM 1362 C CA . CYS A 1 171 ? 1.101 -4.193 -18.086 1.00 72.38 171 CYS A CA 1
ATOM 1363 C C . CYS A 1 171 ? 1.565 -5.638 -17.798 1.00 72.38 171 CYS A C 1
ATOM 1365 O O . CYS A 1 171 ? 1.401 -6.106 -16.672 1.00 72.38 171 CYS A O 1
ATOM 1367 N N . GLN A 1 172 ? 2.142 -6.341 -18.781 1.00 71.56 172 GLN A N 1
ATOM 1368 C CA . GLN A 1 172 ? 2.703 -7.691 -18.621 1.00 71.56 172 GLN A CA 1
ATOM 1369 C C . GLN A 1 172 ? 4.227 -7.716 -18.395 1.00 71.56 172 GLN A C 1
ATOM 1371 O O . GLN A 1 172 ? 4.802 -8.804 -18.292 1.00 71.56 172 GLN A O 1
ATOM 1376 N N . LEU A 1 173 ? 4.885 -6.554 -18.299 1.00 68.94 173 LEU A N 1
ATOM 1377 C CA . LEU A 1 173 ? 6.342 -6.461 -18.228 1.00 68.94 173 LEU A CA 1
ATOM 1378 C C . LEU A 1 173 ? 6.885 -7.033 -16.909 1.00 68.94 173 LEU A C 1
ATOM 1380 O O . LEU A 1 173 ? 6.519 -6.602 -15.817 1.00 68.94 173 LEU A O 1
ATOM 1384 N N . GLN A 1 174 ? 7.780 -8.015 -17.016 1.00 67.94 174 GLN A N 1
ATOM 1385 C CA . GLN A 1 174 ? 8.400 -8.713 -15.884 1.00 67.94 174 GLN A CA 1
ATOM 1386 C C . GLN A 1 174 ? 9.842 -8.236 -15.672 1.00 67.94 174 GLN A C 1
ATOM 1388 O O . GLN A 1 174 ? 10.270 -7.982 -14.540 1.00 67.94 174 GLN A O 1
ATOM 1393 N N . VAL A 1 175 ? 10.574 -8.087 -16.779 1.00 61.12 175 VAL A N 1
ATOM 1394 C CA . VAL A 1 175 ? 11.977 -7.675 -16.824 1.00 61.12 175 VAL A CA 1
ATOM 1395 C C . VAL A 1 175 ? 12.103 -6.419 -17.679 1.00 61.12 175 VAL A C 1
ATOM 1397 O O . VAL A 1 175 ? 11.710 -6.411 -18.844 1.00 61.12 175 VAL A O 1
ATOM 1400 N N . LEU A 1 176 ? 12.683 -5.383 -17.082 1.00 71.56 176 LEU A N 1
ATOM 1401 C CA . LEU A 1 176 ? 13.112 -4.158 -17.737 1.00 71.56 176 LEU A CA 1
ATOM 1402 C C . LEU A 1 176 ? 14.601 -3.980 -17.425 1.00 71.56 176 LEU A C 1
ATOM 1404 O O . LEU A 1 176 ? 14.975 -4.034 -16.252 1.00 71.56 176 LEU A O 1
ATOM 1408 N N . LYS A 1 177 ? 15.427 -3.797 -18.454 1.00 65.38 177 LYS A N 1
ATOM 1409 C CA . LYS A 1 177 ? 16.817 -3.342 -18.329 1.00 65.38 177 LYS A CA 1
ATOM 1410 C C . LYS A 1 177 ? 16.920 -1.906 -18.844 1.00 65.38 177 LYS A C 1
ATOM 1412 O O . LYS A 1 177 ? 16.457 -1.628 -19.952 1.00 65.38 177 LYS A O 1
ATOM 1417 N N . LEU A 1 178 ? 17.510 -1.040 -18.027 1.00 64.88 178 LEU A N 1
ATOM 1418 C CA . LEU A 1 178 ? 17.748 0.382 -18.277 1.00 64.88 178 LEU A CA 1
ATOM 1419 C C . LEU A 1 178 ? 19.251 0.671 -18.128 1.00 64.88 178 LEU A C 1
ATOM 1421 O O . LEU A 1 178 ? 19.889 -0.036 -17.342 1.00 64.88 178 LEU A O 1
ATOM 1425 N N . PRO A 1 179 ? 19.782 1.708 -18.805 1.00 58.59 179 PRO A N 1
ATOM 1426 C CA . PRO A 1 179 ? 21.155 2.160 -18.613 1.00 58.59 179 PRO A CA 1
ATOM 1427 C C . PRO A 1 179 ? 21.437 2.485 -17.147 1.00 58.59 179 PRO A C 1
ATOM 1429 O O . PRO A 1 179 ? 20.603 3.086 -16.468 1.00 58.59 179 PRO A O 1
ATOM 1432 N N . PHE A 1 180 ? 22.658 2.203 -16.693 1.00 48.56 180 PHE A N 1
ATOM 1433 C CA . PHE A 1 180 ? 23.125 2.459 -15.319 1.00 48.56 180 PHE A CA 1
ATOM 1434 C C . PHE A 1 180 ? 23.037 3.939 -14.868 1.00 48.56 180 PHE A C 1
ATOM 1436 O O . PHE A 1 180 ? 23.175 4.231 -13.682 1.00 48.56 180 PHE A O 1
ATOM 1443 N N . PHE A 1 181 ? 22.812 4.875 -15.798 1.00 44.50 181 PHE A N 1
ATOM 1444 C CA . PHE A 1 181 ? 22.852 6.324 -15.567 1.00 44.50 181 PHE A CA 1
ATOM 1445 C C . PHE A 1 181 ? 21.504 7.050 -15.720 1.00 44.50 181 PHE A C 1
ATOM 1447 O O . PHE A 1 181 ? 21.442 8.248 -15.448 1.00 44.50 181 PHE A O 1
ATOM 1454 N N . LEU A 1 182 ? 20.431 6.376 -16.152 1.00 45.44 182 LEU A N 1
ATOM 1455 C CA . LEU A 1 182 ? 19.142 7.041 -16.367 1.00 45.44 182 LEU A CA 1
ATOM 1456 C C . LEU A 1 182 ? 18.300 7.120 -15.104 1.00 45.44 182 LEU A C 1
ATOM 1458 O O . LEU A 1 182 ? 17.875 6.099 -14.574 1.00 45.44 182 LEU A O 1
ATOM 1462 N N . LEU A 1 183 ? 18.028 8.354 -14.679 1.00 43.00 183 LEU A N 1
ATOM 1463 C CA . LEU A 1 183 ? 17.333 8.672 -13.438 1.00 43.00 183 LEU A CA 1
ATOM 1464 C C . LEU A 1 183 ? 16.424 9.899 -13.604 1.00 43.00 183 LEU A C 1
ATOM 1466 O O . LEU A 1 183 ? 16.661 10.934 -12.988 1.00 43.00 183 LEU A O 1
ATOM 1470 N N . ASP A 1 184 ? 15.372 9.785 -14.424 1.00 36.84 184 ASP A N 1
ATOM 1471 C CA . ASP A 1 184 ? 14.092 10.454 -14.129 1.00 36.84 184 ASP A CA 1
ATOM 1472 C C . ASP A 1 184 ? 12.917 9.875 -14.952 1.00 36.84 184 ASP A C 1
ATOM 1474 O O . ASP A 1 184 ? 13.090 9.320 -16.038 1.00 36.84 184 ASP A O 1
ATOM 1478 N N . VAL A 1 185 ? 11.702 10.179 -14.473 1.00 36.97 185 VAL A N 1
ATOM 1479 C CA . VAL A 1 185 ? 10.379 10.085 -15.136 1.00 36.97 185 VAL A CA 1
ATOM 1480 C C . VAL A 1 185 ? 9.525 8.811 -14.914 1.00 36.97 185 VAL A C 1
ATOM 1482 O O . VAL A 1 185 ? 9.361 7.965 -15.795 1.00 36.97 185 VAL A O 1
ATOM 1485 N N . ASN A 1 186 ? 8.752 8.839 -13.817 1.00 43.78 186 ASN A N 1
ATOM 1486 C CA . ASN A 1 186 ? 7.365 8.350 -13.611 1.00 43.78 186 ASN A CA 1
ATOM 1487 C C . ASN A 1 186 ? 7.019 6.851 -13.781 1.00 43.78 186 ASN A C 1
ATOM 1489 O O . ASN A 1 186 ? 5.964 6.413 -13.306 1.00 43.78 186 ASN A O 1
ATOM 1493 N N . GLY A 1 187 ? 7.792 6.069 -14.534 1.00 49.00 187 GLY A N 1
ATOM 1494 C CA . GLY A 1 187 ? 7.518 4.647 -14.771 1.00 49.00 187 GLY A CA 1
ATOM 1495 C C . GLY A 1 187 ? 8.222 3.727 -13.777 1.00 49.00 187 GLY A C 1
ATOM 1496 O O . GLY A 1 187 ? 7.676 2.687 -13.400 1.00 49.00 187 GLY A O 1
ATOM 1497 N N . GLU A 1 188 ? 9.407 4.127 -13.323 1.00 58.03 188 GLU A N 1
ATOM 1498 C CA . GLU A 1 188 ? 10.232 3.379 -12.376 1.00 58.03 188 GLU A CA 1
ATOM 1499 C C . GLU A 1 188 ? 9.541 3.252 -11.022 1.00 58.03 188 GLU A C 1
ATOM 1501 O O . GLU A 1 188 ? 9.398 2.141 -10.507 1.00 58.03 188 GLU A O 1
ATOM 1506 N N . GLU A 1 189 ? 9.006 4.355 -10.487 1.00 61.16 189 GLU A N 1
ATOM 1507 C CA . GLU A 1 189 ? 8.326 4.356 -9.193 1.00 61.16 189 GLU A CA 1
ATOM 1508 C C . GLU A 1 189 ? 7.111 3.415 -9.210 1.00 61.16 189 GLU A C 1
ATOM 1510 O O . GLU A 1 189 ? 6.862 2.699 -8.241 1.00 61.16 189 GLU A O 1
ATOM 1515 N N . MET A 1 190 ? 6.395 3.318 -10.337 1.00 58.88 190 MET A N 1
ATOM 1516 C CA . MET A 1 190 ? 5.275 2.383 -10.504 1.00 58.88 190 MET A CA 1
ATOM 1517 C C . MET A 1 190 ? 5.715 0.910 -10.515 1.00 58.88 190 MET A C 1
ATOM 1519 O O . MET A 1 190 ? 5.054 0.072 -9.892 1.00 58.88 190 MET A O 1
ATOM 1523 N N . VAL A 1 191 ? 6.831 0.577 -11.174 1.00 63.75 191 VAL A N 1
ATOM 1524 C CA . VAL A 1 191 ? 7.388 -0.791 -11.185 1.00 63.75 191 VAL A CA 1
ATOM 1525 C C . VAL A 1 191 ? 7.937 -1.168 -9.805 1.00 63.75 191 VAL A C 1
ATOM 1527 O O . VAL A 1 191 ? 7.677 -2.272 -9.316 1.00 63.75 191 VAL A O 1
ATOM 1530 N N . LEU A 1 192 ? 8.629 -0.245 -9.132 1.00 70.56 192 LEU A N 1
ATOM 1531 C CA . LEU A 1 192 ? 9.103 -0.412 -7.755 1.00 70.56 192 LEU A CA 1
ATOM 1532 C C . LEU A 1 192 ? 7.931 -0.638 -6.795 1.00 70.56 192 LEU A C 1
ATOM 1534 O O . LEU A 1 192 ? 7.945 -1.591 -6.016 1.00 70.56 192 LEU A O 1
ATOM 1538 N N . VAL A 1 193 ? 6.864 0.157 -6.903 1.00 69.94 193 VAL A N 1
ATOM 1539 C CA . VAL A 1 193 ? 5.630 -0.028 -6.126 1.00 69.94 193 VAL A CA 1
ATOM 1540 C C . VAL A 1 193 ? 4.996 -1.389 -6.391 1.00 69.94 193 VAL A C 1
ATOM 1542 O O . VAL A 1 193 ? 4.623 -2.069 -5.435 1.00 69.94 193 VAL A O 1
ATOM 1545 N N . ALA A 1 194 ? 4.899 -1.828 -7.648 1.00 67.25 194 ALA A N 1
ATOM 1546 C CA . ALA A 1 194 ? 4.361 -3.147 -7.981 1.00 67.25 194 ALA A CA 1
ATOM 1547 C C . ALA A 1 194 ? 5.174 -4.293 -7.346 1.00 67.25 194 ALA A C 1
ATOM 1549 O O . ALA A 1 194 ? 4.588 -5.292 -6.925 1.00 67.25 194 ALA A O 1
ATOM 1550 N N . ARG A 1 195 ? 6.499 -4.129 -7.215 1.00 75.81 195 ARG A N 1
ATOM 1551 C CA . ARG A 1 195 ? 7.404 -5.100 -6.577 1.00 75.81 195 ARG A CA 1
ATOM 1552 C C . ARG A 1 195 ? 7.379 -5.049 -5.046 1.00 75.81 195 ARG A C 1
ATOM 1554 O O . ARG A 1 195 ? 7.394 -6.102 -4.422 1.00 75.81 195 ARG A O 1
ATOM 1561 N N . ILE A 1 196 ? 7.308 -3.868 -4.428 1.00 78.50 196 ILE A N 1
ATOM 1562 C CA . ILE A 1 196 ? 7.334 -3.700 -2.960 1.00 78.50 196 ILE A CA 1
ATOM 1563 C C . ILE A 1 196 ? 5.973 -4.032 -2.329 1.00 78.50 196 ILE A C 1
ATOM 1565 O O . ILE A 1 196 ? 5.896 -4.690 -1.288 1.00 78.50 196 ILE A O 1
ATOM 1569 N N . ARG A 1 197 ? 4.878 -3.595 -2.963 1.00 76.56 197 ARG A N 1
ATOM 1570 C CA . ARG A 1 197 ? 3.513 -3.647 -2.413 1.00 76.56 197 ARG A CA 1
ATOM 1571 C C . ARG A 1 197 ? 3.045 -5.029 -1.920 1.00 76.56 197 ARG A C 1
ATOM 1573 O O . ARG A 1 197 ? 2.389 -5.047 -0.877 1.00 76.56 197 ARG A O 1
ATOM 1580 N N . PRO A 1 198 ? 3.361 -6.168 -2.575 1.00 80.00 198 PRO A N 1
ATOM 1581 C CA . PRO A 1 198 ? 2.982 -7.500 -2.091 1.00 80.00 198 PRO A CA 1
ATOM 1582 C C . PRO A 1 198 ? 3.615 -7.896 -0.748 1.00 80.00 198 PRO A C 1
ATOM 1584 O O . PRO A 1 198 ? 3.061 -8.736 -0.041 1.00 80.00 198 PRO A O 1
ATOM 1587 N N . PHE A 1 199 ? 4.757 -7.308 -0.378 1.00 82.12 199 PHE A N 1
ATOM 1588 C CA . PHE A 1 199 ? 5.507 -7.681 0.827 1.00 82.12 199 PHE A CA 1
ATOM 1589 C C . PHE A 1 199 ? 5.189 -6.802 2.044 1.00 82.12 199 PHE A C 1
ATOM 1591 O O . PHE A 1 199 ? 5.408 -7.231 3.176 1.00 82.12 199 PHE A O 1
ATOM 1598 N N . LEU A 1 200 ? 4.624 -5.607 1.839 1.00 82.69 200 LEU A N 1
ATOM 1599 C CA . LEU A 1 200 ? 4.365 -4.625 2.902 1.00 82.69 200 LEU A CA 1
ATOM 1600 C C . LEU A 1 200 ? 3.558 -5.171 4.080 1.00 82.69 200 LEU A C 1
ATOM 1602 O O . LEU A 1 200 ? 3.865 -4.843 5.219 1.00 82.69 200 LEU A O 1
ATOM 1606 N N . ASP A 1 201 ? 2.557 -6.018 3.832 1.00 81.44 201 ASP A N 1
ATOM 1607 C CA . ASP A 1 201 ? 1.722 -6.574 4.905 1.00 81.44 201 ASP A CA 1
ATOM 1608 C C . ASP A 1 201 ? 2.525 -7.450 5.890 1.00 81.44 201 ASP A C 1
ATOM 1610 O O . ASP A 1 201 ? 2.152 -7.559 7.055 1.00 81.44 201 ASP A O 1
ATOM 1614 N N . LYS A 1 202 ? 3.664 -8.004 5.443 1.00 84.50 202 LYS A N 1
ATOM 1615 C CA . LYS A 1 202 ? 4.616 -8.772 6.263 1.00 84.50 202 LYS A CA 1
ATOM 1616 C C . LYS A 1 202 ? 5.714 -7.909 6.894 1.00 84.50 202 LYS A C 1
ATOM 1618 O O . LYS A 1 202 ? 6.268 -8.302 7.913 1.00 84.50 202 LYS A O 1
ATOM 1623 N N . LEU A 1 203 ? 6.053 -6.774 6.276 1.00 84.00 203 LEU A N 1
ATOM 1624 C CA . LEU A 1 203 ? 7.117 -5.866 6.732 1.00 84.00 203 LEU A CA 1
ATOM 1625 C C . LEU A 1 203 ? 6.631 -4.829 7.758 1.00 84.00 203 LEU A C 1
ATOM 1627 O O . LEU A 1 203 ? 7.441 -4.284 8.500 1.00 84.00 203 LEU A O 1
ATOM 1631 N N . VAL A 1 204 ? 5.329 -4.529 7.766 1.00 84.19 204 VAL A N 1
ATOM 1632 C CA . VAL A 1 204 ? 4.733 -3.381 8.464 1.00 84.19 204 VAL A CA 1
ATOM 1633 C C . VAL A 1 204 ? 3.703 -3.857 9.488 1.00 84.19 204 VAL A C 1
ATOM 1635 O O . VAL A 1 204 ? 2.744 -4.554 9.134 1.00 84.19 204 VAL A O 1
ATOM 1638 N N . SER A 1 205 ? 3.851 -3.429 10.744 1.00 80.88 205 SER A N 1
ATOM 1639 C CA . SER A 1 205 ? 3.013 -3.808 11.885 1.00 80.88 205 SER A CA 1
ATOM 1640 C C . SER A 1 205 ? 1.516 -3.689 11.572 1.00 80.88 205 SER A C 1
ATOM 1642 O O . SER A 1 205 ? 1.098 -2.696 10.969 1.00 80.88 205 SER A O 1
ATOM 1644 N N . PRO A 1 206 ? 0.655 -4.638 12.003 1.00 73.44 206 PRO A N 1
ATOM 1645 C CA . PRO A 1 206 ? -0.790 -4.607 11.735 1.00 73.44 206 PRO A CA 1
ATOM 1646 C C . PRO A 1 206 ? -1.504 -3.373 12.313 1.00 73.44 206 PRO A C 1
ATOM 1648 O O . PRO A 1 206 ? -2.644 -3.090 11.944 1.00 73.44 206 PRO A O 1
ATOM 1651 N N . LEU A 1 207 ? -0.844 -2.635 13.209 1.00 68.06 207 LEU A N 1
ATOM 1652 C CA . LEU A 1 207 ? -1.316 -1.368 13.767 1.00 68.06 207 LEU A CA 1
ATOM 1653 C C . LEU A 1 207 ? -1.186 -0.212 12.760 1.00 68.06 207 LEU A C 1
ATOM 1655 O O . LEU A 1 207 ? -1.979 0.728 12.794 1.00 68.06 207 LEU A O 1
ATOM 1659 N N . GLN A 1 208 ? -0.254 -0.300 11.810 1.00 73.00 208 GLN A N 1
ATOM 1660 C CA . GLN A 1 208 ? -0.069 0.673 10.741 1.00 73.00 208 GLN A CA 1
ATOM 1661 C C . GLN A 1 208 ? -0.951 0.299 9.533 1.00 73.00 208 GLN A C 1
ATOM 1663 O O . GLN A 1 208 ? -0.609 -0.526 8.686 1.00 73.00 208 GLN A O 1
ATOM 1668 N N . THR A 1 209 ? -2.146 0.897 9.469 1.00 64.94 209 THR A N 1
ATOM 1669 C CA . THR A 1 209 ? -3.183 0.578 8.461 1.00 64.94 209 THR A CA 1
ATOM 1670 C C . THR A 1 209 ? -3.080 1.355 7.149 1.00 64.94 209 THR A C 1
ATOM 1672 O O . THR A 1 209 ? -3.876 1.125 6.243 1.00 64.94 209 THR A O 1
ATOM 1675 N N . THR A 1 210 ? -2.205 2.352 7.072 1.00 64.31 210 THR A N 1
ATOM 1676 C CA . THR A 1 210 ? -2.141 3.290 5.943 1.00 64.31 210 THR A CA 1
ATOM 1677 C C . THR A 1 210 ? -1.439 2.663 4.743 1.00 64.31 210 THR A C 1
ATOM 1679 O O . THR A 1 210 ? -0.493 1.921 4.956 1.00 64.31 210 THR A O 1
ATOM 1682 N N . PHE A 1 211 ? -1.888 2.961 3.516 1.00 65.88 211 PHE A N 1
ATOM 1683 C CA . PHE A 1 211 ? -1.362 2.528 2.200 1.00 65.88 211 PHE A CA 1
ATOM 1684 C C . PHE A 1 211 ? -1.008 1.027 2.006 1.00 65.88 211 PHE A C 1
ATOM 1686 O O . PHE A 1 211 ? -0.656 0.629 0.898 1.00 65.88 211 PHE A O 1
ATOM 1693 N N . VAL A 1 212 ? -1.167 0.160 3.009 1.00 71.69 212 VAL A N 1
ATOM 1694 C CA . VAL A 1 212 ? -1.061 -1.299 2.876 1.00 71.69 212 VAL A CA 1
ATOM 1695 C C . VAL A 1 212 ? -2.369 -1.849 2.306 1.00 71.69 212 VAL A C 1
ATOM 1697 O O . VAL A 1 212 ? -3.462 -1.507 2.763 1.00 71.69 212 VAL A O 1
ATOM 1700 N N . LEU A 1 213 ? -2.269 -2.716 1.297 1.00 69.62 213 LEU A N 1
ATOM 1701 C CA . LEU A 1 213 ? -3.433 -3.293 0.627 1.00 69.62 213 LEU A CA 1
ATOM 1702 C C . LEU A 1 213 ? -4.309 -4.090 1.611 1.00 69.62 213 LEU A C 1
ATOM 1704 O O . LEU A 1 213 ? -3.812 -4.835 2.444 1.00 69.62 213 LEU A O 1
ATOM 1708 N N . GLY A 1 214 ? -5.630 -3.918 1.523 1.00 70.12 214 GLY A N 1
ATOM 1709 C CA . GLY A 1 214 ? -6.605 -4.595 2.388 1.00 70.12 214 GLY A CA 1
ATOM 1710 C C . GLY A 1 214 ? -6.839 -3.922 3.747 1.00 70.12 214 GLY A C 1
ATOM 1711 O O . GLY A 1 214 ? -7.950 -4.019 4.277 1.00 70.12 214 GLY A O 1
ATOM 1712 N N . ARG A 1 215 ? -5.863 -3.172 4.279 1.00 76.00 215 ARG A N 1
ATOM 1713 C CA . ARG A 1 215 ? -6.007 -2.404 5.526 1.00 76.00 215 ARG A CA 1
ATOM 1714 C C . ARG A 1 215 ? -6.784 -1.101 5.269 1.00 76.00 215 ARG A C 1
ATOM 1716 O O . ARG A 1 215 ? -6.629 -0.464 4.229 1.00 76.00 215 ARG A O 1
ATOM 1723 N N . LYS A 1 216 ? -7.667 -0.700 6.195 1.00 76.62 216 LYS A N 1
ATOM 1724 C CA . LYS A 1 216 ? -8.530 0.492 6.047 1.00 76.62 216 LYS A CA 1
ATOM 1725 C C . LYS A 1 216 ? -8.383 1.403 7.264 1.00 76.62 216 LYS A C 1
ATOM 1727 O O . LYS A 1 216 ? -8.581 0.963 8.390 1.00 76.62 216 LYS A O 1
ATOM 1732 N N . GLY A 1 217 ? -8.128 2.697 7.052 1.00 71.44 217 GLY A N 1
ATOM 1733 C CA . GLY A 1 217 ? -7.940 3.664 8.151 1.00 71.44 217 GLY A CA 1
ATOM 1734 C C . GLY A 1 217 ? -9.133 3.786 9.116 1.00 71.44 217 GLY A C 1
ATOM 1735 O O . GLY A 1 217 ? -8.948 4.078 10.297 1.00 71.44 217 GLY A O 1
ATOM 1736 N N . ILE A 1 218 ? -10.354 3.486 8.651 1.00 78.44 218 ILE A N 1
ATOM 1737 C CA . ILE A 1 218 ? -11.555 3.456 9.503 1.00 78.44 218 ILE A CA 1
ATOM 1738 C C . ILE A 1 218 ? -11.489 2.369 10.590 1.00 78.44 218 ILE A C 1
ATOM 1740 O O . ILE A 1 218 ? -12.070 2.541 11.659 1.00 78.44 218 ILE A O 1
ATOM 1744 N N . ASP A 1 219 ? -10.747 1.286 10.358 1.00 83.50 219 ASP A N 1
ATOM 1745 C CA . ASP A 1 219 ? -10.626 0.172 11.300 1.00 83.50 219 ASP A CA 1
ATOM 1746 C C . ASP A 1 219 ? -9.796 0.600 12.515 1.00 83.50 219 ASP A C 1
ATOM 1748 O O . ASP A 1 219 ? -10.193 0.379 13.658 1.00 83.50 219 ASP A O 1
ATOM 1752 N N . ASN A 1 220 ? -8.711 1.342 12.275 1.00 78.12 220 ASN A N 1
ATOM 1753 C CA . ASN A 1 220 ? -7.947 2.003 13.331 1.00 78.12 220 ASN A CA 1
ATOM 1754 C C . ASN A 1 220 ? -8.777 3.055 14.073 1.00 78.12 220 ASN A C 1
ATOM 1756 O O . ASN A 1 220 ? -8.743 3.101 15.303 1.00 78.12 220 ASN A O 1
ATOM 1760 N N . ALA A 1 221 ? -9.582 3.855 13.365 1.00 80.31 221 ALA A N 1
ATOM 1761 C CA . ALA A 1 221 ? -10.473 4.823 14.007 1.00 80.31 221 ALA A CA 1
ATOM 1762 C C . ALA A 1 221 ? -11.493 4.150 14.950 1.00 80.31 221 ALA A C 1
ATOM 1764 O O . ALA A 1 221 ? -11.809 4.708 16.005 1.00 80.31 221 ALA A O 1
ATOM 1765 N N . ILE A 1 222 ? -11.972 2.944 14.617 1.00 85.00 222 ILE A N 1
ATOM 1766 C CA . ILE A 1 222 ? -12.806 2.123 15.507 1.00 85.00 222 ILE A CA 1
ATOM 1767 C C . ILE A 1 222 ? -12.011 1.700 16.750 1.00 85.00 222 ILE A C 1
ATOM 1769 O O . ILE A 1 222 ? -12.478 1.935 17.864 1.00 85.00 222 ILE A O 1
ATOM 1773 N N . ILE A 1 223 ? -10.806 1.140 16.592 1.00 84.56 223 ILE A N 1
ATOM 1774 C CA . ILE A 1 223 ? -9.983 0.687 17.729 1.00 84.56 223 ILE A CA 1
ATOM 1775 C C . ILE A 1 223 ? -9.654 1.860 18.671 1.00 84.56 223 ILE A C 1
ATOM 1777 O O . ILE A 1 223 ? -9.835 1.731 19.883 1.00 84.56 223 ILE A O 1
ATOM 1781 N N . VAL A 1 224 ? -9.263 3.027 18.139 1.00 81.06 224 VAL A N 1
ATOM 1782 C CA . VAL A 1 224 ? -9.020 4.248 18.933 1.00 81.06 224 VAL A CA 1
ATOM 1783 C C . VAL A 1 224 ? -10.274 4.658 19.705 1.00 81.06 224 VAL A C 1
ATOM 1785 O O . VAL A 1 224 ? -10.198 4.887 20.912 1.00 81.06 224 VAL A O 1
ATOM 1788 N N . GLN A 1 225 ? -11.443 4.710 19.055 1.00 85.19 225 GLN A N 1
ATOM 1789 C CA . GLN A 1 225 ? -12.699 5.049 19.734 1.00 85.19 225 GLN A CA 1
ATOM 1790 C C . GLN A 1 225 ? -13.061 4.042 20.833 1.00 85.19 225 GLN A C 1
ATOM 1792 O O . GLN A 1 225 ? -13.600 4.439 21.870 1.00 85.19 225 GLN A O 1
ATOM 1797 N N . GLU A 1 226 ? -12.735 2.760 20.657 1.00 88.50 226 GLU A N 1
ATOM 1798 C CA . GLU A 1 226 ? -12.937 1.749 21.692 1.00 88.50 226 GLU A CA 1
ATOM 1799 C C . GLU A 1 226 ? -11.968 1.882 22.867 1.00 88.50 226 GLU A C 1
ATOM 1801 O O . GLU A 1 226 ? -12.405 1.743 24.014 1.00 88.50 226 GLU A O 1
ATOM 1806 N N . ILE A 1 227 ? -10.691 2.189 22.626 1.00 83.62 227 ILE A N 1
ATOM 1807 C CA . ILE A 1 227 ? -9.730 2.459 23.704 1.00 83.62 227 ILE A CA 1
ATOM 1808 C C . ILE A 1 227 ? -10.131 3.724 24.470 1.00 83.62 227 ILE A C 1
ATOM 1810 O O . ILE A 1 227 ? -10.272 3.668 25.691 1.00 83.62 227 ILE A O 1
ATOM 1814 N N . VAL A 1 228 ? -10.428 4.828 23.775 1.00 84.19 228 VAL A N 1
ATOM 1815 C CA . VAL A 1 228 ? -10.902 6.081 24.392 1.00 84.19 228 VAL A CA 1
ATOM 1816 C C . VAL A 1 228 ? -12.193 5.856 25.183 1.00 84.19 228 VAL A C 1
ATOM 1818 O O . VAL A 1 228 ? -12.339 6.384 26.286 1.00 84.19 228 VAL A O 1
ATOM 1821 N N . HIS A 1 229 ? -13.119 5.025 24.687 1.00 87.38 229 HIS A N 1
ATOM 1822 C CA . HIS A 1 229 ? -14.317 4.670 25.447 1.00 87.38 229 HIS A CA 1
ATOM 1823 C C . HIS A 1 229 ? -13.978 3.924 26.746 1.00 87.38 229 HIS A C 1
ATOM 1825 O O . HIS A 1 229 ? -14.519 4.282 27.793 1.00 87.38 229 HIS A O 1
ATOM 1831 N N . SER A 1 230 ? -13.083 2.932 26.706 1.00 85.19 230 SER A N 1
ATOM 1832 C CA . SER A 1 230 ? -12.673 2.189 27.907 1.00 85.19 230 SER A CA 1
ATOM 1833 C C . SER A 1 230 ? -11.941 3.080 28.912 1.00 85.19 230 SER A C 1
ATOM 1835 O O . SER A 1 230 ? -12.289 3.064 30.090 1.00 85.19 230 SER A O 1
ATOM 1837 N N . ILE A 1 231 ? -11.029 3.933 28.439 1.00 81.69 231 ILE A N 1
ATOM 1838 C CA . ILE A 1 231 ? -10.350 4.968 29.232 1.00 81.69 231 ILE A CA 1
ATOM 1839 C C . ILE A 1 231 ? -11.366 5.894 29.917 1.00 81.69 231 ILE A C 1
ATOM 1841 O O . ILE A 1 231 ? -11.316 6.067 31.129 1.00 81.69 231 ILE A O 1
ATOM 1845 N N . SER A 1 232 ? -12.365 6.403 29.183 1.00 82.56 232 SER A N 1
ATOM 1846 C CA . SER A 1 232 ? -13.410 7.294 29.728 1.00 82.56 232 SER A CA 1
ATOM 1847 C C . SER A 1 232 ? -14.328 6.653 30.782 1.00 82.56 232 SER A C 1
ATOM 1849 O O . SER A 1 232 ? -15.178 7.333 31.364 1.00 82.56 232 SER A O 1
ATOM 1851 N N . LYS A 1 233 ? -14.221 5.333 30.981 1.00 83.44 233 LYS A N 1
ATOM 1852 C CA . LYS A 1 233 ? -14.984 4.548 31.961 1.00 83.44 233 LYS A CA 1
ATOM 1853 C C . LYS A 1 233 ? -14.105 3.872 33.010 1.00 83.44 233 LYS A C 1
ATOM 1855 O O . LYS A 1 233 ? -14.658 3.285 33.940 1.00 83.44 233 LYS A O 1
ATOM 1860 N N . ALA A 1 234 ? -12.784 3.965 32.887 1.00 79.12 234 ALA A N 1
ATOM 1861 C CA . ALA A 1 234 ? -11.869 3.498 33.909 1.00 79.12 234 ALA A CA 1
ATOM 1862 C C . ALA A 1 234 ? -12.049 4.323 35.192 1.00 79.12 234 ALA A C 1
ATOM 1864 O O . ALA A 1 234 ? -12.303 5.527 35.154 1.00 79.12 234 ALA A O 1
ATOM 1865 N N . ARG A 1 235 ? -11.940 3.647 36.334 1.00 78.31 235 ARG A N 1
ATOM 1866 C CA . ARG A 1 235 ? -11.905 4.243 37.671 1.00 78.31 235 ARG A CA 1
ATOM 1867 C C . ARG A 1 235 ? -10.712 3.628 38.388 1.00 78.31 235 ARG A C 1
ATOM 1869 O O . ARG A 1 235 ? -10.562 2.409 38.353 1.00 78.31 235 ARG A O 1
ATOM 1876 N N . GLY A 1 236 ? -9.881 4.460 38.995 1.00 73.50 236 GLY A N 1
ATOM 1877 C CA . GLY A 1 236 ? -8.634 4.063 39.635 1.00 73.50 236 GLY A CA 1
ATOM 1878 C C . GLY A 1 236 ? -7.912 5.284 40.193 1.00 73.50 236 GLY A C 1
ATOM 1879 O O . GLY A 1 236 ? -8.321 6.413 39.926 1.00 73.50 236 GLY A O 1
ATOM 1880 N N . ILE A 1 237 ? -6.865 5.035 40.978 1.00 70.44 237 ILE A N 1
ATOM 1881 C CA . ILE A 1 237 ? -5.992 6.077 41.536 1.00 70.44 237 ILE A CA 1
ATOM 1882 C C . ILE A 1 237 ? -5.089 6.638 40.424 1.00 70.44 237 ILE A C 1
ATOM 1884 O O . ILE A 1 237 ? -4.903 7.846 40.313 1.00 70.44 237 ILE A O 1
ATOM 1888 N N . GLU A 1 238 ? -4.597 5.761 39.546 1.00 70.06 238 GLU A N 1
ATOM 1889 C CA . GLU A 1 238 ? -3.845 6.136 38.349 1.00 70.06 238 GLU A CA 1
ATOM 1890 C C . GLU A 1 238 ? -4.779 6.511 37.190 1.00 70.06 238 GLU A C 1
ATOM 1892 O O . GLU A 1 238 ? -5.761 5.822 36.890 1.00 70.06 238 GLU A O 1
ATOM 1897 N N . GLY A 1 239 ? -4.461 7.621 36.522 1.00 70.06 239 GLY A N 1
ATOM 1898 C CA . GLY A 1 239 ? -5.225 8.145 35.395 1.00 70.06 239 GLY A CA 1
ATOM 1899 C C . GLY A 1 239 ? -4.685 7.693 34.038 1.00 70.06 239 GLY A C 1
ATOM 1900 O O . GLY A 1 239 ? -3.482 7.698 33.794 1.00 70.06 239 GLY A O 1
ATOM 1901 N N . PHE A 1 240 ? -5.596 7.398 33.112 1.00 73.38 240 PHE A N 1
ATOM 1902 C CA . PHE A 1 240 ? -5.289 7.282 31.685 1.00 73.38 240 PHE A CA 1
ATOM 1903 C C . PHE A 1 240 ? -5.390 8.649 30.999 1.00 73.38 240 PHE A C 1
ATOM 1905 O O . PHE A 1 240 ? -6.021 9.583 31.496 1.00 73.38 240 PHE A O 1
ATOM 1912 N N . MET A 1 241 ? -4.752 8.786 29.842 1.00 68.38 241 MET A N 1
ATOM 1913 C CA . MET A 1 241 ? -4.368 10.090 29.304 1.00 68.38 241 MET A CA 1
ATOM 1914 C C . MET A 1 241 ? -4.216 9.928 27.747 1.00 68.38 241 MET A C 1
ATOM 1916 O O . MET A 1 241 ? -4.133 8.793 27.287 1.00 68.38 241 MET A O 1
ATOM 1920 N N . ALA A 1 242 ? -4.276 10.975 26.892 1.00 69.69 242 ALA A N 1
ATOM 1921 C CA . ALA A 1 242 ? -4.249 10.851 25.402 1.00 69.69 242 ALA A CA 1
ATOM 1922 C C . ALA A 1 242 ? -3.382 11.922 24.666 1.00 69.69 242 ALA A C 1
ATOM 1924 O O . ALA A 1 242 ? -3.807 13.068 24.633 1.00 69.69 242 ALA A O 1
ATOM 1925 N N . ILE A 1 243 ? -2.215 11.572 24.075 1.00 65.06 243 ILE A N 1
ATOM 1926 C CA . ILE A 1 243 ? -1.341 12.466 23.260 1.00 65.06 243 ILE A CA 1
ATOM 1927 C C . ILE A 1 243 ? -1.796 12.344 21.816 1.00 65.06 243 ILE A C 1
ATOM 1929 O O . ILE A 1 243 ? -2.243 11.288 21.379 1.00 65.06 243 ILE A O 1
ATOM 1933 N N . LYS A 1 244 ? -1.583 13.390 21.034 1.00 70.88 244 LYS A N 1
ATOM 1934 C CA . LYS A 1 244 ? -1.682 13.331 19.587 1.00 70.88 244 LYS A CA 1
ATOM 1935 C C . LYS A 1 244 ? -0.404 13.906 18.979 1.00 70.88 244 LYS A C 1
ATOM 1937 O O . LYS A 1 244 ? -0.192 15.109 19.059 1.00 70.88 244 LYS A O 1
ATOM 1942 N N . ILE A 1 245 ? 0.456 13.043 18.437 1.00 72.94 245 ILE A N 1
ATOM 1943 C CA . ILE A 1 245 ? 1.686 13.437 17.737 1.00 72.94 245 ILE A CA 1
ATOM 1944 C C . ILE A 1 245 ? 1.355 13.638 16.261 1.00 72.94 245 ILE A C 1
ATOM 1946 O O . ILE A 1 245 ? 0.749 12.764 15.634 1.00 72.94 245 ILE A O 1
ATOM 1950 N N . ASP A 1 246 ? 1.778 14.769 15.716 1.00 75.62 246 ASP A N 1
ATOM 1951 C CA . ASP A 1 246 ? 1.717 15.076 14.291 1.00 75.62 246 ASP A CA 1
ATOM 1952 C C . ASP A 1 246 ? 3.115 15.470 13.802 1.00 75.62 246 ASP A C 1
ATOM 1954 O O . ASP A 1 246 ? 3.925 15.968 14.588 1.00 75.62 246 ASP A O 1
ATOM 1958 N N . LEU A 1 247 ? 3.414 15.211 12.531 1.00 79.56 247 LEU A N 1
ATOM 1959 C CA . LEU A 1 247 ? 4.739 15.444 11.953 1.00 79.56 247 LEU A CA 1
ATOM 1960 C C . LEU A 1 247 ? 4.690 16.642 11.007 1.00 79.56 247 LEU A C 1
ATOM 1962 O O . LEU A 1 247 ? 4.141 16.575 9.906 1.00 79.56 247 LEU A O 1
ATOM 1966 N N . GLU A 1 248 ? 5.292 17.748 11.436 1.00 82.38 248 GLU A N 1
ATOM 1967 C CA . GLU A 1 248 ? 5.375 18.971 10.642 1.00 82.38 248 GLU A CA 1
ATOM 1968 C C . GLU A 1 248 ? 6.173 18.716 9.353 1.00 82.38 248 GLU A C 1
ATOM 1970 O O . GLU A 1 248 ? 7.374 18.449 9.407 1.00 82.38 248 GLU A O 1
ATOM 1975 N N . LYS A 1 249 ? 5.500 18.809 8.196 1.00 81.31 249 LYS A N 1
ATOM 1976 C CA . LYS A 1 249 ? 6.081 18.553 6.865 1.00 81.31 249 LYS A CA 1
ATOM 1977 C C . LYS A 1 249 ? 6.763 17.178 6.762 1.00 81.31 249 LYS A C 1
ATOM 1979 O O . LYS A 1 249 ? 7.905 17.058 6.331 1.00 81.31 249 LYS A O 1
ATOM 1984 N N . ALA A 1 250 ? 6.043 16.131 7.169 1.00 82.44 250 ALA A N 1
ATOM 1985 C CA . ALA A 1 250 ? 6.565 14.769 7.322 1.00 82.44 250 ALA A CA 1
ATOM 1986 C C . ALA A 1 250 ? 7.291 14.188 6.087 1.00 82.44 250 ALA A C 1
ATOM 1988 O O . ALA A 1 250 ? 8.244 13.433 6.250 1.00 82.44 250 ALA A O 1
ATOM 1989 N N . TYR A 1 251 ? 6.857 14.539 4.871 1.00 86.38 251 TYR A N 1
ATOM 1990 C CA . TYR A 1 251 ? 7.506 14.122 3.620 1.00 86.38 251 TYR A CA 1
ATOM 1991 C C . TYR A 1 251 ? 8.772 14.950 3.343 1.00 86.38 251 TYR A C 1
ATOM 1993 O O . TYR A 1 251 ? 9.795 14.398 2.957 1.00 86.38 251 TYR A O 1
ATOM 2001 N N . ASP A 1 252 ? 8.735 16.256 3.611 1.00 86.62 252 ASP A N 1
ATOM 2002 C CA . ASP A 1 252 ? 9.787 17.223 3.262 1.00 86.62 252 ASP A CA 1
ATOM 2003 C C . ASP A 1 252 ? 10.979 17.206 4.250 1.00 86.62 252 ASP A C 1
ATOM 2005 O O . ASP A 1 252 ? 12.037 17.770 3.971 1.00 86.62 252 ASP A O 1
ATOM 2009 N N . LYS A 1 253 ? 10.811 16.593 5.433 1.00 87.88 253 LYS A N 1
ATOM 2010 C CA . LYS A 1 253 ? 11.838 16.503 6.495 1.00 87.88 253 LYS A CA 1
ATOM 2011 C C . LYS A 1 253 ? 12.494 15.121 6.638 1.00 87.88 253 LYS A C 1
ATOM 2013 O O . LYS A 1 253 ? 13.248 14.915 7.584 1.00 87.88 253 LYS A O 1
ATOM 2018 N N . LEU A 1 254 ? 12.211 14.165 5.750 1.00 90.19 254 LEU A N 1
ATOM 2019 C CA . LEU A 1 254 ? 12.828 12.835 5.806 1.00 90.19 254 LEU A CA 1
ATOM 2020 C C . LEU A 1 254 ? 14.275 12.856 5.291 1.00 90.19 254 LEU A C 1
ATOM 2022 O O . LEU A 1 254 ? 14.510 13.034 4.100 1.00 90.19 254 LEU A O 1
ATOM 2026 N N . GLU A 1 255 ? 15.240 12.629 6.180 1.00 94.69 255 GLU A N 1
ATOM 2027 C CA . GLU A 1 255 ? 16.663 12.574 5.826 1.00 94.69 255 GLU A CA 1
ATOM 2028 C C . GLU A 1 255 ? 16.995 11.343 4.964 1.00 94.69 255 GLU A C 1
ATOM 2030 O O . GLU A 1 255 ? 16.675 10.205 5.320 1.00 94.69 255 GLU A O 1
ATOM 2035 N N . TRP A 1 256 ? 17.686 11.551 3.840 1.00 94.62 256 TRP A N 1
ATOM 2036 C CA . TRP A 1 256 ? 18.000 10.490 2.873 1.00 94.62 256 TRP A CA 1
ATOM 2037 C C . TRP A 1 256 ? 18.904 9.389 3.444 1.00 94.62 256 TRP A C 1
ATOM 2039 O O . TRP A 1 256 ? 18.669 8.208 3.190 1.00 94.62 256 TRP A O 1
ATOM 2049 N N . GLY A 1 257 ? 19.883 9.745 4.283 1.00 94.38 257 GLY A N 1
ATOM 2050 C CA . GLY A 1 257 ? 20.720 8.762 4.984 1.00 94.38 257 GLY A CA 1
ATOM 2051 C C . GLY A 1 257 ? 19.897 7.815 5.867 1.00 94.38 257 GLY A C 1
ATOM 2052 O O . GLY A 1 257 ? 20.105 6.604 5.846 1.00 94.38 257 GLY A O 1
ATOM 2053 N N . PHE A 1 258 ? 18.881 8.342 6.559 1.00 94.81 258 PHE A N 1
ATOM 2054 C CA . PHE A 1 258 ? 17.975 7.529 7.370 1.00 94.81 258 PHE A CA 1
ATOM 2055 C C . PHE A 1 258 ? 17.115 6.590 6.510 1.00 94.81 258 PHE A C 1
ATOM 2057 O O . PHE A 1 258 ? 16.943 5.428 6.878 1.00 94.81 258 PHE A O 1
ATOM 2064 N N . ILE A 1 259 ? 16.613 7.046 5.352 1.00 94.44 259 ILE A N 1
ATOM 2065 C CA . ILE A 1 259 ? 15.879 6.184 4.405 1.00 94.44 259 ILE A CA 1
ATOM 2066 C C . ILE A 1 259 ? 16.757 5.004 3.965 1.00 94.44 259 ILE A C 1
ATOM 2068 O O . ILE A 1 259 ? 16.330 3.852 4.078 1.00 94.44 259 ILE A O 1
ATOM 2072 N N . ARG A 1 260 ? 17.998 5.281 3.542 1.00 94.50 260 ARG A N 1
ATOM 2073 C CA . ARG A 1 260 ? 18.988 4.272 3.132 1.00 94.50 260 ARG A CA 1
ATOM 2074 C C . ARG A 1 260 ? 19.210 3.222 4.222 1.00 94.50 260 ARG A C 1
ATOM 2076 O O . ARG A 1 260 ? 19.083 2.027 3.960 1.00 94.50 260 ARG A O 1
ATOM 2083 N N . GLU A 1 261 ? 19.458 3.655 5.460 1.00 95.31 261 GLU A N 1
ATOM 2084 C CA . GLU A 1 261 ? 19.583 2.752 6.612 1.00 95.31 261 GLU A CA 1
ATOM 2085 C C . GLU A 1 261 ? 18.333 1.897 6.843 1.00 95.31 261 GLU A C 1
ATOM 2087 O O . GLU A 1 261 ? 18.452 0.714 7.162 1.00 95.31 261 GLU A O 1
ATOM 2092 N N . ARG A 1 262 ? 17.126 2.473 6.719 1.00 93.94 262 ARG A N 1
ATOM 2093 C CA . ARG A 1 262 ? 15.886 1.715 6.941 1.00 93.94 262 ARG A CA 1
ATOM 2094 C C . ARG A 1 262 ? 15.710 0.630 5.884 1.00 93.94 262 ARG A C 1
ATOM 2096 O O . ARG A 1 262 ? 15.407 -0.502 6.251 1.00 93.94 262 ARG A O 1
ATOM 2103 N N . LEU A 1 263 ? 15.943 0.936 4.606 1.00 91.69 263 LEU A N 1
ATOM 2104 C CA . LEU A 1 263 ? 15.850 -0.041 3.512 1.00 91.69 263 LEU A CA 1
ATOM 2105 C C . LEU A 1 263 ? 16.834 -1.209 3.700 1.00 91.69 263 LEU A C 1
ATOM 2107 O O . LEU A 1 263 ? 16.440 -2.373 3.587 1.00 91.69 263 LEU A O 1
ATOM 2111 N N . LEU A 1 264 ? 18.080 -0.910 4.085 1.00 93.12 264 LEU A N 1
ATOM 2112 C CA . LEU A 1 264 ? 19.079 -1.923 4.446 1.00 93.12 264 LEU A CA 1
ATOM 2113 C C . LEU A 1 264 ? 18.660 -2.728 5.690 1.00 93.12 264 LEU A C 1
ATOM 2115 O O . LEU A 1 264 ? 18.806 -3.949 5.715 1.00 93.12 264 LEU A O 1
ATOM 2119 N N . GLY A 1 265 ? 18.059 -2.080 6.693 1.00 90.31 265 GLY A N 1
ATOM 2120 C CA . GLY A 1 265 ? 17.495 -2.734 7.880 1.00 90.31 265 GLY A CA 1
ATOM 2121 C C . GLY A 1 265 ? 16.355 -3.713 7.565 1.00 90.31 265 GLY A C 1
ATOM 2122 O O . GLY A 1 265 ? 16.263 -4.769 8.191 1.00 90.31 265 GLY A O 1
ATOM 2123 N N . PHE A 1 266 ? 15.539 -3.423 6.545 1.00 89.06 266 PHE A N 1
ATOM 2124 C CA . PHE A 1 266 ? 14.545 -4.354 5.991 1.00 89.06 266 PHE A CA 1
ATOM 2125 C C . PHE A 1 266 ? 15.146 -5.435 5.070 1.00 89.06 266 PHE A C 1
ATOM 2127 O O . PHE A 1 266 ? 14.399 -6.250 4.528 1.00 89.06 266 PHE A O 1
ATOM 2134 N N . LYS A 1 267 ? 16.479 -5.484 4.921 1.00 90.25 267 LYS A N 1
ATOM 2135 C CA . LYS A 1 267 ? 17.231 -6.433 4.080 1.00 90.25 267 LYS A CA 1
ATOM 2136 C C . LYS A 1 267 ? 16.876 -6.364 2.590 1.00 90.25 267 LYS A C 1
ATOM 2138 O O . LYS A 1 267 ? 16.829 -7.390 1.911 1.00 90.25 267 LYS A O 1
ATOM 2143 N N . PHE A 1 268 ? 16.620 -5.163 2.075 1.00 85.69 268 PHE A N 1
ATOM 2144 C CA . PHE A 1 268 ? 16.456 -4.966 0.634 1.00 85.69 268 PHE A CA 1
ATOM 2145 C C . PHE A 1 268 ? 17.807 -5.195 -0.081 1.00 85.69 268 PHE A C 1
ATOM 2147 O O . PHE A 1 268 ? 18.840 -4.804 0.467 1.00 85.69 268 PHE A O 1
ATOM 2154 N N . PRO A 1 269 ? 17.834 -5.815 -1.281 1.00 83.19 269 PRO A N 1
ATOM 2155 C CA . PRO A 1 269 ? 19.060 -5.969 -2.067 1.00 83.19 269 PRO A CA 1
ATOM 2156 C C . PRO A 1 269 ? 19.701 -4.616 -2.381 1.00 83.19 269 PRO A C 1
ATOM 2158 O O . PRO A 1 269 ? 18.978 -3.665 -2.677 1.00 83.19 269 PRO A O 1
ATOM 2161 N N . MET A 1 270 ? 21.034 -4.539 -2.358 1.00 79.62 270 MET A N 1
ATOM 2162 C CA . MET A 1 270 ? 21.767 -3.275 -2.512 1.00 79.62 270 MET A CA 1
ATOM 2163 C C . MET A 1 270 ? 21.393 -2.537 -3.805 1.00 79.62 270 MET A C 1
ATOM 2165 O O . MET A 1 270 ? 21.072 -1.356 -3.750 1.00 79.62 270 MET A O 1
ATOM 2169 N N . ASP A 1 271 ? 21.298 -3.250 -4.930 1.00 72.44 271 ASP A N 1
ATOM 2170 C CA . ASP A 1 271 ? 20.898 -2.688 -6.229 1.00 72.44 271 ASP A CA 1
ATOM 2171 C C . ASP A 1 271 ? 19.517 -2.010 -6.165 1.00 72.44 271 ASP A C 1
ATOM 2173 O O . ASP A 1 271 ? 19.309 -0.924 -6.700 1.00 72.44 271 ASP A O 1
ATOM 2177 N N . LEU A 1 272 ? 18.564 -2.624 -5.452 1.00 76.12 272 LEU A N 1
ATOM 2178 C CA . LEU A 1 272 ? 17.227 -2.064 -5.248 1.00 76.12 272 LEU A CA 1
ATOM 2179 C C . LEU A 1 272 ? 17.258 -0.851 -4.307 1.00 76.12 272 LEU A C 1
ATOM 2181 O O . LEU A 1 272 ? 16.471 0.076 -4.491 1.00 76.12 272 LEU A O 1
ATOM 2185 N N . VAL A 1 273 ? 18.150 -0.849 -3.311 1.00 81.56 273 VAL A N 1
ATOM 2186 C CA . VAL A 1 273 ? 18.366 0.313 -2.442 1.00 81.56 273 VAL A CA 1
ATOM 2187 C C . VAL A 1 273 ? 18.946 1.472 -3.244 1.00 81.56 273 VAL A C 1
ATOM 2189 O O . VAL A 1 273 ? 18.414 2.568 -3.120 1.00 81.56 273 VAL A O 1
ATOM 2192 N N . GLU A 1 274 ? 19.957 1.260 -4.092 1.00 78.06 274 GLU A N 1
ATOM 2193 C CA . GLU A 1 274 ? 20.518 2.341 -4.914 1.00 78.06 274 GLU A CA 1
ATOM 2194 C C . GLU A 1 274 ? 19.501 2.911 -5.900 1.00 78.06 274 GLU A C 1
ATOM 2196 O O . GLU A 1 274 ? 19.373 4.129 -5.976 1.00 78.06 274 GLU A O 1
ATOM 2201 N N . ILE A 1 275 ? 18.705 2.067 -6.570 1.00 74.56 275 ILE A N 1
ATOM 2202 C CA . ILE A 1 275 ? 17.618 2.538 -7.443 1.00 74.56 275 ILE A CA 1
ATOM 2203 C C . ILE A 1 275 ? 16.646 3.426 -6.646 1.00 74.56 275 ILE A C 1
ATOM 2205 O O . ILE A 1 275 ? 16.437 4.581 -7.007 1.00 74.56 275 ILE A O 1
ATOM 2209 N N . ILE A 1 276 ? 16.106 2.940 -5.519 1.00 82.31 276 ILE A N 1
ATOM 2210 C CA . ILE A 1 276 ? 15.165 3.714 -4.685 1.00 82.31 276 ILE A CA 1
ATOM 2211 C C . ILE A 1 276 ? 15.797 5.017 -4.182 1.00 82.31 276 ILE A C 1
ATOM 2213 O O . ILE A 1 276 ? 15.148 6.063 -4.209 1.00 82.31 276 ILE A O 1
ATOM 2217 N N . MET A 1 277 ? 17.040 4.953 -3.698 1.00 83.25 277 MET A N 1
ATOM 2218 C CA . MET A 1 277 ? 17.760 6.115 -3.184 1.00 83.25 277 MET A CA 1
ATOM 2219 C C . MET A 1 277 ? 17.977 7.154 -4.275 1.00 83.25 277 MET A C 1
ATOM 2221 O O . MET A 1 277 ? 17.794 8.341 -4.024 1.00 83.25 277 MET A O 1
ATOM 2225 N N . SER A 1 278 ? 18.291 6.713 -5.486 1.00 77.44 278 SER A N 1
ATOM 2226 C CA . SER A 1 278 ? 18.527 7.606 -6.604 1.00 77.44 278 SER A CA 1
ATOM 2227 C C . SER A 1 278 ? 17.235 8.256 -7.120 1.00 77.44 278 SER A C 1
ATOM 2229 O O . SER A 1 278 ? 17.223 9.471 -7.334 1.00 77.44 278 SER A O 1
ATOM 2231 N N . CYS A 1 279 ? 16.113 7.518 -7.177 1.00 79.25 279 CYS A N 1
ATOM 2232 C CA . CYS A 1 279 ? 14.784 8.079 -7.475 1.00 79.25 279 CYS A CA 1
ATOM 2233 C C . CYS A 1 279 ? 14.358 9.196 -6.497 1.00 79.25 279 CYS A C 1
ATOM 2235 O O . CYS A 1 279 ? 13.528 10.031 -6.854 1.00 79.25 279 CYS A O 1
ATOM 2237 N N . ILE A 1 280 ? 14.885 9.216 -5.261 1.00 83.69 280 ILE A N 1
ATOM 2238 C CA . ILE A 1 280 ? 14.586 10.271 -4.275 1.00 83.69 280 ILE A CA 1
ATOM 2239 C C . ILE A 1 280 ? 15.673 11.347 -4.159 1.00 83.69 280 ILE A C 1
ATOM 2241 O O . ILE A 1 280 ? 15.340 12.449 -3.731 1.00 83.69 280 ILE A O 1
ATOM 2245 N N . SER A 1 281 ? 16.934 11.068 -4.519 1.00 81.25 281 SER A N 1
ATOM 2246 C CA . SER A 1 281 ? 18.054 12.000 -4.308 1.00 81.25 281 SER A CA 1
ATOM 2247 C C . SER A 1 281 ? 18.458 12.830 -5.527 1.00 81.25 281 SER A C 1
ATOM 2249 O O . SER A 1 281 ? 19.072 13.880 -5.366 1.00 81.25 281 SER A O 1
ATOM 2251 N N . THR A 1 282 ? 18.126 12.394 -6.743 1.00 75.00 282 THR A N 1
ATOM 2252 C CA . THR A 1 282 ? 18.437 13.127 -7.994 1.00 75.00 282 THR A CA 1
ATOM 2253 C C . THR A 1 282 ? 17.418 14.223 -8.331 1.00 75.00 282 THR A C 1
ATOM 2255 O O . THR A 1 282 ? 17.531 14.926 -9.334 1.00 75.00 282 THR A O 1
ATOM 2258 N N . VAL A 1 283 ? 16.397 14.385 -7.489 1.00 74.19 283 VAL A N 1
ATOM 2259 C CA . VAL A 1 283 ? 15.193 15.155 -7.793 1.00 74.19 283 VAL A CA 1
ATOM 2260 C C . VAL A 1 283 ? 15.423 16.666 -7.702 1.0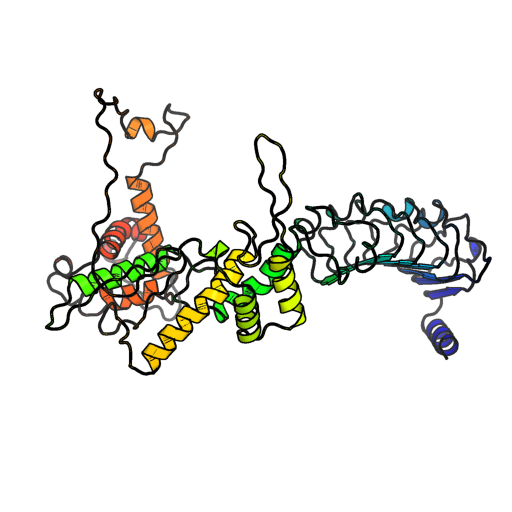0 74.19 283 VAL A C 1
ATOM 2262 O O . VAL A 1 283 ? 15.461 17.226 -6.616 1.00 74.19 283 VAL A O 1
ATOM 2265 N N . SER A 1 284 ? 15.492 17.374 -8.828 1.00 76.88 284 SER A N 1
ATOM 2266 C CA . SER A 1 284 ? 15.476 18.850 -8.823 1.00 76.88 284 SER A CA 1
ATOM 2267 C C . SER A 1 284 ? 14.047 19.419 -8.706 1.00 76.88 284 SER A C 1
ATOM 2269 O O . SER A 1 284 ? 13.068 18.753 -9.055 1.00 76.88 284 SER A O 1
ATOM 2271 N N . THR A 1 285 ? 13.897 20.643 -8.183 1.00 77.94 285 THR A N 1
ATOM 2272 C CA . THR A 1 285 ? 12.610 21.365 -8.093 1.00 77.94 285 THR A CA 1
ATOM 2273 C C . THR A 1 285 ? 12.785 22.851 -8.413 1.00 77.94 285 THR A C 1
ATOM 2275 O O . THR A 1 285 ? 13.491 23.554 -7.699 1.00 77.94 285 THR A O 1
ATOM 2278 N N . SER A 1 286 ? 12.083 23.365 -9.424 1.00 75.81 286 SER A N 1
ATOM 2279 C CA . SER A 1 286 ? 12.016 24.806 -9.717 1.00 75.81 286 SER A CA 1
ATOM 2280 C C . SER A 1 286 ? 10.738 25.444 -9.172 1.00 75.81 286 SER A C 1
ATOM 2282 O O . SER A 1 286 ? 9.668 24.833 -9.170 1.00 75.81 286 SER A O 1
ATOM 2284 N N . ILE A 1 287 ? 10.827 26.710 -8.759 1.00 79.19 287 ILE A N 1
ATOM 2285 C CA . ILE A 1 287 ? 9.659 27.524 -8.394 1.00 79.19 287 ILE A CA 1
ATOM 2286 C C . ILE A 1 287 ? 9.096 28.175 -9.663 1.00 79.19 287 ILE A C 1
ATOM 2288 O O . ILE A 1 287 ? 9.827 28.826 -10.404 1.00 79.19 287 ILE A O 1
ATOM 2292 N N . LEU A 1 288 ? 7.790 28.035 -9.903 1.00 70.19 288 LEU A N 1
ATOM 2293 C CA . LEU A 1 288 ? 7.093 28.759 -10.968 1.00 70.19 288 LEU A CA 1
ATOM 2294 C C . LEU A 1 288 ? 6.604 30.112 -10.428 1.00 70.19 288 LEU A C 1
ATOM 2296 O O . LEU A 1 288 ? 5.727 30.151 -9.563 1.00 70.19 288 LEU A O 1
ATOM 2300 N N . PHE A 1 289 ? 7.146 31.215 -10.939 1.00 71.38 289 PHE A N 1
ATOM 2301 C CA . PHE A 1 289 ? 6.801 32.577 -10.530 1.00 71.38 289 PHE A CA 1
ATOM 2302 C C . PHE A 1 289 ? 6.339 33.398 -11.739 1.00 71.38 289 PHE A C 1
ATOM 2304 O O . PHE A 1 289 ? 7.051 33.514 -12.731 1.00 71.38 289 PHE A O 1
ATOM 2311 N N . ASN A 1 290 ? 5.117 33.940 -11.682 1.00 73.19 290 ASN A N 1
ATOM 2312 C CA . ASN A 1 290 ? 4.472 34.675 -12.785 1.00 73.19 290 ASN A CA 1
ATOM 2313 C C . ASN A 1 290 ? 4.480 33.938 -14.147 1.00 73.19 290 ASN A C 1
ATOM 2315 O O . ASN A 1 290 ? 4.498 34.566 -15.200 1.00 73.19 290 ASN A O 1
ATOM 2319 N N . GLY A 1 291 ? 4.468 32.599 -14.131 1.00 65.75 291 GLY A N 1
ATOM 2320 C CA . GLY A 1 291 ? 4.547 31.758 -15.333 1.00 65.75 291 GLY A CA 1
ATOM 2321 C C . GLY A 1 291 ? 5.969 31.491 -15.846 1.00 65.75 291 GLY A C 1
ATOM 2322 O O . GLY A 1 291 ? 6.141 30.611 -16.683 1.00 65.75 291 GLY A O 1
ATOM 2323 N N . GLY A 1 292 ? 6.987 32.176 -15.315 1.00 54.81 292 GLY A N 1
ATOM 2324 C CA . GLY A 1 292 ? 8.397 31.855 -15.536 1.00 54.81 292 GLY A CA 1
ATOM 2325 C C . GLY A 1 292 ? 8.891 30.791 -14.554 1.00 54.81 292 GLY A C 1
ATOM 2326 O O . GLY A 1 292 ? 8.532 30.803 -13.375 1.00 54.81 292 GLY A O 1
ATOM 2327 N N . MET A 1 293 ? 9.713 29.858 -15.030 1.00 75.00 293 MET A N 1
ATOM 2328 C CA . MET A 1 293 ? 10.382 28.869 -14.183 1.00 75.00 293 MET A CA 1
ATOM 2329 C C . MET A 1 293 ? 11.693 29.461 -13.653 1.00 75.00 293 MET A C 1
ATOM 2331 O O . MET A 1 293 ? 12.531 29.886 -14.443 1.00 75.00 293 MET A O 1
ATOM 2335 N N . LEU A 1 294 ? 11.858 29.504 -12.330 1.00 84.94 294 LEU A N 1
ATOM 2336 C CA . LEU A 1 294 ? 13.105 29.925 -11.686 1.00 84.94 294 LEU A CA 1
ATOM 2337 C C . LEU A 1 294 ? 14.157 28.802 -11.708 1.00 84.94 294 LEU A C 1
ATOM 2339 O O . LEU A 1 294 ? 13.851 27.646 -12.023 1.00 84.94 294 LEU A O 1
ATOM 2343 N N . GLU A 1 295 ? 15.392 29.151 -11.349 1.00 84.00 295 GLU A N 1
ATOM 2344 C CA . GLU A 1 295 ? 16.528 28.225 -11.301 1.00 84.00 295 GLU A CA 1
ATOM 2345 C C . GLU A 1 295 ? 16.215 26.949 -10.486 1.00 84.00 295 GLU A C 1
ATOM 2347 O O . GLU A 1 295 ? 15.511 27.026 -9.469 1.00 84.00 295 GLU A O 1
ATOM 2352 N N . PRO A 1 296 ? 16.697 25.765 -10.917 1.00 79.81 296 PRO A N 1
ATOM 2353 C CA . PRO A 1 296 ? 16.440 24.514 -10.211 1.00 79.81 296 PRO A CA 1
ATOM 2354 C C . PRO A 1 296 ? 17.073 24.489 -8.819 1.00 79.81 296 PRO A C 1
ATOM 2356 O O . PRO A 1 296 ? 18.279 24.665 -8.654 1.00 79.81 296 PRO A O 1
ATOM 2359 N N . ILE A 1 297 ? 16.257 24.193 -7.811 1.00 86.00 297 ILE A N 1
ATOM 2360 C CA . ILE A 1 297 ? 16.701 23.950 -6.442 1.00 86.00 297 ILE A CA 1
ATOM 2361 C C . ILE A 1 297 ? 16.893 22.445 -6.273 1.00 86.00 297 ILE A C 1
ATOM 2363 O O . ILE A 1 297 ? 15.951 21.665 -6.440 1.00 86.00 297 ILE A O 1
ATOM 2367 N N . ASN A 1 298 ? 18.103 22.041 -5.894 1.00 84.94 298 ASN A N 1
ATOM 2368 C CA . ASN A 1 298 ? 18.398 20.666 -5.509 1.00 84.94 298 ASN A CA 1
ATOM 2369 C C . ASN A 1 298 ? 18.143 20.510 -3.997 1.00 84.94 298 ASN A C 1
ATOM 2371 O O . ASN A 1 298 ? 18.827 21.157 -3.198 1.00 84.94 298 ASN A O 1
ATOM 2375 N N . PRO A 1 299 ? 17.151 19.708 -3.570 1.00 86.44 299 PRO A N 1
ATOM 2376 C CA . PRO A 1 299 ? 16.946 19.392 -2.166 1.00 86.44 299 PRO A CA 1
ATOM 2377 C C . PRO A 1 299 ? 18.097 18.519 -1.651 1.00 86.44 299 PRO A C 1
ATOM 2379 O O . PRO A 1 299 ? 18.762 17.827 -2.412 1.00 86.44 299 PRO A O 1
ATOM 2382 N N . SER A 1 300 ? 18.313 18.527 -0.337 1.00 88.12 300 SER A N 1
ATOM 2383 C CA . SER A 1 300 ? 19.250 17.626 0.354 1.00 88.12 300 SER A CA 1
ATOM 2384 C C . SER A 1 300 ? 18.550 16.527 1.161 1.00 88.12 300 SER A C 1
ATOM 2386 O O . SER A 1 300 ? 19.203 15.665 1.747 1.00 88.12 300 SER A O 1
ATOM 2388 N N . ARG A 1 301 ? 17.215 16.590 1.236 1.00 91.12 301 ARG A N 1
ATOM 2389 C CA . ARG A 1 301 ? 16.351 15.679 1.987 1.00 91.12 301 ARG A CA 1
ATOM 2390 C C . ARG A 1 301 ? 14.907 15.766 1.503 1.00 91.12 301 ARG A C 1
ATOM 2392 O O . ARG A 1 301 ? 14.530 16.691 0.785 1.00 91.12 301 ARG A O 1
ATOM 2399 N N . GLY A 1 302 ? 14.082 14.869 2.024 1.00 89.69 302 GLY A N 1
ATOM 2400 C CA . GLY A 1 302 ? 12.652 14.803 1.770 1.00 89.69 302 GLY A CA 1
ATOM 2401 C C . GLY A 1 302 ? 12.306 13.915 0.578 1.00 89.69 302 GLY A C 1
ATOM 2402 O O . GLY A 1 302 ? 13.174 13.464 -0.164 1.00 89.69 302 GLY A O 1
ATOM 2403 N N . ILE A 1 303 ? 11.020 13.624 0.423 1.00 89.44 303 ILE A N 1
ATOM 2404 C CA . ILE A 1 303 ? 10.492 12.728 -0.612 1.00 89.44 303 ILE A CA 1
ATOM 2405 C C . ILE A 1 303 ? 9.326 13.396 -1.357 1.00 89.44 303 ILE A C 1
ATOM 2407 O O . ILE A 1 303 ? 8.542 14.140 -0.758 1.00 89.44 303 ILE A O 1
ATOM 2411 N N . ARG A 1 304 ? 9.223 13.162 -2.674 1.00 83.00 304 ARG A N 1
ATOM 2412 C CA . ARG A 1 304 ? 8.272 13.847 -3.571 1.00 83.00 304 ARG A CA 1
ATOM 2413 C C . ARG A 1 304 ? 6.820 13.601 -3.116 1.00 83.00 304 ARG A C 1
ATOM 2415 O O . ARG A 1 304 ? 6.311 12.482 -3.116 1.00 83.00 304 ARG A O 1
ATOM 2422 N N . GLN A 1 305 ? 6.087 14.659 -2.765 1.00 73.44 305 GLN A N 1
ATOM 2423 C CA . GLN A 1 305 ? 4.647 14.527 -2.529 1.00 73.44 305 GLN A CA 1
ATOM 2424 C C . GLN A 1 305 ? 3.929 14.216 -3.854 1.00 73.44 305 GLN A C 1
ATOM 2426 O O . GLN A 1 305 ? 4.193 14.861 -4.864 1.00 73.44 305 GLN A O 1
ATOM 2431 N N . ARG A 1 306 ? 2.969 13.279 -3.825 1.00 71.38 306 ARG A N 1
ATOM 2432 C CA . ARG A 1 306 ? 2.217 12.735 -4.985 1.00 71.38 306 ARG A CA 1
ATOM 2433 C C . ARG A 1 306 ? 2.971 11.749 -5.892 1.00 71.38 306 ARG A C 1
ATOM 2435 O O . ARG A 1 306 ? 2.332 11.200 -6.785 1.00 71.38 306 ARG A O 1
ATOM 2442 N N . ASP A 1 307 ? 4.245 11.462 -5.636 1.00 76.31 307 ASP A N 1
ATOM 2443 C CA . ASP A 1 307 ? 4.916 10.294 -6.224 1.00 76.31 307 ASP A CA 1
ATOM 2444 C C . ASP A 1 307 ? 4.279 8.990 -5.672 1.00 76.31 307 ASP A C 1
ATOM 2446 O O . ASP A 1 307 ? 3.964 8.926 -4.475 1.00 76.31 307 ASP A O 1
ATOM 2450 N N . PRO A 1 308 ? 4.031 7.958 -6.506 1.00 74.56 308 PRO A N 1
ATOM 2451 C CA . PRO A 1 308 ? 3.497 6.673 -6.057 1.00 74.56 308 PRO A CA 1
ATOM 2452 C C . PRO A 1 308 ? 4.411 5.888 -5.095 1.00 74.56 308 PRO A C 1
ATOM 2454 O O . PRO A 1 308 ? 3.869 5.139 -4.281 1.00 74.56 308 PRO A O 1
ATOM 2457 N N . LEU A 1 309 ? 5.741 6.028 -5.140 1.00 83.19 309 LEU A N 1
ATOM 2458 C CA . LEU A 1 309 ? 6.698 5.312 -4.278 1.00 83.19 309 LEU A CA 1
ATOM 2459 C C . LEU A 1 309 ? 6.792 5.922 -2.869 1.00 83.19 309 LEU A C 1
ATOM 2461 O O . LEU A 1 309 ? 6.762 5.194 -1.871 1.00 83.19 309 LEU A O 1
ATOM 2465 N N . SER A 1 310 ? 6.836 7.250 -2.774 1.00 87.31 310 SER A N 1
ATOM 2466 C CA . SER A 1 310 ? 7.001 8.022 -1.534 1.00 87.31 310 SER A CA 1
ATOM 2467 C C . SER A 1 310 ? 6.111 7.586 -0.350 1.00 87.31 310 SER A C 1
ATOM 2469 O O . SER A 1 310 ? 6.639 7.438 0.755 1.00 87.31 310 SER A O 1
ATOM 2471 N N . PRO A 1 311 ? 4.797 7.304 -0.500 1.00 84.50 311 PRO A N 1
ATOM 2472 C CA . PRO A 1 311 ? 3.956 6.791 0.588 1.00 84.50 311 PRO A CA 1
ATOM 2473 C C . PRO A 1 311 ? 4.448 5.484 1.223 1.00 84.50 311 PRO A C 1
ATOM 2475 O O . PRO A 1 311 ? 4.246 5.268 2.420 1.00 84.50 311 PRO A O 1
ATOM 2478 N N . TYR A 1 312 ? 5.088 4.613 0.442 1.00 86.19 312 TYR A N 1
ATOM 2479 C CA . TYR A 1 312 ? 5.590 3.322 0.908 1.00 86.19 312 TYR A CA 1
ATOM 2480 C C . TYR A 1 312 ? 6.938 3.460 1.615 1.00 86.19 312 TYR A C 1
ATOM 2482 O O . TYR A 1 312 ? 7.134 2.858 2.669 1.00 86.19 312 TYR A O 1
ATOM 2490 N N . ILE A 1 313 ? 7.821 4.318 1.098 1.00 89.50 313 ILE A N 1
ATOM 2491 C CA . ILE A 1 313 ? 9.072 4.691 1.773 1.00 89.50 313 ILE A CA 1
ATOM 2492 C C . ILE A 1 313 ? 8.767 5.356 3.120 1.00 89.50 313 ILE A C 1
ATOM 2494 O O . ILE A 1 313 ? 9.300 4.939 4.146 1.00 89.50 313 ILE A O 1
ATOM 2498 N N . PHE A 1 314 ? 7.818 6.299 3.146 1.00 88.94 314 PHE A N 1
ATOM 2499 C CA . PHE A 1 314 ? 7.331 6.918 4.380 1.00 88.94 314 PHE A CA 1
ATOM 2500 C C . PHE A 1 314 ? 6.847 5.872 5.398 1.00 88.94 314 PHE A C 1
ATOM 2502 O O . PHE A 1 314 ? 7.212 5.925 6.568 1.00 88.94 314 PHE A O 1
ATOM 2509 N N . ILE A 1 315 ? 6.069 4.880 4.958 1.00 86.25 315 ILE A N 1
ATOM 2510 C CA . ILE A 1 315 ? 5.598 3.770 5.800 1.00 86.25 315 ILE A CA 1
ATOM 2511 C C . ILE A 1 315 ? 6.742 2.964 6.411 1.00 86.25 315 ILE A C 1
ATOM 2513 O O . ILE A 1 315 ? 6.716 2.716 7.617 1.00 86.25 315 ILE A O 1
ATOM 2517 N N . LEU A 1 316 ? 7.735 2.573 5.610 1.00 88.81 316 LEU A N 1
ATOM 2518 C CA . LEU A 1 316 ? 8.885 1.797 6.078 1.00 88.81 316 LEU A CA 1
ATOM 2519 C C . LEU A 1 316 ? 9.719 2.613 7.081 1.00 88.81 316 LEU A C 1
ATOM 2521 O O . LEU A 1 316 ? 10.138 2.090 8.112 1.00 88.81 316 LEU A O 1
ATOM 2525 N N . CYS A 1 317 ? 9.873 3.918 6.849 1.00 90.31 317 CYS A N 1
ATOM 2526 C CA . CYS A 1 317 ? 10.490 4.834 7.806 1.00 90.31 317 CYS A CA 1
ATOM 2527 C C . CYS A 1 317 ? 9.702 4.945 9.121 1.00 90.31 317 CYS A C 1
ATOM 2529 O O . CYS A 1 317 ? 10.296 4.881 10.198 1.00 90.31 317 CYS A O 1
ATOM 2531 N N . MET A 1 318 ? 8.373 5.069 9.058 1.00 85.94 318 MET A N 1
ATOM 2532 C CA . MET A 1 318 ? 7.525 5.186 10.250 1.00 85.94 318 MET A CA 1
ATOM 2533 C C . MET A 1 318 ? 7.380 3.874 11.035 1.00 85.94 318 MET A C 1
ATOM 2535 O O . MET A 1 318 ? 7.188 3.917 12.250 1.00 85.94 318 MET A O 1
ATOM 2539 N N . GLU A 1 319 ? 7.539 2.718 10.389 1.00 87.00 319 GLU A N 1
ATOM 2540 C CA . GLU A 1 319 ? 7.545 1.409 11.056 1.00 87.00 319 GLU A CA 1
ATOM 2541 C C . GLU A 1 319 ? 8.668 1.306 12.104 1.00 87.00 319 GLU A C 1
ATOM 2543 O O . GLU A 1 319 ? 8.466 0.722 13.168 1.00 87.00 319 GLU A O 1
ATOM 2548 N N . PHE A 1 320 ? 9.817 1.956 11.878 1.00 87.38 320 PHE A N 1
ATOM 2549 C CA . PHE A 1 320 ? 10.900 2.009 12.866 1.00 87.38 320 PHE A CA 1
ATOM 2550 C C . PHE A 1 320 ? 10.460 2.654 14.192 1.00 87.38 320 PHE A C 1
ATOM 2552 O O . PHE A 1 320 ? 10.847 2.190 15.264 1.00 87.38 320 PHE A O 1
ATOM 2559 N N . LEU A 1 321 ? 9.591 3.672 14.152 1.00 84.31 321 LEU A N 1
ATOM 2560 C CA . LEU A 1 321 ? 9.005 4.242 15.370 1.00 84.31 321 LEU A CA 1
ATOM 2561 C C . LEU A 1 321 ? 8.089 3.226 16.074 1.00 84.31 321 LEU A C 1
ATOM 2563 O O . LEU A 1 321 ? 8.125 3.125 17.299 1.00 84.31 321 LEU A O 1
ATOM 2567 N N . GLY A 1 322 ? 7.327 2.431 15.316 1.00 80.25 322 GLY A N 1
ATOM 2568 C CA . GLY A 1 322 ? 6.554 1.304 15.846 1.00 80.25 322 GLY A CA 1
ATOM 2569 C C . GLY A 1 322 ? 7.434 0.290 16.586 1.00 80.25 322 GLY A C 1
ATOM 2570 O O . GLY A 1 322 ? 7.174 -0.014 17.751 1.00 80.25 322 GLY A O 1
ATOM 2571 N N . GLN A 1 323 ? 8.528 -0.145 15.955 1.00 84.25 323 GLN A N 1
ATOM 2572 C CA . GLN A 1 323 ? 9.504 -1.084 16.524 1.00 84.25 323 GLN A CA 1
ATOM 2573 C C . GLN A 1 323 ? 10.178 -0.545 17.797 1.00 84.25 323 GLN A C 1
ATOM 2575 O O . GLN A 1 323 ? 10.331 -1.275 18.779 1.00 84.25 323 GLN A O 1
ATOM 2580 N N . LEU A 1 324 ? 10.549 0.742 17.831 1.00 84.69 324 LEU A N 1
ATOM 2581 C CA . LEU A 1 324 ? 11.112 1.375 19.032 1.00 84.69 324 LEU A CA 1
ATOM 2582 C C . LEU A 1 324 ? 10.127 1.342 20.209 1.00 84.69 324 LEU A C 1
ATOM 2584 O O . LEU A 1 324 ? 10.524 1.063 21.344 1.00 84.69 324 LEU A O 1
ATOM 2588 N N . ILE A 1 325 ? 8.846 1.602 19.945 1.00 80.50 325 ILE A N 1
ATOM 2589 C CA . ILE A 1 325 ? 7.782 1.593 20.954 1.00 80.50 325 ILE A CA 1
ATOM 2590 C C . ILE A 1 325 ? 7.513 0.163 21.442 1.00 80.50 325 ILE A C 1
ATOM 2592 O O . ILE A 1 325 ? 7.463 -0.075 22.650 1.00 80.50 325 ILE A O 1
ATOM 2596 N N . GLU A 1 326 ? 7.433 -0.808 20.531 1.00 81.19 326 GLU A N 1
ATOM 2597 C CA . GLU A 1 326 ? 7.302 -2.228 20.870 1.00 81.19 326 GLU A CA 1
ATOM 2598 C C . GLU A 1 326 ? 8.493 -2.736 21.699 1.00 81.19 326 GLU A C 1
ATOM 2600 O O . GLU A 1 326 ? 8.306 -3.459 22.681 1.00 81.19 326 GLU A O 1
ATOM 2605 N N . GLY A 1 327 ? 9.711 -2.273 21.402 1.00 83.81 327 GLY A N 1
ATOM 2606 C CA . GLY A 1 327 ? 10.904 -2.538 22.207 1.00 83.81 327 GLY A CA 1
ATOM 2607 C C . GLY A 1 327 ? 10.821 -1.978 23.635 1.00 83.81 327 GLY A C 1
ATOM 2608 O O . GLY A 1 327 ? 11.281 -2.630 24.577 1.00 83.81 327 GLY A O 1
ATOM 2609 N N . LYS A 1 328 ? 10.200 -0.805 23.843 1.00 83.12 328 LYS A N 1
ATOM 2610 C CA . LYS A 1 328 ? 9.938 -0.252 25.190 1.00 83.12 328 LYS A CA 1
ATOM 2611 C C . LYS A 1 328 ? 8.856 -1.043 25.933 1.00 83.12 328 LYS A C 1
ATOM 2613 O O . LYS A 1 328 ? 9.006 -1.282 27.133 1.00 83.12 328 LYS A O 1
ATOM 2618 N N . CYS A 1 329 ? 7.810 -1.489 25.238 1.00 79.75 329 CYS A N 1
ATOM 2619 C CA . CYS A 1 329 ? 6.762 -2.333 25.816 1.00 79.75 329 CYS A CA 1
ATOM 2620 C C . CYS A 1 329 ? 7.270 -3.733 26.191 1.00 79.75 329 CYS A C 1
ATOM 2622 O O . CYS A 1 329 ? 6.996 -4.210 27.290 1.00 79.75 329 CYS A O 1
ATOM 2624 N N . SER A 1 330 ? 8.080 -4.359 25.336 1.00 84.00 330 SER A N 1
ATOM 2625 C CA . SER A 1 330 ? 8.682 -5.678 25.586 1.00 84.00 330 SER A CA 1
ATOM 2626 C C . SER A 1 330 ? 9.634 -5.661 26.786 1.00 84.00 330 SER A C 1
ATOM 2628 O O . SER A 1 330 ? 9.648 -6.593 27.586 1.00 84.00 330 SER A O 1
ATOM 2630 N N . LYS A 1 331 ? 10.360 -4.552 26.986 1.00 85.69 331 LYS A N 1
ATOM 2631 C CA . LYS A 1 331 ? 11.183 -4.298 28.184 1.00 85.69 331 LYS A CA 1
ATOM 2632 C C . LYS A 1 331 ? 10.369 -3.907 29.431 1.00 85.69 331 LYS A C 1
ATOM 2634 O O . LYS A 1 331 ? 10.962 -3.525 30.433 1.00 85.69 331 LYS A O 1
ATOM 2639 N N . LYS A 1 332 ? 9.029 -3.968 29.378 1.00 81.31 332 LYS A N 1
ATOM 2640 C CA . LYS A 1 332 ? 8.084 -3.566 30.442 1.00 81.31 332 LYS A CA 1
ATOM 2641 C C . LYS A 1 332 ? 8.256 -2.127 30.952 1.00 81.31 332 LYS A C 1
ATOM 2643 O O . LYS A 1 332 ? 7.743 -1.789 32.012 1.00 81.31 332 LYS A O 1
ATOM 2648 N N . LEU A 1 333 ? 8.930 -1.262 30.189 1.00 78.25 333 LEU A N 1
ATOM 2649 C CA . LEU A 1 333 ? 9.054 0.159 30.525 1.00 78.25 333 LEU A CA 1
ATOM 2650 C C . LEU A 1 333 ? 7.724 0.883 30.296 1.00 78.25 333 LEU A C 1
ATOM 2652 O O . LEU A 1 333 ? 7.374 1.786 31.049 1.00 78.25 333 LEU A O 1
ATOM 2656 N N . TRP A 1 334 ? 6.988 0.492 29.250 1.00 79.06 334 TRP A N 1
ATOM 2657 C CA . TRP A 1 334 ? 5.699 1.073 28.873 1.00 79.06 334 TRP A CA 1
ATOM 2658 C C . TRP A 1 334 ? 4.598 0.008 28.872 1.00 79.06 334 TRP A C 1
ATOM 2660 O O . TRP A 1 334 ? 4.713 -1.016 28.197 1.00 79.06 334 TRP A O 1
ATOM 2670 N N . ASN A 1 335 ? 3.498 0.271 29.577 1.00 74.31 335 ASN A N 1
ATOM 2671 C CA . ASN A 1 335 ? 2.359 -0.643 29.652 1.00 74.31 335 ASN A CA 1
ATOM 2672 C C . ASN A 1 335 ? 1.436 -0.511 28.427 1.00 74.31 335 ASN A C 1
ATOM 2674 O O . ASN A 1 335 ? 1.018 0.588 28.063 1.00 74.31 335 ASN A O 1
ATOM 2678 N N . LEU A 1 336 ? 1.082 -1.644 27.813 1.00 74.38 336 LEU A N 1
ATOM 2679 C CA . LEU A 1 336 ? 0.124 -1.703 26.704 1.00 74.38 336 LEU A CA 1
ATOM 2680 C C . LEU A 1 336 ? -1.316 -1.498 27.197 1.00 74.38 336 LEU A C 1
ATOM 2682 O O . LEU A 1 336 ? -1.697 -1.983 28.264 1.00 74.38 336 LEU A O 1
ATOM 2686 N N . VAL A 1 337 ? -2.155 -0.862 26.378 1.00 76.62 337 VAL A N 1
ATOM 2687 C CA . VAL A 1 337 ? -3.561 -0.601 26.716 1.00 76.62 337 VAL A CA 1
ATOM 2688 C C . VAL A 1 337 ? -4.478 -1.649 26.085 1.00 76.62 337 VAL A C 1
ATOM 2690 O O . VAL A 1 337 ? -4.265 -2.107 24.963 1.00 76.62 337 VAL A O 1
ATOM 2693 N N . LYS A 1 338 ? -5.522 -2.044 26.822 1.00 77.50 338 LYS A N 1
ATOM 2694 C CA . LYS A 1 338 ? -6.538 -3.013 26.389 1.00 77.50 338 LYS A CA 1
ATOM 2695 C C . LYS A 1 338 ? -7.922 -2.374 26.350 1.00 77.50 338 LYS A C 1
ATOM 2697 O O . LYS A 1 338 ? -8.327 -1.687 27.285 1.00 77.50 338 LYS A O 1
ATOM 2702 N N . ALA A 1 339 ? -8.694 -2.666 25.305 1.00 80.69 339 ALA A N 1
ATOM 2703 C CA . ALA A 1 339 ? -10.088 -2.225 25.213 1.00 80.69 339 ALA A CA 1
ATOM 2704 C C . ALA A 1 339 ? -11.043 -3.038 26.121 1.00 80.69 339 ALA A C 1
ATOM 2706 O O . ALA A 1 339 ? -12.092 -2.524 26.515 1.00 80.69 339 ALA A O 1
ATOM 2707 N N . SER A 1 340 ? -10.691 -4.278 26.477 1.00 79.94 340 SER A N 1
ATOM 2708 C CA . SER A 1 340 ? -11.398 -5.131 27.448 1.00 79.94 340 SER A CA 1
ATOM 2709 C C . SER A 1 340 ? -10.417 -6.073 28.164 1.00 79.94 340 SER A C 1
ATOM 2711 O O . SER A 1 340 ? -9.295 -6.252 27.701 1.00 79.94 340 SER A O 1
ATOM 2713 N N . ARG A 1 341 ? -10.810 -6.686 29.293 1.00 75.50 341 ARG A N 1
ATOM 2714 C CA . ARG A 1 341 ? -9.912 -7.520 30.131 1.00 75.50 341 ARG A CA 1
ATOM 2715 C C . ARG A 1 341 ? -9.252 -8.681 29.371 1.00 75.50 341 ARG A C 1
ATOM 2717 O O . ARG A 1 341 ? -8.041 -8.857 29.465 1.00 75.50 341 ARG A O 1
ATOM 2724 N N . THR A 1 342 ? -10.048 -9.430 28.608 1.00 77.56 342 THR A N 1
ATOM 2725 C CA . THR A 1 342 ? -9.608 -10.523 27.719 1.00 77.56 342 THR A CA 1
ATOM 2726 C C . THR A 1 342 ? -9.254 -10.036 26.312 1.00 77.56 342 THR A C 1
ATOM 2728 O O . THR A 1 342 ? -8.859 -10.825 25.460 1.00 77.56 342 THR A O 1
ATOM 2731 N N . GLY A 1 343 ? -9.417 -8.738 26.048 1.00 74.62 343 GLY A N 1
ATOM 2732 C CA . GLY A 1 343 ? -9.104 -8.141 24.763 1.00 74.62 343 GLY A CA 1
ATOM 2733 C C . GLY A 1 343 ? -7.596 -8.087 24.514 1.00 74.62 343 GLY A C 1
ATOM 2734 O O . GLY A 1 343 ? -6.805 -8.011 25.463 1.00 74.62 343 GLY A O 1
ATOM 2735 N N . PRO A 1 344 ? -7.186 -8.099 23.238 1.00 76.12 344 PRO A N 1
ATOM 2736 C CA . PRO A 1 344 ? -5.785 -7.956 22.881 1.00 76.12 344 PRO A CA 1
ATOM 2737 C C . PRO A 1 344 ? -5.243 -6.574 23.300 1.00 76.12 344 PRO A C 1
ATOM 2739 O O . PRO A 1 344 ? -5.973 -5.579 23.337 1.00 76.12 344 PRO A O 1
ATOM 2742 N N . SER A 1 345 ? -3.966 -6.551 23.683 1.00 68.44 345 SER A N 1
ATOM 2743 C CA . SER A 1 345 ? -3.230 -5.383 24.183 1.00 68.44 345 SER A CA 1
ATOM 2744 C C . SER A 1 345 ? -2.409 -4.729 23.090 1.00 68.44 345 SER A C 1
ATOM 2746 O O . SER A 1 345 ? -1.648 -5.419 22.418 1.00 68.44 345 SER A O 1
ATOM 2748 N N . PHE A 1 346 ? -2.504 -3.405 22.979 1.00 67.31 346 PHE A N 1
ATOM 2749 C CA . PHE A 1 346 ? -1.805 -2.644 21.951 1.00 67.31 346 PHE A CA 1
ATOM 2750 C C . PHE A 1 346 ? -1.285 -1.306 22.463 1.00 67.31 346 PHE A C 1
ATOM 2752 O O . PHE A 1 346 ? -1.790 -0.725 23.426 1.00 67.31 346 PHE A O 1
ATOM 2759 N N . PHE A 1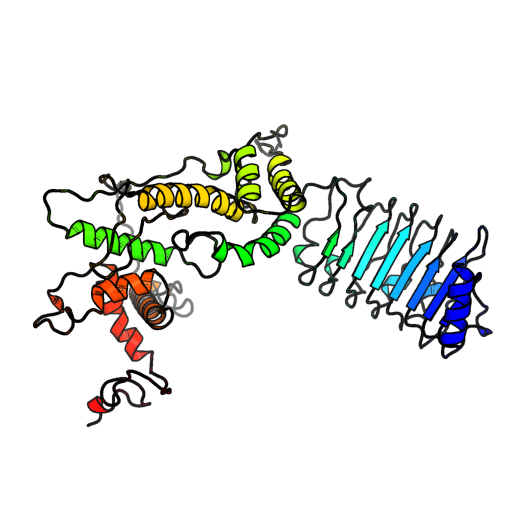 347 ? -0.330 -0.786 21.708 1.00 62.53 347 PHE A N 1
ATOM 2760 C CA . PHE A 1 347 ? -0.134 0.637 21.508 1.00 62.53 347 PHE A CA 1
ATOM 2761 C C . PHE A 1 347 ? -0.740 0.989 20.140 1.00 62.53 347 PHE A C 1
ATOM 2763 O O . PHE A 1 347 ? -0.603 0.190 19.219 1.00 62.53 347 PHE A O 1
ATOM 2770 N N . ILE A 1 348 ? -1.418 2.129 19.965 1.00 53.03 348 ILE A N 1
ATOM 2771 C CA . ILE A 1 348 ? -1.925 2.514 18.633 1.00 53.03 348 ILE A CA 1
ATOM 2772 C C . ILE A 1 348 ? -0.982 3.527 18.002 1.00 53.03 348 ILE A C 1
ATOM 2774 O O . ILE A 1 348 ? -0.915 4.679 18.425 1.00 53.03 348 ILE A O 1
ATOM 2778 N N . PHE A 1 349 ? -0.322 3.106 16.928 1.00 50.81 349 PHE A N 1
ATOM 2779 C CA . PHE A 1 349 ? 0.423 3.989 16.048 1.00 50.81 349 PHE A CA 1
ATOM 2780 C C . PHE A 1 349 ? -0.231 4.009 14.657 1.00 50.81 349 PHE A C 1
ATOM 2782 O O . PHE A 1 349 ? -0.269 2.989 13.976 1.00 50.81 349 PHE A O 1
ATOM 2789 N N . SER A 1 350 ? -0.788 5.154 14.242 1.00 47.56 350 SER A N 1
ATOM 2790 C CA . SER A 1 350 ? -1.519 5.289 12.971 1.00 47.56 350 SER A CA 1
ATOM 2791 C C . SER A 1 350 ? -1.040 6.494 12.158 1.00 47.56 350 SER A C 1
ATOM 2793 O O . SER A 1 350 ? -1.392 7.636 12.458 1.00 47.56 350 SER A O 1
ATOM 2795 N N . SER A 1 351 ? -0.295 6.226 11.085 1.00 48.38 351 SER A N 1
ATOM 2796 C CA . SER A 1 351 ? 0.474 7.217 10.314 1.00 48.38 351 SER A CA 1
ATOM 2797 C C . SER A 1 351 ? -0.323 8.195 9.430 1.00 48.38 351 SER A C 1
ATOM 2799 O O . SER A 1 351 ? 0.289 9.046 8.796 1.00 48.38 351 SER A O 1
ATOM 2801 N N . GLN A 1 352 ? -1.662 8.121 9.375 1.00 43.44 352 GLN A N 1
ATOM 2802 C CA . GLN A 1 352 ? -2.492 9.054 8.577 1.00 43.44 352 GLN A CA 1
ATOM 2803 C C . GLN A 1 352 ? -3.658 9.717 9.312 1.00 43.44 352 GLN A C 1
ATOM 2805 O O . GLN A 1 352 ? -4.383 10.521 8.731 1.00 43.44 352 GLN A O 1
ATOM 2810 N N . MET A 1 353 ? -3.847 9.410 10.593 1.00 34.81 353 MET A N 1
ATOM 2811 C CA . MET A 1 353 ? -4.719 10.195 11.462 1.00 34.81 353 MET A CA 1
ATOM 2812 C C . MET A 1 353 ? -4.015 10.387 12.793 1.00 34.81 353 MET A C 1
ATOM 2814 O O . MET A 1 353 ? -4.346 9.725 13.770 1.00 34.81 353 MET A O 1
ATOM 2818 N N . THR A 1 354 ? -3.055 11.314 12.801 1.00 37.41 354 THR A N 1
ATOM 2819 C CA . THR A 1 354 ? -2.551 12.005 13.996 1.00 37.41 354 THR A CA 1
ATOM 2820 C C . THR A 1 354 ? -2.285 11.081 15.191 1.00 37.41 354 THR A C 1
ATOM 2822 O O . THR A 1 354 ? -3.144 10.898 16.053 1.00 37.41 354 THR A O 1
ATOM 2825 N N . SER A 1 355 ? -1.094 10.490 15.202 1.00 37.06 355 SER A N 1
ATOM 2826 C CA . SER A 1 355 ? -0.604 9.432 16.096 1.00 37.06 355 SER A CA 1
ATOM 2827 C C . SER A 1 355 ? -1.063 9.560 17.558 1.00 37.06 355 SER A C 1
ATOM 2829 O O . SER A 1 355 ? -0.578 10.414 18.300 1.00 37.06 355 SER A O 1
ATOM 2831 N N . CYS A 1 356 ? -1.971 8.683 17.999 1.00 31.50 356 CYS A N 1
ATOM 2832 C CA . CYS A 1 356 ? -2.506 8.700 19.362 1.00 31.50 356 CYS A CA 1
ATOM 2833 C C . CYS A 1 356 ? -1.664 7.894 20.369 1.00 31.50 356 CYS A C 1
ATOM 2835 O O . CYS A 1 356 ? -2.062 6.811 20.803 1.00 31.50 356 CYS A O 1
ATOM 2837 N N . CYS A 1 357 ? -0.541 8.468 20.808 1.00 37.09 357 CYS A N 1
ATOM 2838 C CA . CYS A 1 357 ? 0.111 8.088 22.073 1.00 37.09 357 CYS A CA 1
ATOM 2839 C C . CYS A 1 357 ? -0.778 8.545 23.266 1.00 37.09 357 CYS A C 1
ATOM 2841 O O . CYS A 1 357 ? -1.881 9.033 23.040 1.00 37.09 357 CYS A O 1
ATOM 2843 N N . LEU A 1 358 ? -0.397 8.397 24.549 1.00 30.45 358 LEU A N 1
ATOM 2844 C CA . LEU A 1 358 ? -1.394 8.459 25.649 1.00 30.45 358 LEU A CA 1
ATOM 2845 C C . LEU A 1 358 ? -1.173 9.439 26.846 1.00 30.45 358 LEU A C 1
ATOM 2847 O O . LEU A 1 358 ? -1.049 8.964 27.964 1.00 30.45 358 LEU A O 1
ATOM 2851 N N . LEU A 1 359 ? -1.213 10.784 26.646 1.00 30.02 359 LEU A N 1
ATOM 2852 C CA . LEU A 1 359 ? -1.172 11.906 27.637 1.00 30.02 359 LEU A CA 1
ATOM 2853 C C . LEU A 1 359 ? -1.925 13.265 27.250 1.00 30.02 359 LEU A C 1
ATOM 2855 O O . LEU A 1 359 ? -1.459 14.000 26.394 1.00 30.02 359 LEU A O 1
ATOM 2859 N N . LYS A 1 360 ? -3.042 13.586 27.971 1.00 28.92 360 LYS A N 1
ATOM 2860 C CA . LYS A 1 360 ? -3.972 14.780 28.198 1.00 28.92 360 LYS A CA 1
ATOM 2861 C C . LYS A 1 360 ? -4.686 15.565 27.043 1.00 28.92 360 LYS A C 1
ATOM 2863 O O . LYS A 1 360 ? -4.150 15.713 25.957 1.00 28.92 360 LYS A O 1
ATOM 2868 N N . PRO A 1 361 ? -5.908 16.125 27.284 1.00 31.97 361 PRO A N 1
ATOM 2869 C CA . PRO A 1 361 ? -6.769 16.686 26.233 1.00 31.97 361 PRO A CA 1
ATOM 2870 C C . PRO A 1 361 ? -6.551 18.180 25.922 1.00 31.97 361 PRO A C 1
ATOM 2872 O O . PRO A 1 361 ? -6.503 19.017 26.821 1.00 31.97 361 PRO A O 1
ATOM 2875 N N . ILE A 1 362 ? -6.605 18.520 24.631 1.00 26.14 362 ILE A N 1
ATOM 2876 C CA . ILE A 1 362 ? -6.828 19.882 24.116 1.00 26.14 362 ILE A CA 1
ATOM 2877 C C . ILE A 1 362 ? -8.234 19.947 23.497 1.00 26.14 362 ILE A C 1
ATOM 2879 O O . ILE A 1 362 ? -8.675 19.007 22.830 1.00 26.14 362 ILE A O 1
ATOM 2883 N N . LYS A 1 363 ? -8.962 21.047 23.736 1.00 26.00 363 LYS A N 1
ATOM 2884 C CA . LYS A 1 363 ? -10.288 21.293 23.143 1.00 26.00 363 LYS A CA 1
ATOM 2885 C C . LYS A 1 363 ? -10.164 21.423 21.622 1.00 26.00 363 LYS A C 1
ATOM 2887 O O . LYS A 1 363 ? -9.347 22.200 21.139 1.00 26.00 363 LYS A O 1
ATOM 2892 N N . LEU A 1 364 ? -11.010 20.713 20.875 1.00 27.19 364 LEU A N 1
ATOM 2893 C CA . LEU A 1 364 ? -11.110 20.905 19.429 1.00 27.19 364 LEU A CA 1
ATOM 2894 C C . LEU A 1 364 ? -11.635 22.321 19.143 1.00 27.19 364 LEU A C 1
ATOM 2896 O O . LEU A 1 364 ? -12.694 22.696 19.650 1.00 27.19 364 LEU A O 1
ATOM 2900 N N . ILE A 1 365 ? -10.907 23.088 18.333 1.00 26.08 365 ILE A N 1
ATOM 2901 C CA . ILE A 1 365 ? -11.340 24.411 17.878 1.00 26.08 365 ILE A CA 1
ATOM 2902 C C . ILE A 1 365 ? -12.507 24.218 16.906 1.00 26.08 365 ILE A C 1
ATOM 2904 O O . ILE A 1 365 ? -12.351 23.620 15.842 1.00 26.08 365 ILE A O 1
ATOM 2908 N N . ALA A 1 366 ? -13.682 24.723 17.277 1.00 26.33 366 ALA A N 1
ATOM 2909 C CA . ALA A 1 366 ? -14.772 24.922 16.334 1.00 26.33 366 ALA A CA 1
ATOM 2910 C C . ALA A 1 366 ? -14.480 26.185 15.513 1.00 26.33 366 ALA A C 1
ATOM 2912 O O . ALA A 1 366 ? -14.161 27.228 16.084 1.00 26.33 366 ALA A O 1
ATOM 2913 N N . LEU A 1 367 ? -14.601 26.097 14.187 1.00 27.42 367 LEU A N 1
ATOM 2914 C CA . LEU A 1 367 ? -14.508 27.263 13.310 1.00 27.42 367 LEU A CA 1
ATOM 2915 C C . LEU A 1 367 ? -15.618 28.267 13.681 1.00 27.42 367 LEU A C 1
ATOM 2917 O O . LEU A 1 367 ? -16.788 27.870 13.712 1.00 27.42 367 LEU A O 1
ATOM 2921 N N . PRO A 1 368 ? -15.304 29.548 13.945 1.00 27.31 368 PRO A N 1
ATOM 2922 C CA . PRO A 1 368 ? -16.331 30.551 14.174 1.00 27.31 368 PRO A CA 1
ATOM 2923 C C . PRO A 1 368 ? -17.044 30.850 12.851 1.00 27.31 368 PRO A C 1
ATOM 2925 O O . PRO A 1 368 ? -16.446 31.370 11.910 1.00 27.31 368 PRO A O 1
ATOM 2928 N N . SER A 1 369 ? -18.340 30.544 12.769 1.00 31.16 369 SER A N 1
ATOM 2929 C CA . SER A 1 369 ? -19.161 30.999 11.647 1.00 31.16 369 SER A CA 1
ATOM 2930 C C . SER A 1 369 ? -19.303 32.520 11.721 1.00 31.16 369 SER A C 1
ATOM 2932 O O . SER A 1 369 ? -19.944 33.034 12.644 1.00 31.16 369 SER A O 1
ATOM 2934 N N . VAL A 1 370 ? -18.731 33.234 10.752 1.00 34.94 370 VAL A N 1
ATOM 2935 C CA . VAL A 1 370 ? -18.902 34.685 10.617 1.00 34.94 370 VAL A CA 1
ATOM 2936 C C . VAL A 1 370 ? -20.397 34.997 10.493 1.00 34.94 370 VAL A C 1
ATOM 2938 O O . VAL A 1 370 ? -21.080 34.490 9.604 1.00 34.94 370 VAL A O 1
ATOM 2941 N N . ARG A 1 371 ? -20.923 35.814 11.412 1.00 41.56 371 ARG A N 1
ATOM 2942 C CA . ARG A 1 371 ? -22.316 36.273 11.376 1.00 41.56 371 ARG A CA 1
ATOM 2943 C C . ARG A 1 371 ? -22.456 37.414 10.369 1.00 41.56 371 ARG A C 1
ATOM 2945 O O . ARG A 1 371 ? -22.254 38.567 10.732 1.00 41.56 371 ARG A O 1
ATOM 2952 N N . THR A 1 372 ? -22.876 37.109 9.146 1.00 37.12 372 THR A N 1
ATOM 2953 C CA . THR A 1 372 ? -23.471 38.103 8.238 1.00 37.12 372 THR A CA 1
ATOM 2954 C C . THR A 1 372 ? -24.981 37.888 8.125 1.00 37.12 372 THR A C 1
ATOM 2956 O O . THR A 1 372 ? -25.498 36.769 8.125 1.00 37.12 372 THR A O 1
ATOM 2959 N N . SER A 1 373 ? -25.720 38.993 8.136 1.00 47.34 373 SER A N 1
ATOM 2960 C CA . SER A 1 373 ? -27.156 39.039 8.404 1.00 47.34 373 SER A CA 1
ATOM 2961 C C . SER A 1 373 ? -28.009 38.890 7.141 1.00 47.34 373 SER A C 1
ATOM 2963 O O . SER A 1 373 ? -28.486 39.870 6.583 1.00 47.34 373 SER A O 1
ATOM 2965 N N . ARG A 1 374 ? -28.276 37.641 6.744 1.00 44.81 374 ARG A N 1
ATOM 2966 C CA . ARG A 1 374 ? -29.504 37.195 6.044 1.00 44.81 374 ARG A CA 1
ATOM 2967 C C . ARG A 1 374 ? -29.544 35.667 6.110 1.00 44.81 374 ARG A C 1
ATOM 2969 O O . ARG A 1 374 ? -28.626 35.006 5.633 1.00 44.81 374 ARG A O 1
ATOM 2976 N N . LYS A 1 375 ? -30.568 35.082 6.744 1.00 48.59 375 LYS A N 1
ATOM 2977 C CA . LYS A 1 375 ? -30.690 33.616 6.821 1.00 48.59 375 LYS A CA 1
ATOM 2978 C C . LYS A 1 375 ? -30.968 33.073 5.419 1.00 48.59 375 LYS A C 1
ATOM 2980 O O . LYS A 1 375 ? -31.998 33.397 4.839 1.00 48.59 375 LYS A O 1
ATOM 2985 N N . MET A 1 376 ? -30.063 32.241 4.904 1.00 51.22 376 MET A N 1
ATOM 2986 C CA . MET A 1 376 ? -30.266 31.505 3.655 1.00 51.22 376 MET A CA 1
ATOM 2987 C C . MET A 1 376 ? -31.582 30.716 3.735 1.00 51.22 376 MET A C 1
ATOM 2989 O O . MET A 1 376 ? -31.793 29.977 4.701 1.00 51.22 376 MET A O 1
ATOM 2993 N N . HIS A 1 377 ? -32.460 30.855 2.740 1.00 50.44 377 HIS A N 1
ATOM 2994 C CA . HIS A 1 377 ? -33.653 30.015 2.635 1.00 50.44 377 HIS A CA 1
ATOM 2995 C C . HIS A 1 377 ? -33.227 28.611 2.197 1.00 50.44 377 HIS A C 1
ATOM 2997 O O . HIS A 1 377 ? -32.992 28.351 1.018 1.00 50.44 377 HIS A O 1
ATOM 3003 N N . TRP A 1 378 ? -33.080 27.708 3.165 1.00 61.62 378 TRP A N 1
ATOM 3004 C CA . TRP A 1 378 ? -32.730 26.316 2.905 1.00 61.62 378 TRP A CA 1
ATOM 3005 C C . TRP A 1 378 ? -33.878 25.612 2.179 1.00 61.62 378 TRP A C 1
ATOM 3007 O O . TRP A 1 378 ? -35.001 25.558 2.680 1.00 61.62 378 TRP A O 1
ATOM 3017 N N . VAL A 1 379 ? -33.588 25.059 1.000 1.00 67.38 379 VAL A N 1
ATOM 3018 C CA . VAL A 1 379 ? -34.520 24.185 0.276 1.00 67.38 379 VAL A CA 1
ATOM 3019 C C . VAL A 1 379 ? -34.679 22.884 1.059 1.00 67.38 379 VAL A C 1
ATOM 3021 O O . VAL A 1 379 ? -33.689 22.324 1.533 1.00 67.38 379 VAL A O 1
ATOM 3024 N N . ASP A 1 380 ? -35.916 22.397 1.181 1.00 72.94 380 ASP A N 1
ATOM 3025 C CA . ASP A 1 380 ? -36.195 21.161 1.909 1.00 72.94 380 ASP A CA 1
ATOM 3026 C C . ASP A 1 380 ? -35.387 19.961 1.373 1.00 72.94 380 ASP A C 1
ATOM 3028 O O . ASP A 1 380 ? -35.226 19.749 0.165 1.00 72.94 380 ASP A O 1
ATOM 3032 N N . TRP A 1 381 ? -34.898 19.144 2.305 1.00 71.12 381 TRP A N 1
ATOM 3033 C CA . TRP A 1 381 ? -34.000 18.035 2.015 1.00 71.12 381 TRP A CA 1
ATOM 3034 C C . TRP A 1 381 ? -34.685 16.905 1.233 1.00 71.12 381 TRP A C 1
ATOM 3036 O O . TRP A 1 381 ? -34.017 16.228 0.448 1.00 71.12 381 TRP A O 1
ATOM 3046 N N . GLN A 1 382 ? -36.005 16.709 1.363 1.00 74.19 382 GLN A N 1
ATOM 3047 C CA . GLN A 1 382 ? -36.718 15.738 0.522 1.00 74.19 382 GLN A CA 1
ATOM 3048 C C . GLN A 1 382 ? -36.790 16.207 -0.932 1.00 74.19 382 GLN A C 1
ATOM 3050 O O . GLN A 1 382 ? -36.669 15.387 -1.837 1.00 74.19 382 GLN A O 1
ATOM 3055 N N . LYS A 1 383 ? -36.918 17.517 -1.183 1.00 75.38 383 LYS A N 1
ATOM 3056 C CA . LYS A 1 383 ? -36.869 18.076 -2.545 1.00 75.38 383 LYS A CA 1
ATOM 3057 C C . LYS A 1 383 ? -35.468 17.946 -3.157 1.00 75.38 383 LYS A C 1
ATOM 3059 O O . LYS A 1 383 ? -35.333 17.531 -4.304 1.00 75.38 383 LYS A O 1
ATOM 3064 N N . VAL A 1 384 ? -34.423 18.221 -2.373 1.00 77.38 384 VAL A N 1
ATOM 3065 C CA . VAL A 1 384 ? -33.013 18.103 -2.797 1.00 77.38 384 VAL A CA 1
ATOM 3066 C C . VAL A 1 384 ? -32.606 16.660 -3.130 1.00 77.38 384 VAL A C 1
ATOM 3068 O O . VAL A 1 384 ? -31.826 16.442 -4.060 1.00 77.38 384 VAL A O 1
ATOM 3071 N N . THR A 1 385 ? -33.123 15.674 -2.391 1.00 76.56 385 THR A N 1
ATOM 3072 C CA . THR A 1 385 ? -32.704 14.264 -2.509 1.00 76.56 385 THR A CA 1
ATOM 3073 C C . THR A 1 385 ? -33.433 13.448 -3.582 1.00 76.56 385 THR A C 1
ATOM 3075 O O . THR A 1 385 ? -33.088 12.287 -3.804 1.00 76.56 385 THR A O 1
ATOM 3078 N N . ARG A 1 386 ? -34.397 14.043 -4.298 1.00 79.75 386 ARG A N 1
ATOM 3079 C CA . ARG A 1 386 ? -35.044 13.400 -5.454 1.00 79.75 386 ARG A CA 1
ATOM 3080 C C . ARG A 1 386 ? -34.055 13.147 -6.605 1.00 79.75 386 ARG A C 1
ATOM 3082 O O . ARG A 1 386 ? -33.058 13.871 -6.733 1.00 79.75 386 ARG A O 1
ATOM 3089 N N . PRO A 1 387 ? -34.322 12.157 -7.478 1.00 77.50 387 PRO A N 1
ATOM 3090 C CA . PRO A 1 387 ? -33.606 11.991 -8.739 1.00 77.50 387 PRO A CA 1
ATOM 3091 C C . PRO A 1 387 ? -33.597 13.278 -9.572 1.00 77.50 387 PRO A C 1
ATOM 3093 O O . PRO A 1 387 ? -34.558 14.047 -9.557 1.00 77.50 387 PRO A O 1
ATOM 3096 N N . ARG A 1 388 ? -32.549 13.484 -10.382 1.00 80.75 388 ARG A N 1
ATOM 3097 C CA . ARG A 1 388 ? -32.484 14.633 -11.311 1.00 80.75 388 ARG A CA 1
ATOM 3098 C C . ARG A 1 388 ? -33.649 14.672 -12.305 1.00 80.75 388 ARG A C 1
ATOM 3100 O O . ARG A 1 388 ? -34.090 15.750 -12.678 1.00 80.75 388 ARG A O 1
ATOM 3107 N N . LYS A 1 389 ? -34.185 13.500 -12.672 1.00 83.94 389 LYS A N 1
ATOM 3108 C CA . LYS A 1 389 ? -35.379 13.351 -13.524 1.00 83.94 389 LYS A CA 1
ATOM 3109 C C . LYS A 1 389 ? -36.669 13.888 -12.877 1.00 83.94 389 LYS A C 1
ATOM 3111 O O . LYS A 1 389 ? -37.611 14.190 -13.590 1.00 83.94 389 LYS A O 1
ATOM 3116 N N . GLU A 1 390 ? -36.697 14.030 -11.551 1.00 83.38 390 GLU A N 1
ATOM 3117 C CA . GLU A 1 390 ? -37.844 14.505 -10.757 1.00 83.38 390 GLU A CA 1
ATOM 3118 C C . GLU A 1 390 ? -37.605 15.914 -10.170 1.00 83.38 390 GLU A C 1
ATOM 3120 O O . GLU A 1 390 ? -38.249 16.319 -9.199 1.00 83.38 390 GLU A O 1
ATOM 3125 N N . GLY A 1 391 ? -36.636 16.660 -10.715 1.00 73.88 391 GLY A N 1
ATOM 3126 C CA . GLY A 1 391 ? -36.307 18.021 -10.274 1.00 73.88 391 GLY A CA 1
ATOM 3127 C C . GLY A 1 391 ? -35.504 18.120 -8.968 1.00 73.88 391 GLY A C 1
ATOM 3128 O O . GLY A 1 391 ? -35.393 19.212 -8.411 1.00 73.88 391 GLY A O 1
ATOM 3129 N N . GLY A 1 392 ? -34.945 17.013 -8.465 1.00 79.94 392 GLY A N 1
ATOM 3130 C CA . GLY A 1 392 ? -33.979 17.025 -7.358 1.00 79.94 392 GLY A CA 1
ATOM 3131 C C . GLY A 1 392 ? -32.524 17.123 -7.829 1.00 79.94 392 GLY A C 1
ATOM 3132 O O . GLY A 1 392 ? -32.229 17.086 -9.022 1.00 79.94 392 GLY A O 1
ATOM 3133 N N . LEU A 1 393 ? -31.569 17.203 -6.896 1.00 76.88 393 LEU A N 1
ATOM 3134 C CA . LEU A 1 393 ? -30.137 17.242 -7.238 1.00 76.88 393 LEU A CA 1
ATOM 3135 C C . LEU A 1 393 ? -29.532 15.845 -7.483 1.00 76.88 393 LEU A C 1
ATOM 3137 O O . LEU A 1 393 ? -28.391 15.739 -7.947 1.00 76.88 393 LEU A O 1
ATOM 3141 N N . GLY A 1 394 ? -30.279 14.770 -7.200 1.00 73.19 394 GLY A N 1
ATOM 3142 C CA . GLY A 1 394 ? -29.781 13.390 -7.212 1.00 73.19 394 GLY A CA 1
ATOM 3143 C C . GLY A 1 394 ? -28.912 13.039 -5.998 1.00 73.19 394 GLY A C 1
ATOM 3144 O O . GLY A 1 394 ? -28.149 12.075 -6.044 1.00 73.19 394 GLY A O 1
ATOM 3145 N N . LEU A 1 395 ? -28.984 13.827 -4.919 1.00 73.56 395 LEU A N 1
ATOM 3146 C CA . LEU A 1 395 ? -28.233 13.569 -3.691 1.00 73.56 395 LEU A CA 1
ATOM 3147 C C . LEU A 1 395 ? -28.910 12.470 -2.866 1.00 73.56 395 LEU A C 1
ATOM 3149 O O . LEU A 1 395 ? -30.112 12.495 -2.636 1.00 73.56 395 LEU A O 1
ATOM 3153 N N . GLN A 1 396 ? -28.140 11.506 -2.369 1.00 67.19 396 GLN A N 1
ATOM 3154 C CA . GLN A 1 396 ? -28.688 10.451 -1.513 1.00 67.19 396 GLN A CA 1
ATOM 3155 C C . GLN A 1 396 ? -29.016 10.986 -0.114 1.00 67.19 396 GLN A C 1
ATOM 3157 O O . GLN A 1 396 ? -28.214 11.696 0.494 1.00 67.19 396 GLN A O 1
ATOM 3162 N N . SER A 1 397 ? -30.156 10.569 0.446 1.00 76.06 397 SER A N 1
ATOM 3163 C CA . SER A 1 397 ? -30.522 10.897 1.827 1.00 76.06 397 SER A CA 1
ATOM 3164 C C . SER A 1 397 ? -29.456 10.418 2.817 1.00 76.06 397 SER A C 1
ATOM 3166 O O . SER A 1 397 ? -29.197 9.218 2.947 1.00 76.06 397 SER A O 1
ATOM 3168 N N . ALA A 1 398 ? -28.870 11.361 3.563 1.00 72.94 398 ALA A N 1
ATOM 3169 C CA . ALA A 1 398 ? -27.833 11.085 4.555 1.00 72.94 398 ALA A CA 1
ATOM 3170 C C . ALA A 1 398 ? -28.278 10.056 5.611 1.00 72.94 398 ALA A C 1
ATOM 3172 O O . ALA A 1 398 ? -27.474 9.229 6.034 1.00 72.94 398 ALA A O 1
ATOM 3173 N N . ARG A 1 399 ? -29.565 10.046 5.996 1.00 77.50 399 ARG A N 1
ATOM 3174 C CA . ARG A 1 399 ? -30.116 9.057 6.940 1.00 77.50 399 ARG A CA 1
ATOM 3175 C C . ARG A 1 399 ? -30.053 7.640 6.363 1.00 77.50 399 ARG A C 1
ATOM 3177 O O . ARG A 1 399 ? -29.514 6.757 7.020 1.00 77.50 399 ARG A O 1
ATOM 3184 N N . GLY A 1 400 ? -30.531 7.444 5.132 1.00 75.75 400 GLY A N 1
ATOM 3185 C CA . GLY A 1 400 ? -30.484 6.144 4.451 1.00 75.75 400 GLY A CA 1
ATOM 3186 C C . GLY A 1 400 ? -29.051 5.671 4.195 1.00 75.75 400 GLY A C 1
ATOM 3187 O O . GLY A 1 400 ? -28.704 4.534 4.511 1.00 75.75 400 GLY A O 1
ATOM 3188 N N . ARG A 1 401 ? -28.181 6.573 3.719 1.00 77.88 401 ARG A N 1
ATOM 3189 C CA . ARG A 1 401 ? -26.759 6.280 3.479 1.00 77.88 401 ARG A CA 1
ATOM 3190 C C . ARG A 1 401 ? -26.025 5.889 4.765 1.00 77.88 401 ARG A C 1
ATOM 3192 O O . ARG A 1 401 ? -25.251 4.937 4.747 1.00 77.88 401 ARG A O 1
ATOM 3199 N N . ASN A 1 402 ? -26.304 6.557 5.886 1.00 80.88 402 ASN A N 1
ATOM 3200 C CA . ASN A 1 402 ? -25.734 6.199 7.187 1.00 80.88 402 ASN A CA 1
ATOM 3201 C C . ASN A 1 402 ? -26.226 4.828 7.675 1.00 80.88 402 ASN A C 1
ATOM 3203 O O . ASN A 1 402 ? -25.400 4.022 8.098 1.00 80.88 402 ASN A O 1
ATOM 3207 N N . SER A 1 403 ? -27.525 4.523 7.571 1.00 82.88 403 SER A N 1
ATOM 3208 C CA . SER A 1 403 ? -28.052 3.194 7.922 1.00 82.88 403 SER A CA 1
ATOM 3209 C C . SER A 1 403 ? -27.399 2.081 7.095 1.00 82.88 403 SER A C 1
ATOM 3211 O O . SER A 1 403 ? -26.959 1.080 7.658 1.00 82.88 403 SER A O 1
ATOM 3213 N N . PHE A 1 404 ? -27.244 2.280 5.781 1.00 83.06 404 PHE A N 1
ATOM 3214 C CA . PHE A 1 404 ? -26.556 1.327 4.906 1.00 83.06 404 PHE A CA 1
ATOM 3215 C C . PHE A 1 404 ? -25.070 1.158 5.262 1.00 83.06 404 PHE A C 1
ATOM 3217 O O . PHE A 1 404 ? -24.566 0.037 5.298 1.00 83.06 404 PHE A O 1
ATOM 3224 N N . LEU A 1 405 ? -24.353 2.244 5.575 1.00 84.00 405 LEU A N 1
ATOM 3225 C CA . LEU A 1 405 ? -22.950 2.167 6.002 1.00 84.00 405 LEU A CA 1
ATOM 3226 C C . LEU A 1 405 ? -22.783 1.421 7.336 1.00 84.00 405 LEU A C 1
ATOM 3228 O O . LEU A 1 405 ? -21.809 0.687 7.499 1.00 84.00 405 LEU A O 1
ATOM 3232 N N . LEU A 1 406 ? -23.738 1.551 8.262 1.00 89.19 406 LEU A N 1
ATOM 3233 C CA . LEU A 1 406 ? -23.761 0.788 9.514 1.00 89.19 406 LEU A CA 1
ATOM 3234 C C . LEU A 1 406 ? -24.083 -0.697 9.274 1.00 89.19 406 LEU A C 1
ATOM 3236 O O . LEU A 1 406 ? -23.411 -1.556 9.841 1.00 89.19 406 LEU A O 1
ATOM 3240 N N . ALA A 1 407 ? -25.023 -1.015 8.380 1.00 88.81 407 ALA A N 1
ATOM 3241 C CA . ALA A 1 407 ? -25.290 -2.395 7.963 1.00 88.81 407 ALA A CA 1
ATOM 3242 C C . ALA A 1 407 ? -24.064 -3.035 7.281 1.00 88.81 407 ALA A C 1
ATOM 3244 O O . ALA A 1 407 ? -23.678 -4.159 7.604 1.00 88.81 407 ALA A O 1
ATOM 3245 N N . LYS A 1 408 ? -23.367 -2.285 6.416 1.00 89.19 408 LYS A N 1
ATOM 3246 C CA . LYS A 1 408 ? -22.095 -2.701 5.804 1.00 89.19 408 LYS A CA 1
ATOM 3247 C C . LYS A 1 408 ? -20.990 -2.911 6.846 1.00 89.19 408 LYS A C 1
ATOM 3249 O O . LYS A 1 408 ? -20.172 -3.813 6.682 1.00 89.19 408 LYS A O 1
ATOM 3254 N N . LEU A 1 409 ? -20.958 -2.124 7.924 1.00 89.81 409 LEU A N 1
ATOM 3255 C CA . LEU A 1 409 ? -20.027 -2.340 9.036 1.00 89.81 409 LEU A CA 1
ATOM 3256 C C . LEU A 1 409 ? -20.346 -3.634 9.806 1.00 89.81 409 LEU A C 1
ATOM 3258 O O . LEU A 1 409 ? -19.419 -4.370 10.140 1.00 89.81 409 LEU A O 1
ATOM 3262 N N . ASN A 1 410 ? -21.625 -3.966 10.010 1.00 91.69 410 ASN A N 1
ATOM 3263 C CA . ASN A 1 410 ? -22.024 -5.261 10.575 1.00 91.69 410 ASN A CA 1
ATOM 3264 C C . ASN A 1 410 ? -21.648 -6.429 9.655 1.00 91.69 410 ASN A C 1
ATOM 3266 O O . ASN A 1 410 ? -21.093 -7.413 10.140 1.00 91.69 410 ASN A O 1
ATOM 3270 N N . TRP A 1 411 ? -21.841 -6.311 8.337 1.00 90.81 411 TRP A N 1
ATOM 3271 C CA . TRP A 1 411 ? -21.368 -7.323 7.381 1.00 90.81 411 TRP A CA 1
ATOM 3272 C C . TRP A 1 411 ? -19.864 -7.569 7.506 1.00 90.81 411 TRP A C 1
ATOM 3274 O O . TRP A 1 411 ? -19.423 -8.715 7.621 1.00 90.81 411 TRP A O 1
ATOM 3284 N N . ARG A 1 412 ? -19.068 -6.494 7.570 1.00 92.12 412 ARG A N 1
ATOM 3285 C CA . ARG A 1 412 ? -17.623 -6.602 7.800 1.00 92.12 412 ARG A CA 1
ATOM 3286 C C . ARG A 1 412 ? -17.291 -7.248 9.146 1.00 92.12 412 ARG A C 1
ATOM 3288 O O . ARG A 1 412 ? -16.399 -8.080 9.186 1.00 92.12 412 ARG A O 1
ATOM 3295 N N . PHE A 1 413 ? -18.006 -6.929 10.224 1.00 91.50 413 PHE A N 1
ATOM 3296 C CA . PHE A 1 413 ? -17.751 -7.500 11.556 1.00 91.50 413 PHE A CA 1
ATOM 3297 C C . PHE A 1 413 ? -17.951 -9.027 11.611 1.00 91.50 413 PHE A C 1
ATOM 3299 O O . PHE A 1 413 ? -17.217 -9.728 12.315 1.00 91.50 413 PHE A O 1
ATOM 3306 N N . HIS A 1 414 ? -18.922 -9.542 10.851 1.00 86.94 414 HIS A N 1
ATOM 3307 C CA . HIS A 1 414 ? -19.199 -10.978 10.753 1.00 86.94 414 HIS A CA 1
ATOM 3308 C C . HIS A 1 414 ? -18.309 -11.695 9.724 1.00 86.94 414 HIS A C 1
ATOM 3310 O O . HIS A 1 414 ? -17.970 -12.856 9.943 1.00 86.94 414 HIS A O 1
ATOM 3316 N N . SER A 1 415 ? -17.897 -11.012 8.649 1.00 86.50 415 SER A N 1
ATOM 3317 C CA . SER A 1 415 ? -17.061 -11.586 7.579 1.00 86.50 415 SER A CA 1
ATOM 3318 C C . SER A 1 415 ? -15.563 -11.539 7.898 1.00 86.50 415 SER A C 1
ATOM 3320 O O . SER A 1 415 ? -14.852 -12.528 7.769 1.00 86.50 415 SER A O 1
ATOM 3322 N N . GLU A 1 416 ? -15.061 -10.391 8.353 1.00 88.81 416 GLU A N 1
ATOM 3323 C CA . GLU A 1 416 ? -13.636 -10.110 8.564 1.00 88.81 416 GLU A CA 1
ATOM 3324 C C . GLU A 1 416 ? -13.182 -10.555 9.974 1.00 88.81 416 GLU A C 1
ATOM 3326 O O . GLU A 1 416 ? -12.556 -9.788 10.713 1.00 88.81 416 GLU A O 1
ATOM 3331 N N . LYS A 1 417 ? -13.548 -11.781 10.388 1.00 83.06 417 LYS A N 1
ATOM 3332 C CA . LYS A 1 417 ? -13.539 -12.222 11.800 1.00 83.06 417 LYS A CA 1
ATOM 3333 C C . LYS A 1 417 ? -12.195 -12.085 12.522 1.00 83.06 417 LYS A C 1
ATOM 3335 O O . LYS A 1 417 ? -12.217 -11.786 13.718 1.00 83.06 417 LYS A O 1
ATOM 3340 N N . GLU A 1 418 ? -11.088 -12.259 11.804 1.00 85.38 418 GLU A N 1
ATOM 3341 C CA . GLU A 1 418 ? -9.722 -12.250 12.349 1.00 85.38 418 GLU A CA 1
ATOM 3342 C C . GLU A 1 418 ? -9.075 -10.863 12.403 1.00 85.38 418 GLU A C 1
ATOM 3344 O O . GLU A 1 418 ? -8.025 -10.677 13.023 1.00 85.38 418 GLU A O 1
ATOM 3349 N N . THR A 1 419 ? -9.713 -9.855 11.804 1.00 86.81 419 THR A N 1
ATOM 3350 C CA . THR A 1 419 ? -9.181 -8.490 11.805 1.00 86.81 419 THR A CA 1
ATOM 3351 C C . THR A 1 419 ? -9.146 -7.887 13.209 1.00 86.81 419 THR A C 1
ATOM 3353 O O . THR A 1 419 ? -9.981 -8.166 14.075 1.00 86.81 419 THR A O 1
ATOM 3356 N N . LEU A 1 420 ? -8.161 -7.015 13.438 1.00 85.38 420 LEU A N 1
ATOM 3357 C CA . LEU A 1 420 ? -7.858 -6.477 14.764 1.00 85.38 420 LEU A CA 1
ATOM 3358 C C . LEU A 1 420 ? -9.050 -5.742 15.396 1.00 85.38 420 LEU A C 1
ATOM 3360 O O . LEU A 1 420 ? -9.369 -5.954 16.567 1.00 85.38 420 LEU A O 1
ATOM 3364 N N . TRP A 1 421 ? -9.751 -4.928 14.603 1.00 88.69 421 TRP A N 1
ATOM 3365 C CA . TRP A 1 421 ? -10.915 -4.159 15.042 1.00 88.69 421 TRP A CA 1
ATOM 3366 C C . TRP A 1 421 ? -12.111 -5.065 15.389 1.00 88.69 421 TRP A C 1
ATOM 3368 O O . TRP A 1 421 ? -12.766 -4.851 16.413 1.00 88.69 421 TRP A O 1
ATOM 3378 N N . ALA A 1 422 ? -12.350 -6.123 14.604 1.00 90.75 422 ALA A N 1
ATOM 3379 C CA . ALA A 1 422 ? -13.398 -7.102 14.876 1.00 90.75 422 ALA A CA 1
ATOM 3380 C C . ALA A 1 422 ? -13.089 -7.899 16.154 1.00 90.75 422 ALA A C 1
ATOM 3382 O O . ALA A 1 422 ? -13.959 -8.045 17.015 1.00 90.75 422 ALA A O 1
ATOM 3383 N N . ARG A 1 423 ? -11.833 -8.329 16.346 1.00 90.44 423 ARG A N 1
ATOM 3384 C CA . ARG A 1 423 ? -11.370 -8.990 17.581 1.00 90.44 423 ARG A CA 1
ATOM 3385 C C . ARG A 1 423 ? -11.510 -8.087 18.810 1.00 90.44 423 ARG A C 1
ATOM 3387 O O . ARG A 1 423 ? -11.919 -8.574 19.865 1.00 90.44 423 ARG A O 1
ATOM 3394 N N . VAL A 1 424 ? -11.228 -6.787 18.692 1.00 90.19 424 VAL A N 1
ATOM 3395 C CA . VAL A 1 424 ? -11.432 -5.797 19.769 1.00 90.19 424 VAL A CA 1
ATOM 3396 C C . VAL A 1 424 ? -12.906 -5.688 20.156 1.00 90.19 424 VAL A C 1
ATOM 3398 O O . VAL A 1 424 ? -13.238 -5.835 21.333 1.00 90.19 424 VAL A O 1
ATOM 3401 N N . LEU A 1 425 ? -13.801 -5.485 19.184 1.00 91.31 425 LEU A N 1
ATOM 3402 C CA . LEU A 1 425 ? -15.238 -5.370 19.449 1.00 91.31 425 LEU A CA 1
ATOM 3403 C C . LEU A 1 425 ? -15.832 -6.673 19.999 1.00 91.31 425 LEU A C 1
ATOM 3405 O O . LEU A 1 425 ? -16.562 -6.633 20.990 1.00 91.31 425 LEU A O 1
ATOM 3409 N N . ARG A 1 426 ? -15.469 -7.831 19.429 1.00 90.31 426 ARG A N 1
ATOM 3410 C CA . ARG A 1 426 ? -15.956 -9.149 19.868 1.00 90.31 426 ARG A CA 1
ATOM 3411 C C . ARG A 1 426 ? -15.563 -9.436 21.319 1.00 90.31 426 ARG A C 1
ATOM 3413 O O . ARG A 1 426 ? -16.432 -9.744 22.127 1.00 90.31 426 ARG A O 1
ATOM 3420 N N . ASN A 1 427 ? -14.299 -9.226 21.693 1.00 88.88 427 ASN A N 1
ATOM 3421 C CA . ASN A 1 427 ? -13.848 -9.403 23.082 1.00 88.88 427 ASN A CA 1
ATOM 3422 C C . ASN A 1 427 ? -14.472 -8.399 24.064 1.00 88.88 427 ASN A C 1
ATOM 3424 O O . ASN A 1 427 ? -14.546 -8.665 25.267 1.00 88.88 427 ASN A O 1
ATOM 3428 N N . LYS A 1 428 ? -14.895 -7.224 23.589 1.00 88.62 428 LYS A N 1
ATOM 3429 C CA . LYS A 1 428 ? -15.476 -6.176 24.433 1.00 88.62 428 LYS A CA 1
ATOM 3430 C C . LYS A 1 428 ? -16.981 -6.332 24.640 1.00 88.62 428 LYS A C 1
ATOM 3432 O O . LYS A 1 428 ? -17.451 -6.108 25.756 1.00 88.62 428 LYS A O 1
ATOM 3437 N N . TYR A 1 429 ? -17.711 -6.737 23.601 1.00 89.12 429 TYR A N 1
ATOM 3438 C CA . TYR A 1 429 ? -19.175 -6.722 23.576 1.00 89.12 429 TYR A CA 1
ATOM 3439 C C . TYR A 1 429 ? -19.839 -8.090 23.380 1.00 89.12 429 TYR A C 1
ATOM 3441 O O . TYR A 1 429 ? -20.961 -8.263 23.845 1.00 89.12 429 TYR A O 1
ATOM 3449 N N . CYS A 1 430 ? -19.164 -9.071 22.778 1.00 85.12 430 CYS A N 1
ATOM 3450 C CA . CYS A 1 430 ? -19.706 -10.416 22.541 1.00 85.12 430 CYS A CA 1
ATOM 3451 C C . CYS A 1 430 ? -19.237 -11.440 23.594 1.00 85.12 430 CYS A C 1
ATOM 3453 O O . CYS A 1 430 ? -19.118 -12.625 23.303 1.00 85.12 430 CYS A O 1
ATOM 3455 N N . ASN A 1 431 ? -18.932 -10.985 24.812 1.00 79.12 431 ASN A N 1
ATOM 3456 C CA . ASN A 1 431 ? -18.615 -11.854 25.948 1.00 79.12 431 ASN A CA 1
ATOM 3457 C C . ASN A 1 431 ? -19.884 -12.205 26.749 1.00 79.12 431 ASN A C 1
ATOM 3459 O O . ASN A 1 431 ? -20.858 -11.448 26.748 1.00 79.12 431 ASN A O 1
ATOM 3463 N N . LEU A 1 432 ? -19.845 -13.325 27.484 1.00 74.44 432 LEU A N 1
ATOM 3464 C CA . LEU A 1 432 ? -20.977 -13.885 28.250 1.00 74.44 432 LEU A CA 1
ATOM 3465 C C . LEU A 1 432 ? -21.641 -12.895 29.226 1.00 74.44 432 LEU A C 1
ATOM 3467 O O . LEU A 1 432 ? -22.813 -13.038 29.560 1.00 74.44 432 LEU A O 1
ATOM 3471 N N . ARG A 1 433 ? -20.934 -11.839 29.647 1.00 73.38 433 ARG A N 1
ATOM 3472 C CA . ARG A 1 433 ? -21.462 -10.811 30.556 1.00 73.38 433 ARG A CA 1
ATOM 3473 C C . ARG A 1 433 ? -22.653 -10.039 29.977 1.00 73.38 433 ARG A C 1
ATOM 3475 O O . ARG A 1 433 ? -23.446 -9.506 30.748 1.00 73.38 433 ARG A O 1
ATOM 3482 N N . ARG A 1 434 ? -22.747 -9.905 28.648 1.00 74.38 434 ARG A N 1
ATOM 3483 C CA . ARG A 1 434 ? -23.784 -9.097 27.987 1.00 74.38 434 ARG A CA 1
ATOM 3484 C C . ARG A 1 434 ? -25.083 -9.879 27.718 1.00 74.38 434 ARG A C 1
ATOM 3486 O O . ARG A 1 434 ? -26.126 -9.301 28.019 1.00 74.38 434 ARG A O 1
ATOM 3493 N N . PRO A 1 435 ? -25.054 -11.144 27.246 1.00 70.00 435 PRO A N 1
ATOM 3494 C CA . PRO A 1 435 ? -26.228 -12.025 27.229 1.00 70.00 435 PRO A CA 1
ATOM 3495 C C . PRO A 1 435 ? -26.768 -12.323 28.633 1.00 70.00 435 PRO A C 1
ATOM 3497 O O . PRO A 1 435 ? -27.963 -12.192 28.860 1.00 70.00 435 PRO 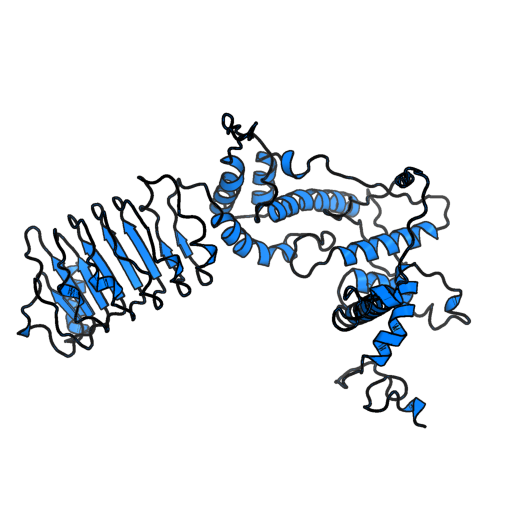A O 1
ATOM 3500 N N . ASN A 1 436 ? -25.894 -12.605 29.607 1.00 73.50 436 ASN A N 1
ATOM 3501 C CA . ASN A 1 436 ? -26.299 -12.963 30.976 1.00 73.50 436 ASN A CA 1
ATOM 3502 C C . ASN A 1 436 ? -26.739 -11.746 31.824 1.00 73.50 436 ASN A C 1
ATOM 3504 O O . ASN A 1 436 ? -26.787 -11.821 33.051 1.00 73.50 436 ASN A O 1
ATOM 3508 N N . SER A 1 437 ? -27.000 -10.589 31.205 1.00 76.38 437 SER A N 1
ATOM 3509 C CA . SER A 1 437 ? -27.401 -9.370 31.905 1.00 76.38 437 SER A CA 1
ATOM 3510 C C . SER A 1 437 ? -28.899 -9.132 31.776 1.00 76.38 437 SER A C 1
ATOM 3512 O O . SER A 1 437 ? -29.395 -8.904 30.675 1.00 76.38 437 SER A O 1
ATOM 3514 N N . VAL A 1 438 ? -29.581 -9.054 32.925 1.00 72.44 438 VAL A N 1
ATOM 3515 C CA . VAL A 1 438 ? -31.019 -8.736 33.059 1.00 72.44 438 VAL A CA 1
ATOM 3516 C C . VAL A 1 438 ? -31.436 -7.497 32.253 1.00 72.44 438 VAL A C 1
ATOM 3518 O O . VAL A 1 438 ? -32.570 -7.399 31.796 1.00 72.44 438 VAL A O 1
ATOM 3521 N N . ASN A 1 439 ? -30.527 -6.539 32.040 1.00 76.62 439 ASN A N 1
ATOM 3522 C CA . ASN A 1 439 ? -30.755 -5.437 31.112 1.00 76.62 439 ASN A CA 1
ATOM 3523 C C . ASN A 1 439 ? -29.476 -5.104 30.330 1.00 76.62 439 ASN A C 1
ATOM 3525 O O . ASN A 1 439 ? -28.663 -4.264 30.731 1.00 76.62 439 ASN A O 1
ATOM 3529 N N . SER A 1 440 ? -29.320 -5.750 29.173 1.00 72.62 440 SER A N 1
ATOM 3530 C CA . SER A 1 440 ? -28.167 -5.537 28.295 1.00 72.62 440 SER A CA 1
ATOM 3531 C C . SER A 1 440 ? -28.092 -4.113 27.708 1.00 72.62 440 SER A C 1
ATOM 3533 O O . SER A 1 440 ? -27.021 -3.686 27.271 1.00 72.62 440 SER A O 1
ATOM 3535 N N . ASP A 1 441 ? -29.171 -3.326 27.722 1.00 73.75 441 ASP A N 1
ATOM 3536 C CA . ASP A 1 441 ? -29.181 -1.945 27.216 1.00 73.75 441 ASP A CA 1
ATOM 3537 C C . ASP A 1 441 ? -28.584 -0.931 28.198 1.00 73.75 441 ASP A C 1
ATOM 3539 O O . ASP A 1 441 ? -27.965 0.047 27.771 1.00 73.75 441 ASP A O 1
ATOM 3543 N N . LYS A 1 442 ? -28.676 -1.198 29.507 1.00 77.69 442 LYS A N 1
ATOM 3544 C CA . LYS A 1 442 ? -28.028 -0.392 30.558 1.00 77.69 442 LYS A CA 1
ATOM 3545 C C . LYS A 1 442 ? -26.509 -0.607 30.631 1.00 77.69 442 LYS A C 1
ATOM 3547 O O . LYS A 1 442 ? -25.805 0.229 31.198 1.00 77.69 442 LYS A O 1
ATOM 3552 N N . LEU A 1 443 ? -25.975 -1.687 30.052 1.00 81.44 443 LEU A N 1
ATOM 3553 C CA . LEU A 1 443 ? -24.529 -1.939 30.029 1.00 81.44 443 LEU A CA 1
ATOM 3554 C C . LEU A 1 443 ? -23.772 -0.904 29.161 1.00 81.44 443 LEU A C 1
ATOM 3556 O O . LEU A 1 443 ? -24.242 -0.570 28.071 1.00 81.44 443 LEU A O 1
ATOM 3560 N N . PRO A 1 444 ? -22.569 -0.440 29.569 1.00 82.38 444 PRO A N 1
ATOM 3561 C CA . PRO A 1 444 ? -21.789 0.545 28.815 1.00 82.38 444 PRO A CA 1
ATOM 3562 C C . PRO A 1 444 ? -21.532 0.163 27.349 1.00 82.38 444 PRO A C 1
ATOM 3564 O O . PRO A 1 444 ? -21.109 -0.952 27.047 1.00 82.38 444 PRO A O 1
ATOM 3567 N N . CYS A 1 445 ? -21.726 1.130 26.449 1.00 87.69 445 CYS A N 1
ATOM 3568 C CA . CYS A 1 445 ? -21.453 1.017 25.013 1.00 87.69 445 CYS A CA 1
ATOM 3569 C C . CYS A 1 445 ? -20.746 2.268 24.497 1.00 87.69 445 CYS A C 1
ATOM 3571 O O . CYS A 1 445 ? -21.120 3.390 24.863 1.00 87.69 445 CYS A O 1
ATOM 3573 N N . SER A 1 446 ? -19.812 2.073 23.568 1.00 89.25 446 SER A N 1
ATOM 3574 C CA . SER A 1 446 ? -19.227 3.140 22.765 1.00 89.25 446 SER A CA 1
ATOM 3575 C C . SER A 1 446 ? -20.252 3.714 21.780 1.00 89.25 446 SER A C 1
ATOM 3577 O O . SER A 1 446 ? -21.343 3.167 21.577 1.00 89.25 446 SER A O 1
ATOM 3579 N N . ARG A 1 447 ? -19.895 4.822 21.120 1.00 87.38 447 ARG A N 1
ATOM 3580 C CA . ARG A 1 447 ? -20.697 5.356 20.007 1.00 87.38 447 ARG A CA 1
ATOM 3581 C C . ARG A 1 447 ? -20.681 4.415 18.796 1.00 87.38 447 ARG A C 1
ATOM 3583 O O . ARG A 1 447 ? -21.725 4.264 18.169 1.00 87.38 447 ARG A O 1
ATOM 3590 N N . VAL A 1 448 ? -19.553 3.747 18.526 1.00 87.75 448 VAL A N 1
ATOM 3591 C CA . VAL A 1 448 ? -19.415 2.760 17.440 1.00 87.75 448 VAL A CA 1
ATOM 3592 C C . VAL A 1 448 ? -20.385 1.601 17.646 1.00 87.75 448 VAL A C 1
ATOM 3594 O O . VAL A 1 448 ? -21.212 1.346 16.776 1.00 87.75 448 VAL A O 1
ATOM 3597 N N . TRP A 1 449 ? -20.372 0.962 18.820 1.00 91.38 449 TRP A N 1
ATOM 3598 C CA . TRP A 1 449 ? -21.238 -0.185 19.102 1.00 91.38 449 TRP A CA 1
ATOM 3599 C C . TRP A 1 449 ? -22.728 0.185 19.102 1.00 91.38 449 TRP A C 1
ATOM 3601 O O . TRP A 1 449 ? -23.557 -0.557 18.579 1.00 91.38 449 TRP A O 1
ATOM 3611 N N . LYS A 1 450 ? -23.086 1.374 19.614 1.00 88.81 450 LYS A N 1
ATOM 3612 C CA . LYS A 1 450 ? -24.458 1.906 19.485 1.00 88.81 450 LYS A CA 1
ATOM 3613 C C . LYS A 1 450 ? -24.855 2.146 18.023 1.00 88.81 450 LYS A C 1
ATOM 3615 O O . LYS A 1 450 ? -26.012 1.929 17.679 1.00 88.81 450 LYS A O 1
ATOM 3620 N N . GLY A 1 451 ? -23.923 2.585 17.176 1.00 88.38 451 GLY A N 1
ATOM 3621 C CA . GLY A 1 451 ? -24.128 2.709 15.732 1.00 88.38 451 GLY A CA 1
ATOM 3622 C C . GLY A 1 451 ? -24.343 1.351 15.066 1.00 88.38 451 GLY A C 1
ATOM 3623 O O . GLY A 1 451 ? -25.342 1.165 14.378 1.00 88.38 451 GLY A O 1
ATOM 3624 N N . MET A 1 452 ? -23.462 0.383 15.325 1.00 89.94 452 MET A N 1
ATOM 3625 C CA . MET A 1 452 ? -23.573 -0.984 14.804 1.00 89.94 452 MET A CA 1
ATOM 3626 C C . MET A 1 452 ? -24.911 -1.628 15.173 1.00 89.94 452 MET A C 1
ATOM 3628 O O . MET A 1 452 ? -25.600 -2.122 14.286 1.00 89.94 452 MET A O 1
ATOM 3632 N N . ARG A 1 453 ? -25.364 -1.507 16.430 1.00 88.75 453 ARG A N 1
ATOM 3633 C CA . ARG A 1 453 ? -26.697 -1.991 16.833 1.00 88.75 453 ARG A CA 1
ATOM 3634 C C . ARG A 1 453 ? -27.842 -1.378 16.020 1.00 88.75 453 ARG A C 1
ATOM 3636 O O . ARG A 1 453 ? -28.739 -2.111 15.635 1.00 88.75 453 ARG A O 1
ATOM 3643 N N . LYS A 1 454 ? -27.796 -0.081 15.690 1.00 88.00 454 LYS A N 1
ATOM 3644 C CA . LYS A 1 454 ? -28.797 0.553 14.803 1.00 88.00 454 LYS A CA 1
ATOM 3645 C C . LYS A 1 454 ? -28.724 0.060 13.355 1.00 88.00 454 LYS A C 1
ATOM 3647 O O . LYS A 1 454 ? -29.725 0.073 12.655 1.00 88.00 454 LYS A O 1
ATOM 3652 N N . GLY A 1 455 ? -27.545 -0.350 12.890 1.00 88.50 455 GLY A N 1
ATOM 3653 C CA . GLY A 1 455 ? -27.378 -0.990 11.584 1.00 88.50 455 GLY A CA 1
ATOM 3654 C C . GLY A 1 455 ? -27.726 -2.480 11.570 1.00 88.50 455 GLY A C 1
ATOM 3655 O O . GLY A 1 455 ? -27.670 -3.083 10.501 1.00 88.50 455 GLY A O 1
ATOM 3656 N N . GLN A 1 456 ? -28.011 -3.099 12.724 1.00 88.25 456 GLN A N 1
ATOM 3657 C CA . GLN A 1 456 ? -28.205 -4.548 12.827 1.00 88.25 456 GLN A CA 1
ATOM 3658 C C . GLN A 1 456 ? -29.525 -4.979 12.187 1.00 88.25 456 GLN A C 1
ATOM 3660 O O . GLN A 1 456 ? -29.541 -5.982 11.493 1.00 88.25 456 GLN A O 1
ATOM 3665 N N . GLU A 1 457 ? -30.597 -4.200 12.350 1.00 86.62 457 GLU A N 1
ATOM 3666 C CA . GLU A 1 457 ? -31.911 -4.464 11.741 1.00 86.62 457 GLU A CA 1
ATOM 3667 C C . GLU A 1 457 ? -31.811 -4.545 10.209 1.00 86.62 457 GLU A C 1
ATOM 3669 O O . GLU A 1 457 ? -32.178 -5.548 9.605 1.00 86.62 457 GLU A O 1
ATOM 3674 N N . VAL A 1 458 ? -31.212 -3.523 9.585 1.00 88.44 458 VAL A N 1
ATOM 3675 C CA . VAL A 1 458 ? -31.000 -3.457 8.126 1.00 88.44 458 VAL A CA 1
ATOM 3676 C C . VAL A 1 458 ? -30.045 -4.554 7.639 1.00 88.44 458 VAL A C 1
ATOM 3678 O O . VAL A 1 458 ? -30.223 -5.086 6.547 1.00 88.44 458 VAL A O 1
ATOM 3681 N N . PHE A 1 459 ? -29.036 -4.909 8.439 1.00 89.06 459 PHE A N 1
ATOM 3682 C CA . PHE A 1 459 ? -28.134 -6.019 8.135 1.00 89.06 459 PHE A CA 1
ATOM 3683 C C . PHE A 1 459 ? -28.862 -7.372 8.192 1.00 89.06 459 PHE A C 1
ATOM 3685 O O . PHE A 1 459 ? -28.774 -8.130 7.233 1.00 89.06 459 PHE A O 1
ATOM 3692 N N . ASN A 1 460 ? -29.624 -7.651 9.253 1.00 84.88 460 ASN A N 1
ATOM 3693 C CA . ASN A 1 460 ? -30.387 -8.893 9.414 1.00 84.88 460 ASN A CA 1
ATOM 3694 C C . ASN A 1 460 ? -31.434 -9.059 8.301 1.00 84.88 460 ASN A C 1
ATOM 3696 O O . ASN A 1 460 ? -31.541 -10.134 7.727 1.00 84.88 460 ASN A O 1
ATOM 3700 N N . ALA A 1 461 ? -32.161 -7.992 7.950 1.00 84.69 461 ALA A N 1
ATOM 3701 C CA . ALA A 1 461 ? -33.146 -8.019 6.865 1.00 84.69 461 ALA A CA 1
ATOM 3702 C C . ALA A 1 461 ? -32.514 -8.258 5.478 1.00 84.69 461 ALA A C 1
ATOM 3704 O O . ALA A 1 461 ? -33.156 -8.809 4.588 1.00 84.69 461 ALA A O 1
ATOM 3705 N N . GLY A 1 462 ? -31.258 -7.841 5.284 1.00 84.44 462 GLY A N 1
ATOM 3706 C CA . GLY A 1 462 ? -30.509 -8.013 4.038 1.00 84.44 462 GLY A CA 1
ATOM 3707 C C . GLY A 1 462 ? -29.591 -9.238 3.998 1.00 84.44 462 GLY A C 1
ATOM 3708 O O . GLY A 1 462 ? -28.802 -9.350 3.060 1.00 84.44 462 GLY A O 1
ATOM 3709 N N . THR A 1 463 ? -29.621 -10.122 5.003 1.00 84.12 463 THR A N 1
ATOM 3710 C CA . THR A 1 463 ? -28.713 -11.278 5.085 1.00 84.12 463 THR A CA 1
ATOM 3711 C C . THR A 1 463 ? -29.417 -12.554 5.519 1.00 84.12 463 THR A C 1
ATOM 3713 O O . THR A 1 463 ? -30.387 -12.540 6.271 1.00 84.12 463 THR A O 1
ATOM 3716 N N . LYS A 1 464 ? -28.881 -13.679 5.046 1.00 83.75 464 LYS A N 1
ATOM 3717 C CA . LYS A 1 464 ? -29.231 -15.024 5.493 1.00 83.75 464 LYS A CA 1
ATOM 3718 C C . LYS A 1 464 ? -27.961 -15.836 5.693 1.00 83.75 464 LYS A C 1
ATOM 3720 O O . LYS A 1 464 ? -26.956 -15.593 5.019 1.00 83.75 464 LYS A O 1
ATOM 3725 N N . TRP A 1 465 ? -28.014 -16.806 6.588 1.00 82.38 465 TRP A N 1
ATOM 3726 C CA . TRP A 1 465 ? -26.963 -17.798 6.738 1.00 82.38 465 TRP A CA 1
ATOM 3727 C C . TRP A 1 465 ? -27.055 -18.851 5.632 1.00 82.38 465 TRP A C 1
ATOM 3729 O O . TRP A 1 465 ? -28.144 -19.274 5.249 1.00 82.38 465 TRP A O 1
ATOM 3739 N N . ALA A 1 466 ? -25.901 -19.288 5.134 1.00 80.75 466 ALA A N 1
ATOM 3740 C CA . ALA A 1 466 ? -25.791 -20.522 4.367 1.00 80.75 466 ALA A CA 1
ATOM 3741 C C . ALA A 1 466 ? -25.472 -21.664 5.340 1.00 80.75 466 ALA A C 1
ATOM 3743 O O . ALA A 1 466 ? -24.595 -21.510 6.193 1.00 80.75 466 ALA A O 1
ATOM 3744 N N . ILE A 1 467 ? -26.178 -22.789 5.216 1.00 80.62 467 ILE A N 1
ATOM 3745 C CA . ILE A 1 467 ? -25.890 -23.996 5.997 1.00 80.62 467 ILE A CA 1
ATOM 3746 C C . ILE A 1 467 ? -24.538 -24.557 5.537 1.00 80.62 467 ILE A C 1
ATOM 3748 O O . ILE A 1 467 ? -24.273 -24.647 4.339 1.00 80.62 467 ILE A O 1
ATOM 3752 N N . GLY A 1 468 ? -23.697 -24.942 6.493 1.00 76.44 468 GLY A N 1
ATOM 3753 C CA . GLY A 1 468 ? -22.425 -25.618 6.262 1.00 76.44 468 GLY A CA 1
ATOM 3754 C C . GLY A 1 468 ? -22.127 -26.595 7.397 1.00 76.44 468 GLY A C 1
ATOM 3755 O O . GLY A 1 468 ? -22.821 -26.601 8.413 1.00 76.44 468 GLY A O 1
ATOM 3756 N N . THR A 1 469 ? -21.100 -27.421 7.227 1.00 73.75 469 THR A N 1
ATOM 3757 C CA . THR A 1 469 ? -20.629 -28.338 8.273 1.00 73.75 469 THR A CA 1
ATOM 3758 C C . THR A 1 469 ? -20.035 -27.564 9.457 1.00 73.75 469 THR A C 1
ATOM 3760 O O . THR A 1 469 ? -19.472 -26.482 9.281 1.00 73.75 469 THR A O 1
ATOM 3763 N N . ASP A 1 470 ? -20.187 -28.108 10.667 1.00 66.50 470 ASP A N 1
ATOM 3764 C CA . ASP A 1 470 ? -19.642 -27.575 11.930 1.00 66.50 470 ASP A CA 1
ATOM 3765 C C . ASP A 1 470 ? -20.052 -26.127 12.282 1.00 66.50 470 ASP A C 1
ATOM 3767 O O . ASP A 1 470 ? -19.309 -25.365 12.907 1.00 66.50 470 ASP A O 1
ATOM 3771 N N . SER A 1 471 ? -21.266 -25.719 11.898 1.00 67.50 471 SER A N 1
ATOM 3772 C CA . SER A 1 471 ? -21.799 -24.395 12.233 1.00 67.50 471 SER A CA 1
ATOM 3773 C C . SER A 1 471 ? -22.407 -24.332 13.642 1.00 67.50 471 SER A C 1
ATOM 3775 O O . SER A 1 471 ? -23.323 -25.091 13.950 1.00 67.50 471 SER A O 1
ATOM 3777 N N . ASN A 1 472 ? -22.035 -23.321 14.438 1.00 71.94 472 ASN A N 1
ATOM 3778 C CA . ASN A 1 472 ? -22.733 -22.926 15.680 1.00 71.94 472 ASN A CA 1
ATOM 3779 C C . ASN A 1 472 ? -24.084 -22.216 15.409 1.00 71.94 472 ASN A C 1
ATOM 3781 O O . ASN A 1 472 ? -24.425 -21.246 16.086 1.00 71.94 472 ASN A O 1
ATOM 3785 N N . LEU A 1 473 ? -24.804 -22.630 14.367 1.00 78.75 473 LEU A N 1
ATOM 3786 C CA . LEU A 1 473 ? -26.033 -21.998 13.907 1.00 78.75 473 LEU A CA 1
ATOM 3787 C C . LEU A 1 473 ? -27.243 -22.587 14.641 1.00 78.75 473 LEU A C 1
ATOM 3789 O O . LEU A 1 473 ? -27.409 -23.803 14.724 1.00 78.75 473 LEU A O 1
ATOM 3793 N N . SER A 1 474 ? -28.111 -21.721 15.153 1.00 79.25 474 SER A N 1
ATOM 3794 C CA . SER A 1 474 ? -29.364 -22.113 15.791 1.00 79.25 474 SER A CA 1
ATOM 3795 C C . SER A 1 474 ? -30.426 -22.409 14.737 1.00 79.25 474 SER A C 1
ATOM 3797 O O . SER A 1 474 ? -30.983 -21.494 14.129 1.00 79.25 474 SER A O 1
ATOM 3799 N N . PHE A 1 475 ? -30.751 -23.692 14.562 1.00 81.31 475 PHE A N 1
ATOM 3800 C CA . PHE A 1 475 ? -31.777 -24.163 13.624 1.00 81.31 475 PHE A CA 1
ATOM 3801 C C . PHE A 1 475 ? -33.114 -23.409 13.757 1.00 81.31 475 PHE A C 1
ATOM 3803 O O . PHE A 1 475 ? -33.757 -23.107 12.755 1.00 81.31 475 PHE A O 1
ATOM 3810 N N . TRP A 1 476 ? -33.520 -23.059 14.980 1.00 81.25 476 TRP A N 1
ATOM 3811 C CA . TRP A 1 476 ? -34.812 -22.420 15.238 1.00 81.25 476 TRP A CA 1
ATOM 3812 C C . TRP A 1 476 ? -34.792 -20.894 15.112 1.00 81.25 476 TRP A C 1
ATOM 3814 O O . TRP A 1 476 ? -35.776 -20.314 14.660 1.00 81.25 476 TRP A O 1
ATOM 3824 N N . THR A 1 477 ? -33.709 -20.233 15.540 1.00 82.56 477 THR A N 1
ATOM 3825 C CA . THR A 1 477 ? -33.696 -18.767 15.734 1.00 82.56 477 THR A CA 1
ATOM 3826 C C . THR A 1 477 ? -32.855 -17.993 14.728 1.00 82.56 477 THR A C 1
ATOM 3828 O O . THR A 1 477 ? -33.002 -16.775 14.655 1.00 82.56 477 THR A O 1
ATOM 3831 N N . ASP A 1 478 ? -31.965 -18.646 13.981 1.00 82.31 478 ASP A N 1
ATOM 3832 C CA . ASP A 1 478 ? -31.151 -17.956 12.982 1.00 82.31 478 ASP A CA 1
ATOM 3833 C C . ASP A 1 478 ? -31.855 -17.909 11.621 1.00 82.31 478 ASP A C 1
ATOM 3835 O O . ASP A 1 478 ? -32.539 -18.842 11.204 1.00 82.31 478 ASP A O 1
ATOM 3839 N N . ASN A 1 479 ? -31.664 -16.807 10.894 1.00 82.44 479 ASN A N 1
ATOM 3840 C CA . ASN A 1 479 ? -32.248 -16.619 9.570 1.00 82.44 479 ASN A CA 1
ATOM 3841 C C . ASN A 1 479 ? -31.441 -17.374 8.497 1.00 82.44 479 ASN A C 1
ATOM 3843 O O . ASN A 1 479 ? -30.535 -16.805 7.885 1.00 82.44 479 ASN A O 1
ATOM 3847 N N . TRP A 1 480 ? -31.729 -18.660 8.298 1.00 83.69 480 TRP A N 1
ATOM 3848 C CA . TRP A 1 480 ? -31.147 -19.490 7.229 1.00 83.69 480 TRP A CA 1
ATOM 3849 C C . TRP A 1 480 ? -32.175 -19.953 6.187 1.00 83.69 480 TRP A C 1
ATOM 3851 O O . TRP A 1 480 ? -31.798 -20.277 5.059 1.00 83.69 480 TRP A O 1
ATOM 3861 N N . SER A 1 481 ? -33.466 -19.977 6.537 1.00 80.62 481 SER A N 1
ATOM 3862 C CA . SER A 1 481 ? -34.528 -20.397 5.619 1.00 80.62 481 SER A CA 1
ATOM 3863 C C . SER A 1 481 ? -34.899 -19.278 4.626 1.00 80.62 481 SER A C 1
ATOM 3865 O O . SER A 1 481 ? -34.596 -18.106 4.864 1.00 80.62 481 SER A O 1
ATOM 3867 N N . PRO A 1 482 ? -35.595 -19.586 3.514 1.00 77.56 482 PRO A N 1
ATOM 3868 C CA . PRO A 1 482 ? -36.135 -18.567 2.609 1.00 77.56 482 PRO A CA 1
ATOM 3869 C C . PRO A 1 482 ? -37.212 -17.665 3.238 1.00 77.56 482 PRO A C 1
ATOM 3871 O O . PRO A 1 482 ? -37.538 -16.632 2.661 1.00 77.56 482 PRO A O 1
ATOM 3874 N N . GLN A 1 483 ? -37.786 -18.074 4.373 1.00 79.69 483 GLN A N 1
ATOM 3875 C CA . GLN A 1 483 ? -38.978 -17.484 4.994 1.00 79.69 483 GLN A CA 1
ATOM 3876 C C . GLN A 1 483 ? -38.671 -16.748 6.312 1.00 79.69 483 GLN A C 1
ATOM 3878 O O . GLN A 1 483 ? -39.575 -16.162 6.898 1.00 79.69 483 GLN A O 1
ATOM 3883 N N . GLY A 1 484 ? -37.412 -16.748 6.768 1.00 79.94 484 GLY A N 1
ATOM 3884 C CA . GLY A 1 484 ? -37.002 -16.206 8.069 1.00 79.94 484 GLY A CA 1
ATOM 3885 C C . GLY A 1 484 ? -36.486 -17.282 9.038 1.00 79.94 484 GLY A C 1
ATOM 3886 O O . GLY A 1 484 ? -36.249 -18.428 8.635 1.00 79.94 484 GLY A O 1
ATOM 3887 N N . PRO A 1 485 ? -36.299 -16.943 10.324 1.00 83.56 485 PRO A N 1
ATOM 3888 C CA . PRO A 1 485 ? -36.151 -17.924 11.398 1.00 83.56 485 PRO A CA 1
ATOM 3889 C C . PRO A 1 485 ? -37.384 -18.833 11.481 1.00 83.56 485 PRO A C 1
ATOM 3891 O O . PRO A 1 485 ? -38.510 -18.345 11.455 1.00 83.56 485 PRO A O 1
ATOM 3894 N N . ILE A 1 486 ? -37.197 -20.149 11.636 1.00 84.25 486 ILE A N 1
ATOM 3895 C CA . ILE A 1 486 ? -38.331 -21.095 11.713 1.00 84.25 486 ILE A CA 1
ATOM 3896 C C . ILE A 1 486 ? -39.239 -20.794 12.914 1.00 84.25 486 ILE A C 1
ATOM 3898 O O . ILE A 1 486 ? -40.449 -20.966 12.825 1.00 84.25 486 ILE A O 1
ATOM 3902 N N . ARG A 1 487 ? -38.678 -20.287 14.017 1.00 84.06 487 ARG A N 1
ATOM 3903 C CA . ARG A 1 487 ? -39.438 -19.890 15.211 1.00 84.06 487 ARG A CA 1
ATOM 3904 C C . ARG A 1 487 ? -40.409 -18.720 14.990 1.00 84.06 487 ARG A C 1
ATOM 3906 O O . ARG A 1 487 ? -41.287 -18.522 15.815 1.00 84.06 487 ARG A O 1
ATOM 3913 N N . ASP A 1 488 ? -40.269 -17.961 13.907 1.00 84.44 488 ASP A N 1
ATOM 3914 C CA . ASP A 1 488 ? -41.219 -16.892 13.569 1.00 84.44 488 ASP A CA 1
ATOM 3915 C C . ASP A 1 488 ? -42.375 -17.415 12.680 1.00 84.44 488 ASP A C 1
ATOM 3917 O O . ASP A 1 488 ? -43.281 -16.658 12.332 1.00 84.44 488 ASP A O 1
ATOM 3921 N N . LEU A 1 489 ? -42.345 -18.706 12.309 1.00 80.19 489 LEU A N 1
ATOM 3922 C CA . LEU A 1 489 ? -43.316 -19.396 11.445 1.00 80.19 489 LEU A CA 1
ATOM 3923 C C . LEU A 1 489 ? -44.174 -20.435 12.198 1.00 80.19 489 LEU A C 1
ATOM 3925 O O . LEU A 1 489 ? -45.068 -21.023 11.587 1.00 80.19 489 LEU A O 1
ATOM 3929 N N . VAL A 1 490 ? -43.875 -20.689 13.482 1.00 76.44 490 VAL A N 1
ATOM 3930 C CA . VAL A 1 490 ? -44.489 -21.714 14.355 1.00 76.44 490 VAL A CA 1
ATOM 3931 C C . VAL A 1 490 ? -44.712 -21.148 15.755 1.00 76.44 490 VAL A C 1
ATOM 3933 O O . VAL A 1 490 ? -45.869 -21.213 16.221 1.00 76.44 490 VAL A O 1
#

Secondary structure (DSSP, 8-state):
-HHHHHHHHHHHHGGGEEEESSPPPTTTS-TT--EEEEEEPTTPPPPSS----TT--EEEEEEE-S---GGGGTT-TT--EEEEEEES--B--GGGGG-TT--EEEEEESS--B---GGG-TT--EEEEEESS-----SSGGG-TT--EEE-TTS-SS-S-PPTTSGGG-TT--EEE--TT---SSSHHHHHHHHHTTTHHHHS-TT--SSSTT--HHHHHHHHHHHHHHHTT--SSSPP----B--TTTTTT--HHHHHHHHHHTT--HHHHHHHHHHHHS--B--EETTEEPPPB--SS---TT-SSHHHHHHHHHHHHHHHHHHHHHTTSSPPEESSTTSPEE----TTS-B--S----PPPPP-----S----PPPHHHHTS-GGGTS--PPPHHHHHHHHHHHHHHHHHHSTTSHHHHHHHHHHSSTTTTT-TTTTTS---HHHHHHHHHHHHHHHT--PPP-TT----TTTSS-BTTB-GGG--